Protein AF-A0A7C3X1L0-F1 (afdb_monomer)

Structure (mmCIF, N/CA/C/O backbone):
data_AF-A0A7C3X1L0-F1
#
_entry.id   AF-A0A7C3X1L0-F1
#
loop_
_atom_site.group_PDB
_atom_site.id
_atom_site.type_symbol
_atom_site.label_atom_id
_atom_site.label_alt_id
_atom_site.label_comp_id
_atom_site.label_asym_id
_atom_site.label_entity_id
_atom_site.label_seq_id
_atom_site.pdbx_PDB_ins_code
_atom_site.Cartn_x
_atom_site.Cartn_y
_atom_site.Cartn_z
_atom_site.occupancy
_atom_site.B_iso_or_equiv
_atom_site.auth_seq_id
_atom_site.auth_comp_id
_atom_site.auth_asym_id
_atom_site.auth_atom_id
_atom_site.pdbx_PDB_model_num
ATOM 1 N N . MET A 1 1 ? 20.604 -18.792 2.029 1.00 35.69 1 MET A N 1
ATOM 2 C CA . MET A 1 1 ? 20.372 -19.127 0.599 1.00 35.69 1 MET A CA 1
ATOM 3 C C . MET A 1 1 ? 20.981 -18.042 -0.282 1.00 35.69 1 MET A C 1
ATOM 5 O O . MET A 1 1 ? 21.086 -16.917 0.184 1.00 35.69 1 MET A O 1
ATOM 9 N N . SER A 1 2 ? 21.395 -18.353 -1.517 1.00 30.17 2 SER A N 1
ATOM 10 C CA . SER A 1 2 ? 22.039 -17.388 -2.428 1.00 30.17 2 SER A CA 1
ATOM 11 C C . SER A 1 2 ? 21.284 -17.286 -3.753 1.00 30.17 2 SER A C 1
ATOM 13 O O . SER A 1 2 ? 21.243 -18.251 -4.510 1.00 30.17 2 SER A O 1
ATOM 15 N N . TYR A 1 3 ? 20.714 -16.113 -4.043 1.00 38.00 3 TYR A N 1
ATOM 16 C CA . TYR A 1 3 ? 20.007 -15.820 -5.295 1.00 38.00 3 TYR A CA 1
ATOM 17 C C . TYR A 1 3 ? 20.655 -14.645 -6.048 1.00 38.00 3 TYR A C 1
ATOM 19 O O . TYR A 1 3 ? 20.105 -13.552 -6.158 1.00 38.00 3 TYR A O 1
ATOM 27 N N . ARG A 1 4 ? 21.832 -14.881 -6.643 1.00 36.31 4 ARG A N 1
ATOM 28 C CA . ARG A 1 4 ? 22.349 -14.032 -7.733 1.00 36.31 4 ARG A CA 1
ATOM 29 C C . ARG A 1 4 ? 21.828 -14.548 -9.074 1.00 36.31 4 ARG A C 1
ATOM 31 O O . ARG A 1 4 ? 22.488 -15.350 -9.722 1.00 36.31 4 ARG A O 1
ATOM 38 N N . ASN A 1 5 ? 20.667 -14.061 -9.511 1.00 32.72 5 ASN A N 1
ATOM 39 C CA . ASN A 1 5 ? 20.097 -14.409 -10.817 1.00 32.72 5 ASN A CA 1
ATOM 40 C C . ASN A 1 5 ? 20.018 -13.186 -11.753 1.00 32.72 5 ASN A C 1
ATOM 42 O O . ASN A 1 5 ? 18.940 -12.748 -12.154 1.00 32.72 5 ASN A O 1
ATOM 46 N N . LYS A 1 6 ? 21.184 -12.615 -12.104 1.00 34.88 6 LYS A N 1
ATOM 47 C CA . LYS A 1 6 ? 21.286 -11.670 -13.229 1.00 34.88 6 LYS A CA 1
ATOM 48 C C . LYS A 1 6 ? 21.049 -12.447 -14.529 1.00 34.88 6 LYS A C 1
ATOM 50 O O . LYS A 1 6 ? 21.978 -13.038 -15.073 1.00 34.88 6 LYS A O 1
ATOM 55 N N . ARG A 1 7 ? 19.807 -12.456 -15.019 1.00 33.88 7 ARG A N 1
ATOM 56 C CA . ARG A 1 7 ? 19.446 -13.076 -16.303 1.00 33.88 7 ARG A CA 1
ATOM 57 C C . ARG A 1 7 ? 19.973 -12.230 -17.466 1.00 33.88 7 ARG A C 1
ATOM 59 O O . ARG A 1 7 ? 19.318 -11.289 -17.903 1.00 33.88 7 ARG A O 1
ATOM 66 N N . TYR A 1 8 ? 21.157 -12.570 -17.966 1.00 35.31 8 TYR A N 1
ATOM 67 C CA . TYR A 1 8 ? 21.688 -12.008 -19.209 1.00 35.31 8 TYR A CA 1
ATOM 68 C C . TYR A 1 8 ? 20.905 -12.556 -20.411 1.00 35.31 8 TYR A C 1
ATOM 70 O O . TYR A 1 8 ? 20.703 -13.765 -20.525 1.00 35.31 8 TYR A O 1
ATOM 78 N N . VAL A 1 9 ? 20.483 -11.682 -21.330 1.00 36.66 9 VAL A N 1
ATOM 79 C CA . VAL A 1 9 ? 19.865 -12.102 -22.598 1.00 36.66 9 VAL A CA 1
ATOM 80 C C . VAL A 1 9 ? 20.970 -12.582 -23.541 1.00 36.66 9 VAL A C 1
ATOM 82 O O . VAL A 1 9 ? 21.703 -11.786 -24.120 1.00 36.66 9 VAL A O 1
ATOM 85 N N . LYS A 1 10 ? 21.105 -13.903 -23.673 1.00 37.47 10 LYS A N 1
ATOM 86 C CA . LYS A 1 10 ? 22.106 -14.562 -24.521 1.00 37.47 10 LYS A CA 1
ATOM 87 C C . LYS A 1 10 ? 21.630 -14.590 -25.978 1.00 37.47 10 LYS A C 1
ATOM 89 O O . LYS A 1 10 ? 20.915 -15.503 -26.380 1.00 37.47 10 LYS A O 1
ATOM 94 N N . ILE A 1 11 ? 22.013 -13.580 -26.760 1.00 39.94 11 ILE A N 1
ATOM 95 C CA . ILE A 1 11 ? 21.805 -13.568 -28.215 1.00 39.94 11 ILE A CA 1
ATOM 96 C C . ILE A 1 11 ? 22.912 -14.407 -28.865 1.00 39.94 11 ILE A C 1
ATOM 98 O O . ILE A 1 11 ? 24.072 -14.004 -28.889 1.00 39.94 11 ILE A O 1
ATOM 102 N N . SER A 1 12 ? 22.552 -15.581 -29.381 1.00 37.75 12 SER A N 1
ATOM 103 C CA . SER A 1 12 ? 23.477 -16.485 -30.073 1.00 37.75 12 SER A CA 1
ATOM 104 C C . SER A 1 12 ? 23.490 -16.196 -31.576 1.00 37.75 12 SER A C 1
ATOM 106 O O . SER A 1 12 ? 22.570 -16.598 -32.284 1.00 37.75 12 SER A O 1
ATOM 108 N N . ILE A 1 13 ? 24.536 -15.533 -32.075 1.00 41.38 13 ILE A N 1
ATOM 109 C CA . ILE A 1 13 ? 24.762 -15.363 -33.519 1.00 41.38 13 ILE A CA 1
ATOM 110 C C . ILE A 1 13 ? 25.618 -16.536 -34.014 1.00 41.38 13 ILE A C 1
ATOM 112 O O . ILE A 1 13 ? 26.805 -16.615 -33.700 1.00 41.38 13 ILE A O 1
ATOM 116 N N . ILE A 1 14 ? 25.025 -17.456 -34.780 1.00 43.91 14 ILE A N 1
ATOM 117 C CA . ILE A 1 14 ? 25.739 -18.603 -35.362 1.00 43.91 14 ILE A CA 1
ATOM 118 C C . ILE A 1 14 ? 26.295 -18.198 -36.733 1.00 43.91 14 ILE A C 1
ATOM 120 O O . ILE A 1 14 ? 25.561 -18.130 -37.716 1.00 43.91 14 ILE A O 1
ATOM 124 N N . ILE A 1 15 ? 27.601 -17.927 -36.805 1.00 41.62 15 ILE A N 1
ATOM 125 C CA . ILE A 1 15 ? 28.283 -17.550 -38.053 1.00 41.62 15 ILE A CA 1
ATOM 126 C C . ILE A 1 15 ? 28.935 -18.790 -38.681 1.00 41.62 15 ILE A C 1
ATOM 128 O O . ILE A 1 15 ? 30.020 -19.207 -38.277 1.00 41.62 15 ILE A O 1
ATOM 132 N N . TYR A 1 16 ? 28.300 -19.365 -39.703 1.00 42.44 16 TYR A N 1
ATOM 133 C CA . TYR A 1 16 ? 28.881 -20.456 -40.493 1.00 42.44 16 TYR A CA 1
ATOM 134 C C . TYR A 1 16 ? 29.932 -19.932 -41.486 1.00 42.44 16 TYR A C 1
ATOM 136 O O . TYR A 1 16 ? 29.601 -19.492 -42.586 1.00 42.44 16 TYR A O 1
ATOM 144 N N . ILE A 1 17 ? 31.218 -20.019 -41.135 1.00 40.12 17 ILE A N 1
ATOM 145 C CA . ILE A 1 17 ? 32.318 -19.685 -42.055 1.00 40.12 17 ILE A CA 1
ATOM 146 C C . ILE A 1 17 ? 32.768 -20.947 -42.806 1.00 40.12 17 ILE A C 1
ATOM 148 O O . ILE A 1 17 ? 33.629 -21.694 -42.344 1.00 40.12 17 ILE A O 1
ATOM 152 N N . SER A 1 18 ? 32.193 -21.178 -43.989 1.00 40.03 18 SER A N 1
ATOM 153 C CA . SER A 1 18 ? 32.657 -22.224 -44.910 1.00 40.03 18 SER A CA 1
ATOM 154 C C . SER A 1 18 ? 33.891 -21.753 -45.684 1.00 40.03 18 SER A C 1
ATOM 156 O O . SER A 1 18 ? 33.792 -20.914 -46.580 1.00 40.03 18 SER A O 1
ATOM 158 N N . VAL A 1 19 ? 35.065 -22.300 -45.354 1.00 38.75 19 VAL A N 1
ATOM 159 C CA . VAL A 1 19 ? 36.300 -22.094 -46.125 1.00 38.75 19 VAL A CA 1
ATOM 160 C C . VAL A 1 19 ? 36.523 -23.298 -47.034 1.00 38.75 19 VAL A C 1
ATOM 162 O O . VAL A 1 19 ? 37.158 -24.277 -46.646 1.00 38.75 19 VAL A O 1
ATOM 165 N N . ILE A 1 20 ? 36.013 -23.220 -48.266 1.00 41.50 20 ILE A N 1
ATOM 166 C CA . ILE A 1 20 ? 36.277 -24.229 -49.300 1.00 41.50 20 ILE A CA 1
ATOM 167 C C . ILE A 1 20 ? 37.731 -24.081 -49.768 1.00 41.50 20 ILE A C 1
ATOM 169 O O . ILE A 1 20 ? 38.031 -23.369 -50.729 1.00 41.50 20 ILE A O 1
ATOM 173 N N . LYS A 1 21 ? 38.654 -24.761 -49.083 1.00 36.03 21 LYS A N 1
ATOM 174 C CA . LYS A 1 21 ? 39.973 -25.058 -49.646 1.00 36.03 21 LYS A CA 1
ATOM 175 C C . LYS A 1 21 ? 39.778 -26.135 -50.716 1.00 36.03 21 LYS A C 1
ATOM 177 O O . LYS A 1 21 ? 39.040 -27.090 -50.495 1.00 36.03 21 LYS A O 1
ATOM 182 N N . LYS A 1 22 ? 40.402 -25.970 -51.885 1.00 41.66 22 LYS A N 1
ATOM 183 C CA . LYS A 1 22 ? 40.151 -26.804 -53.075 1.00 41.66 22 LYS A CA 1
ATOM 184 C C . LYS A 1 22 ? 40.841 -28.183 -53.032 1.00 41.66 22 LYS A C 1
ATOM 186 O O . LYS A 1 22 ? 41.269 -28.656 -54.071 1.00 41.66 22 LYS A O 1
ATOM 191 N N . ASP A 1 23 ? 40.951 -28.776 -51.843 1.00 44.81 23 ASP A N 1
ATOM 192 C CA . ASP A 1 23 ? 41.229 -30.196 -51.606 1.00 44.81 23 ASP A CA 1
ATOM 193 C C . ASP A 1 23 ? 40.800 -30.585 -50.178 1.00 44.81 23 ASP A C 1
ATOM 195 O O . ASP A 1 23 ? 40.713 -29.747 -49.276 1.00 44.81 23 ASP A O 1
ATOM 199 N N . THR A 1 24 ? 40.486 -31.866 -49.998 1.00 46.72 24 THR A N 1
ATOM 200 C CA . THR A 1 24 ? 39.741 -32.474 -48.880 1.00 46.72 24 THR A CA 1
ATOM 201 C C . THR A 1 24 ? 40.139 -32.053 -47.453 1.00 46.72 24 THR A C 1
ATOM 203 O O . THR A 1 24 ? 41.183 -32.465 -46.947 1.00 46.72 24 THR A O 1
ATOM 206 N N . THR A 1 25 ? 39.243 -31.360 -46.734 1.00 39.84 25 THR A N 1
ATOM 207 C CA . THR A 1 25 ? 38.649 -31.792 -45.435 1.00 39.84 25 THR A CA 1
ATOM 208 C C . THR A 1 25 ? 37.726 -30.712 -44.850 1.00 39.84 25 THR A C 1
ATOM 210 O O . THR A 1 25 ? 38.090 -29.541 -44.775 1.00 39.84 25 THR A O 1
ATOM 213 N N . PHE A 1 26 ? 36.538 -31.096 -44.367 1.00 39.56 26 PHE A N 1
ATOM 214 C CA . PHE A 1 26 ? 35.666 -30.193 -43.604 1.00 39.56 26 PHE A CA 1
ATOM 215 C C . PHE A 1 26 ? 36.131 -30.098 -42.141 1.00 39.56 26 PHE A C 1
ATOM 217 O O . PHE A 1 26 ? 36.144 -31.100 -41.429 1.00 39.56 26 PHE A O 1
ATOM 224 N N . LYS A 1 27 ? 36.452 -28.886 -41.666 1.00 38.22 27 LYS A N 1
ATOM 225 C CA . LYS A 1 27 ? 36.610 -28.581 -40.232 1.00 38.22 27 LYS A CA 1
ATOM 226 C C . LYS A 1 27 ? 35.516 -27.625 -39.765 1.00 38.22 27 LYS A C 1
ATOM 228 O O . LYS A 1 27 ? 35.615 -26.414 -39.943 1.00 38.22 27 LYS A O 1
ATOM 233 N N . THR A 1 28 ? 34.484 -28.179 -39.140 1.00 38.16 28 THR A N 1
ATOM 234 C CA . THR A 1 28 ? 33.385 -27.415 -38.542 1.00 38.16 28 THR A CA 1
ATOM 235 C C . THR A 1 28 ? 33.828 -26.809 -37.208 1.00 38.16 28 THR A C 1
ATOM 237 O O . THR A 1 28 ? 34.025 -27.534 -36.234 1.00 38.16 28 THR A O 1
ATOM 240 N N . ILE A 1 29 ? 33.982 -25.484 -37.140 1.00 35.38 29 ILE A N 1
ATOM 241 C CA . ILE A 1 29 ? 34.293 -24.775 -35.888 1.00 35.38 29 ILE A CA 1
ATOM 242 C C . ILE A 1 29 ? 32.978 -24.405 -35.191 1.00 35.38 29 ILE A C 1
ATOM 244 O O . ILE A 1 29 ? 32.418 -23.334 -35.413 1.00 35.38 29 ILE A O 1
ATOM 248 N N . ASN A 1 30 ? 32.478 -25.308 -34.346 1.00 35.09 30 ASN A N 1
ATOM 249 C CA . ASN A 1 30 ? 31.285 -25.071 -33.534 1.00 35.09 30 ASN A CA 1
ATOM 250 C C . ASN A 1 30 ? 31.658 -24.424 -32.190 1.00 35.09 30 ASN A C 1
ATOM 252 O O . ASN A 1 30 ? 32.138 -25.107 -31.286 1.00 35.09 30 ASN A O 1
ATOM 256 N N . PHE A 1 31 ? 31.376 -23.130 -32.019 1.00 33.91 31 PHE A N 1
ATOM 257 C CA . PHE A 1 31 ? 31.429 -22.478 -30.704 1.00 33.91 31 PHE A CA 1
ATOM 258 C C . PHE A 1 31 ? 30.179 -22.821 -29.878 1.00 33.91 31 PHE A C 1
ATOM 260 O O . PHE A 1 31 ? 29.202 -22.075 -29.852 1.00 33.91 31 PHE A O 1
ATOM 267 N N . PHE A 1 32 ? 30.211 -23.962 -29.186 1.00 32.28 32 PHE A N 1
ATOM 268 C CA . PHE A 1 32 ? 29.197 -24.308 -28.189 1.00 32.28 32 PHE A CA 1
ATOM 269 C C . PHE A 1 32 ? 29.480 -23.638 -26.838 1.00 32.28 32 PHE A C 1
ATOM 271 O O . PHE A 1 32 ? 30.566 -23.757 -26.281 1.00 32.28 32 PHE A O 1
ATOM 278 N N . TYR A 1 33 ? 28.450 -23.003 -26.278 1.00 33.38 33 TYR A N 1
ATOM 279 C CA . TYR A 1 33 ? 28.352 -22.642 -24.863 1.00 33.38 33 TYR A CA 1
ATOM 280 C C . TYR A 1 33 ? 26.934 -22.996 -24.414 1.00 33.38 33 TYR A C 1
ATOM 282 O O . TYR A 1 33 ? 25.964 -22.422 -24.912 1.00 33.38 33 TYR A O 1
ATOM 290 N N . ASP A 1 34 ? 26.798 -23.970 -23.523 1.00 29.25 34 ASP A N 1
ATOM 291 C CA . ASP A 1 34 ? 25.551 -24.722 -23.341 1.00 29.25 34 ASP A CA 1
ATOM 292 C C . ASP A 1 34 ? 24.519 -24.020 -22.423 1.00 29.25 34 ASP A C 1
ATOM 294 O O . ASP A 1 34 ? 24.887 -23.192 -21.586 1.00 29.25 34 ASP A O 1
ATOM 298 N N . LYS A 1 35 ? 23.231 -24.370 -22.588 1.00 35.28 35 LYS A N 1
ATOM 299 C CA . LYS A 1 35 ? 22.085 -24.067 -21.694 1.00 35.28 35 LYS A CA 1
ATOM 300 C C . LYS A 1 35 ? 21.835 -22.567 -21.376 1.00 35.28 35 LYS A C 1
ATOM 302 O O . LYS A 1 35 ? 22.454 -21.679 -21.974 1.00 35.28 35 LYS A O 1
ATOM 307 N N . ILE A 1 36 ? 20.916 -22.213 -20.460 1.00 40.25 36 ILE A N 1
ATOM 308 C CA . ILE A 1 36 ? 19.419 -22.295 -20.495 1.00 40.25 36 ILE A CA 1
ATOM 309 C C . ILE A 1 36 ? 18.896 -21.134 -19.568 1.00 40.25 36 ILE A C 1
ATOM 311 O O . ILE A 1 36 ? 19.738 -20.368 -19.101 1.00 40.25 36 ILE A O 1
ATOM 315 N N . THR A 1 37 ? 17.631 -20.784 -19.276 1.00 33.47 37 THR A N 1
ATOM 316 C CA . THR A 1 37 ? 16.312 -21.465 -19.236 1.00 33.47 37 THR A CA 1
ATOM 317 C C . THR A 1 37 ? 15.232 -20.691 -20.042 1.00 33.47 37 THR A C 1
ATOM 319 O O . THR A 1 37 ? 15.533 -20.142 -21.097 1.00 33.47 37 THR A O 1
ATOM 322 N N . SER A 1 38 ? 13.968 -20.678 -19.590 1.00 48.12 38 SER A N 1
ATOM 323 C CA . SER A 1 38 ? 12.761 -20.259 -20.329 1.00 48.12 38 SER A CA 1
ATOM 324 C C . SER A 1 38 ? 12.362 -18.767 -20.224 1.00 48.12 38 SER A C 1
ATOM 326 O O . SER A 1 38 ? 12.810 -18.036 -19.340 1.00 48.12 38 SER A O 1
ATOM 328 N N . ASN A 1 39 ? 11.404 -18.395 -21.090 1.00 37.06 39 ASN A N 1
ATOM 329 C CA . ASN A 1 39 ? 10.558 -17.185 -21.140 1.00 37.06 39 ASN A CA 1
ATOM 330 C C . ASN A 1 39 ? 11.110 -15.937 -21.869 1.00 37.06 39 ASN A C 1
ATOM 332 O O . ASN A 1 39 ? 11.183 -14.851 -21.298 1.00 37.06 39 ASN A O 1
ATOM 336 N N . ARG A 1 40 ? 11.379 -16.070 -23.181 1.00 39.25 40 ARG A N 1
ATOM 337 C CA . ARG A 1 40 ? 11.237 -14.999 -24.206 1.00 39.25 40 ARG A CA 1
ATOM 338 C C . ARG A 1 40 ? 11.163 -15.624 -25.617 1.00 39.25 40 ARG A C 1
ATOM 340 O O . ARG A 1 40 ? 12.193 -15.905 -26.214 1.00 39.25 40 ARG A O 1
ATOM 347 N N . LEU A 1 41 ? 9.957 -15.852 -26.155 1.00 37.84 41 LEU A N 1
ATOM 348 C CA . LEU A 1 41 ? 9.757 -16.611 -27.413 1.00 37.84 41 LEU A CA 1
ATOM 349 C C . LEU A 1 41 ? 9.705 -15.753 -28.703 1.00 37.84 41 LEU A C 1
ATOM 351 O O . LEU A 1 41 ? 9.555 -16.292 -29.795 1.00 37.84 41 LEU A O 1
ATOM 355 N N . ILE A 1 42 ? 9.788 -14.422 -28.593 1.00 46.72 42 ILE A N 1
ATOM 356 C CA . ILE A 1 42 ? 9.483 -13.498 -29.707 1.00 46.72 42 ILE A CA 1
ATOM 357 C C . ILE A 1 42 ? 10.732 -13.082 -30.508 1.00 46.72 42 ILE A C 1
ATOM 359 O O . ILE A 1 42 ? 10.655 -12.913 -31.721 1.00 46.72 42 ILE A O 1
ATOM 363 N N . ILE A 1 43 ? 11.899 -12.950 -29.865 1.00 43.41 43 ILE A N 1
ATOM 364 C CA . ILE A 1 43 ? 13.106 -12.391 -30.512 1.00 43.41 43 ILE A CA 1
ATOM 365 C C . ILE A 1 43 ? 13.780 -13.408 -31.451 1.00 43.41 43 ILE A C 1
ATOM 367 O O . ILE A 1 43 ? 14.274 -13.038 -32.513 1.00 43.41 43 ILE A O 1
ATOM 371 N N . THR A 1 44 ? 13.756 -14.700 -31.115 1.00 41.00 44 THR A N 1
ATOM 372 C CA . THR A 1 44 ? 14.448 -15.756 -31.878 1.00 41.00 44 THR A CA 1
ATOM 373 C C . THR A 1 44 ? 13.870 -15.999 -33.275 1.00 41.00 44 THR A C 1
ATOM 375 O O . THR A 1 44 ? 14.541 -16.597 -34.108 1.00 41.00 44 THR A O 1
ATOM 378 N N . LYS A 1 45 ? 12.634 -15.557 -33.551 1.00 37.62 45 LYS A N 1
ATOM 379 C CA . LYS A 1 45 ? 11.914 -15.888 -34.793 1.00 37.62 45 LYS A CA 1
ATOM 380 C C . LYS A 1 45 ? 12.207 -14.948 -35.973 1.00 37.62 45 LYS A C 1
ATOM 382 O O . LYS A 1 45 ? 11.788 -15.248 -37.084 1.00 37.62 45 LYS A O 1
ATOM 387 N N . TYR A 1 46 ? 12.920 -13.841 -35.742 1.00 41.97 46 TYR A N 1
ATOM 388 C CA . TYR A 1 46 ? 13.166 -12.790 -36.746 1.00 41.97 46 TYR A CA 1
ATOM 389 C C . TYR A 1 46 ? 14.605 -12.708 -37.274 1.00 41.97 46 TYR A C 1
ATOM 391 O O . TYR A 1 46 ? 14.869 -11.920 -38.175 1.00 41.97 46 TYR A O 1
ATOM 399 N N . PHE A 1 47 ? 15.532 -13.516 -36.750 1.00 44.00 47 PHE A N 1
ATOM 400 C CA . PHE A 1 47 ? 16.938 -13.530 -37.178 1.00 44.00 47 PHE A CA 1
ATOM 401 C C . PHE A 1 47 ? 17.412 -14.917 -37.636 1.00 44.00 47 PHE A C 1
ATOM 403 O O . PHE A 1 47 ? 18.555 -15.310 -37.408 1.00 44.00 47 PHE A O 1
ATOM 410 N N . ASN A 1 48 ? 16.565 -15.608 -38.409 1.00 43.06 48 ASN A N 1
ATOM 411 C CA . ASN A 1 48 ? 17.086 -16.438 -39.495 1.00 43.06 48 ASN A CA 1
ATOM 412 C C . ASN A 1 48 ? 17.684 -15.501 -40.556 1.00 43.06 48 ASN A C 1
ATOM 414 O O . ASN A 1 48 ? 17.085 -15.231 -41.594 1.00 43.06 48 ASN A O 1
ATOM 418 N N . ILE A 1 49 ? 18.898 -15.016 -40.288 1.00 49.25 49 ILE A N 1
ATOM 419 C CA . ILE A 1 49 ? 19.833 -14.755 -41.374 1.00 49.25 49 ILE A CA 1
ATOM 420 C C . ILE A 1 49 ? 20.163 -16.142 -41.924 1.00 49.25 49 ILE A C 1
ATOM 422 O O . ILE A 1 49 ? 21.084 -16.810 -41.449 1.00 49.25 49 ILE A O 1
ATOM 426 N N . GLU A 1 50 ? 19.404 -16.583 -42.932 1.00 47.66 50 GLU A N 1
ATOM 427 C CA . GLU A 1 50 ? 20.020 -17.415 -43.961 1.00 47.66 50 GLU A CA 1
ATOM 428 C C . GLU A 1 50 ? 21.299 -16.686 -44.358 1.00 47.66 50 GLU A C 1
ATOM 430 O O . GLU A 1 50 ? 21.246 -15.495 -44.683 1.00 47.66 50 GLU A O 1
ATOM 435 N N . LEU A 1 51 ? 22.459 -17.342 -44.256 1.00 50.19 51 LEU A N 1
ATOM 436 C CA . LEU A 1 51 ? 23.693 -16.697 -44.678 1.00 50.19 51 LEU A CA 1
ATOM 437 C C . LEU A 1 51 ? 23.556 -16.411 -46.170 1.00 50.19 51 LEU A C 1
ATOM 439 O O . LEU A 1 51 ? 23.716 -17.327 -46.976 1.00 50.19 51 LEU A O 1
ATOM 443 N N . ILE A 1 52 ? 23.265 -15.146 -46.508 1.00 54.09 52 ILE A N 1
ATOM 444 C CA . ILE A 1 52 ? 23.263 -14.614 -47.872 1.00 54.09 52 ILE A CA 1
ATOM 445 C C . ILE A 1 52 ? 24.610 -15.009 -48.439 1.00 54.09 52 ILE A C 1
ATOM 447 O O . ILE A 1 52 ? 25.639 -14.493 -47.998 1.00 54.09 52 ILE A O 1
ATOM 451 N N . ASN A 1 53 ? 24.587 -16.033 -49.291 1.00 59.28 53 ASN A N 1
ATOM 452 C CA . ASN A 1 53 ? 25.682 -16.988 -49.322 1.00 59.28 53 ASN A CA 1
ATOM 453 C C . ASN A 1 53 ? 26.968 -16.240 -49.674 1.00 59.28 53 ASN A C 1
ATOM 455 O O . ASN A 1 53 ? 27.099 -15.718 -50.778 1.00 59.28 53 ASN A O 1
ATOM 459 N N . LEU A 1 54 ? 27.890 -16.103 -48.713 1.00 61.09 54 LEU A N 1
ATOM 460 C CA . LEU A 1 54 ? 29.017 -15.168 -48.850 1.00 61.09 54 LEU A CA 1
ATOM 461 C C . LEU A 1 54 ? 29.937 -15.585 -50.011 1.00 61.09 54 LEU A C 1
ATOM 463 O O . LEU A 1 54 ? 30.603 -14.755 -50.629 1.00 61.09 54 LEU A O 1
ATOM 467 N N . TYR A 1 55 ? 29.880 -16.869 -50.371 1.00 63.16 55 TYR A N 1
ATOM 468 C CA . TYR A 1 55 ? 30.430 -17.443 -51.591 1.00 63.16 55 TYR A CA 1
ATOM 469 C C . TYR A 1 55 ? 29.803 -16.871 -52.880 1.00 63.16 55 TYR A C 1
ATOM 471 O O . TYR A 1 55 ? 30.521 -16.586 -53.832 1.00 63.16 55 TYR A O 1
ATOM 479 N N . TYR A 1 56 ? 28.486 -16.655 -52.901 1.00 70.81 56 TYR A N 1
ATOM 480 C CA . TYR A 1 56 ? 27.718 -16.083 -54.014 1.00 70.81 56 TYR A CA 1
ATOM 481 C C . TYR A 1 56 ? 27.967 -14.575 -54.178 1.00 70.81 56 TYR A C 1
ATOM 483 O O . TYR A 1 56 ? 28.180 -14.099 -55.289 1.00 70.81 56 TYR A O 1
ATOM 491 N N . ILE A 1 57 ? 28.067 -13.819 -53.075 1.00 69.12 57 ILE A N 1
ATOM 492 C CA . ILE A 1 57 ? 28.558 -12.428 -53.133 1.00 69.12 57 ILE A CA 1
ATOM 493 C C . ILE A 1 57 ? 29.995 -12.416 -53.683 1.00 69.12 57 ILE A C 1
ATOM 495 O O . ILE A 1 57 ? 30.312 -11.666 -54.607 1.00 69.12 57 ILE A O 1
ATOM 499 N N . SER A 1 58 ? 30.860 -13.303 -53.179 1.00 66.31 58 SER A N 1
ATOM 500 C CA . SER A 1 58 ? 32.239 -13.434 -53.656 1.00 66.31 58 SER A CA 1
ATOM 501 C C . SER A 1 58 ? 32.332 -13.831 -55.138 1.00 66.31 58 SER A C 1
ATOM 503 O O . SER A 1 58 ? 33.247 -13.359 -55.813 1.00 66.31 58 SER A O 1
ATOM 505 N N . SER A 1 59 ? 31.414 -14.638 -55.683 1.00 72.19 59 SER A N 1
ATOM 506 C CA . SER A 1 59 ? 31.420 -15.014 -57.106 1.00 72.19 59 SER A CA 1
ATOM 507 C C . SER A 1 59 ? 30.911 -13.893 -58.021 1.00 72.19 59 SER A C 1
ATOM 509 O O . SER A 1 59 ? 31.489 -13.682 -59.086 1.00 72.19 59 SER A O 1
ATOM 511 N N . ILE A 1 60 ? 29.907 -13.121 -57.587 1.00 78.00 60 ILE A N 1
ATOM 512 C CA . ILE A 1 60 ? 29.393 -11.947 -58.315 1.00 78.00 60 ILE A CA 1
ATOM 513 C C . ILE A 1 60 ? 30.456 -10.839 -58.408 1.00 78.00 60 ILE A C 1
ATOM 515 O O . ILE A 1 60 ? 30.586 -10.174 -59.440 1.00 78.00 60 ILE A O 1
ATOM 519 N N . MET A 1 61 ? 31.259 -10.638 -57.358 1.00 78.12 61 MET A N 1
ATOM 520 C CA . MET A 1 61 ? 32.296 -9.603 -57.353 1.00 78.12 61 MET A CA 1
ATOM 521 C C . MET A 1 61 ? 33.510 -9.990 -58.219 1.00 78.12 61 MET A C 1
ATOM 523 O O . MET A 1 61 ? 34.426 -10.688 -57.769 1.00 78.12 61 MET A O 1
ATOM 527 N N . LYS A 1 62 ? 33.560 -9.443 -59.446 1.00 85.50 62 LYS A N 1
ATOM 528 C CA . LYS A 1 62 ? 34.663 -9.535 -60.437 1.00 85.50 62 LYS A CA 1
ATOM 529 C C . LYS A 1 62 ? 35.971 -8.819 -60.017 1.00 85.50 62 LYS A C 1
ATOM 531 O O . LYS A 1 62 ? 36.651 -8.206 -60.833 1.00 85.50 62 LYS A O 1
ATOM 536 N N . ILE A 1 63 ? 36.328 -8.864 -58.735 1.00 85.94 63 ILE A N 1
ATOM 537 C CA . ILE A 1 63 ? 37.543 -8.251 -58.179 1.00 85.94 63 ILE A CA 1
ATOM 538 C C . ILE A 1 63 ? 38.639 -9.314 -58.093 1.00 85.94 63 ILE A C 1
ATOM 540 O O . ILE A 1 63 ? 38.609 -10.168 -57.211 1.00 85.94 63 ILE A O 1
ATOM 544 N N . ASN A 1 64 ? 39.631 -9.258 -58.981 1.00 88.88 64 ASN A N 1
ATOM 545 C CA . ASN A 1 64 ? 40.661 -10.304 -59.079 1.00 88.88 64 ASN A CA 1
ATOM 546 C C . ASN A 1 64 ? 41.662 -10.323 -57.904 1.00 88.88 64 ASN A C 1
ATOM 548 O O . ASN A 1 64 ? 42.382 -11.303 -57.734 1.00 88.88 64 ASN A O 1
ATOM 552 N N . HIS A 1 65 ? 41.726 -9.269 -57.081 1.00 91.19 65 HIS A N 1
ATOM 553 C CA . HIS A 1 65 ? 42.707 -9.170 -55.998 1.00 91.19 65 HIS A CA 1
ATOM 554 C C . HIS A 1 65 ? 42.157 -9.718 -54.659 1.00 91.19 65 HIS A C 1
ATOM 556 O O . HIS A 1 65 ? 41.236 -9.124 -54.086 1.00 91.19 65 HIS A O 1
ATOM 562 N N . PRO A 1 66 ? 42.723 -10.808 -54.097 1.00 86.44 66 PRO A N 1
ATOM 563 C CA . PRO A 1 66 ? 42.119 -11.524 -52.969 1.00 86.44 66 PRO A CA 1
ATOM 564 C C . PRO A 1 66 ? 42.064 -10.695 -51.679 1.00 86.44 66 PRO A C 1
ATOM 566 O O . PRO A 1 66 ? 41.076 -10.770 -50.949 1.00 86.44 66 PRO A O 1
ATOM 569 N N . LYS A 1 67 ? 43.068 -9.839 -51.422 1.00 88.19 67 LYS A N 1
ATOM 570 C CA . LYS A 1 67 ? 43.063 -8.939 -50.254 1.00 88.19 67 LYS A CA 1
ATOM 571 C C . LYS A 1 67 ? 41.874 -7.966 -50.279 1.00 88.19 67 LYS A C 1
ATOM 573 O O . LYS A 1 67 ? 41.328 -7.663 -49.226 1.00 88.19 67 LYS A O 1
ATOM 578 N N . ILE A 1 68 ? 41.440 -7.519 -51.464 1.00 89.44 68 ILE A N 1
ATOM 579 C CA . ILE A 1 68 ? 40.301 -6.595 -51.597 1.00 89.44 68 ILE A CA 1
ATOM 580 C C . ILE A 1 68 ? 38.981 -7.328 -51.331 1.00 89.44 68 ILE A C 1
ATOM 582 O O . ILE A 1 68 ? 38.153 -6.801 -50.593 1.00 89.44 68 ILE A O 1
ATOM 586 N N . LYS A 1 69 ? 38.801 -8.565 -51.826 1.00 85.38 69 LYS A N 1
ATOM 587 C CA . LYS A 1 69 ? 37.615 -9.377 -51.477 1.00 85.38 69 LYS A CA 1
ATOM 588 C C . LYS A 1 69 ? 37.485 -9.579 -49.964 1.00 85.38 69 LYS A C 1
ATOM 590 O O . LYS A 1 69 ? 36.396 -9.422 -49.424 1.00 85.38 69 LYS A O 1
ATOM 595 N N . VAL A 1 70 ? 38.593 -9.877 -49.279 1.00 86.62 70 VAL A N 1
ATOM 596 C CA . VAL A 1 70 ? 38.617 -10.044 -47.815 1.00 86.62 70 VAL A CA 1
ATOM 597 C C . VAL A 1 70 ? 38.278 -8.736 -47.090 1.00 86.62 70 VAL A C 1
ATOM 599 O O . VAL A 1 70 ? 37.454 -8.757 -46.180 1.00 86.62 70 VAL A O 1
ATOM 602 N N . LEU A 1 71 ? 38.845 -7.597 -47.505 1.00 92.19 71 LEU A N 1
ATOM 603 C CA . LEU A 1 71 ? 38.532 -6.288 -46.913 1.00 92.19 71 LEU A CA 1
ATOM 604 C C . LEU A 1 71 ? 37.056 -5.898 -47.089 1.00 92.19 71 LEU A C 1
ATOM 606 O O . LEU A 1 71 ? 36.437 -5.433 -46.137 1.00 92.19 71 LEU A O 1
ATOM 610 N N . ILE A 1 72 ? 36.474 -6.131 -48.269 1.00 89.44 72 ILE A N 1
ATOM 611 C CA . ILE A 1 72 ? 35.051 -5.857 -48.528 1.00 89.44 72 ILE A CA 1
ATOM 612 C C . ILE A 1 72 ? 34.157 -6.763 -47.675 1.00 89.44 72 ILE A C 1
ATOM 614 O O . ILE A 1 72 ? 33.187 -6.285 -47.091 1.00 89.44 72 ILE A O 1
ATOM 618 N N . LEU A 1 73 ? 34.499 -8.050 -47.545 1.00 85.06 73 LEU A N 1
ATOM 619 C CA . LEU A 1 73 ? 33.759 -8.990 -46.702 1.00 85.06 73 LEU A CA 1
ATOM 620 C C . LEU A 1 73 ? 33.760 -8.551 -45.228 1.00 85.06 73 LEU A C 1
ATOM 622 O O . LEU A 1 73 ? 32.707 -8.535 -44.592 1.00 85.06 73 LEU A O 1
ATOM 626 N N . TRP A 1 74 ? 34.917 -8.131 -44.703 1.00 91.31 74 TRP A N 1
ATOM 627 C CA . TRP A 1 74 ? 35.019 -7.552 -43.360 1.00 91.31 74 TRP A CA 1
ATOM 628 C C . TRP A 1 74 ? 34.256 -6.233 -43.223 1.00 91.31 74 TRP A C 1
ATOM 630 O O . TRP A 1 74 ? 33.625 -6.019 -42.192 1.00 91.31 74 TRP A O 1
ATOM 640 N N . GLY A 1 75 ? 34.252 -5.384 -44.254 1.00 94.81 75 GLY A N 1
ATOM 641 C CA . GLY A 1 75 ? 33.444 -4.164 -44.296 1.00 94.81 75 GLY A CA 1
ATOM 642 C C . GLY A 1 75 ? 31.948 -4.454 -44.167 1.00 94.81 75 GLY A C 1
ATOM 643 O O . GLY A 1 75 ? 31.287 -3.867 -43.316 1.00 94.81 75 GLY A O 1
ATOM 644 N N . ILE A 1 76 ? 31.427 -5.421 -44.932 1.00 90.44 76 ILE A N 1
ATOM 645 C CA . ILE A 1 76 ? 30.026 -5.864 -44.840 1.00 90.44 76 ILE A CA 1
ATOM 646 C C . ILE A 1 76 ? 29.718 -6.371 -43.424 1.00 90.44 76 ILE A C 1
ATOM 648 O O . ILE A 1 76 ? 28.761 -5.905 -42.811 1.00 90.44 76 ILE A O 1
ATOM 652 N N . VAL A 1 77 ? 30.552 -7.259 -42.868 1.00 88.69 77 VAL A N 1
ATOM 653 C CA . VAL A 1 77 ? 30.372 -7.789 -41.502 1.00 88.69 77 VAL A CA 1
ATOM 654 C C . VAL A 1 77 ? 30.388 -6.673 -40.451 1.00 88.69 77 VAL A C 1
ATOM 656 O O . VAL A 1 77 ? 29.538 -6.666 -39.561 1.00 88.69 77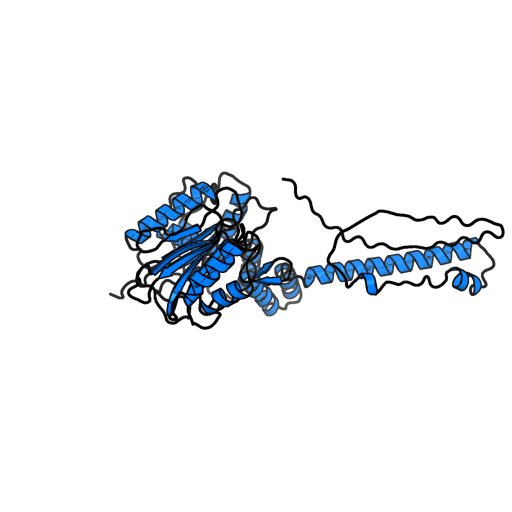 VAL A O 1
ATOM 659 N N . LEU A 1 78 ? 31.301 -5.704 -40.564 1.00 95.69 78 LEU A N 1
ATOM 660 C CA . LEU A 1 78 ? 31.406 -4.576 -39.637 1.00 95.69 78 LEU A CA 1
ATOM 661 C C . LEU A 1 78 ? 30.193 -3.638 -39.740 1.00 95.69 78 LEU A C 1
ATOM 663 O O . LEU A 1 78 ? 29.655 -3.227 -38.712 1.00 95.69 78 LEU A O 1
ATOM 667 N N . CYS A 1 79 ? 29.712 -3.347 -40.952 1.00 95.94 79 CYS A N 1
ATOM 668 C CA . CYS A 1 79 ? 28.495 -2.564 -41.174 1.00 95.94 79 CYS A CA 1
ATOM 669 C C . CYS A 1 79 ? 27.250 -3.281 -40.628 1.00 95.94 79 CYS A C 1
ATOM 671 O O . CYS A 1 79 ? 26.457 -2.660 -39.921 1.00 95.94 79 CYS A O 1
ATOM 673 N N . SER A 1 80 ? 27.098 -4.586 -40.878 1.00 92.44 80 SER A N 1
ATOM 674 C CA . SER A 1 80 ? 25.994 -5.389 -40.336 1.00 92.44 80 SER A CA 1
ATOM 675 C C . SER A 1 80 ? 26.025 -5.459 -38.808 1.00 92.44 80 SER A C 1
ATOM 677 O O . SER A 1 80 ? 24.987 -5.283 -38.172 1.00 92.44 80 SER A O 1
ATOM 679 N N . PHE A 1 81 ? 27.201 -5.654 -38.202 1.00 93.44 81 PHE A N 1
ATOM 680 C CA . PHE A 1 81 ? 27.355 -5.650 -36.745 1.00 93.44 81 PHE A CA 1
ATOM 681 C C . PHE A 1 81 ? 27.060 -4.272 -36.139 1.00 93.44 81 PHE A C 1
ATOM 683 O O . PHE A 1 81 ? 26.367 -4.185 -35.129 1.00 93.44 81 PHE A O 1
ATOM 690 N N . THR A 1 82 ? 27.513 -3.191 -36.783 1.00 94.56 82 THR A N 1
ATOM 691 C CA . THR A 1 82 ? 27.227 -1.811 -36.356 1.00 94.56 82 THR A CA 1
ATOM 692 C C . THR A 1 82 ? 25.729 -1.509 -36.427 1.00 94.56 82 THR A C 1
ATOM 694 O O . THR A 1 82 ? 25.164 -1.003 -35.460 1.00 94.56 82 THR A O 1
ATOM 697 N N . GLY A 1 83 ? 25.056 -1.881 -37.522 1.00 95.75 83 GLY A N 1
ATOM 698 C CA . GLY A 1 83 ? 23.605 -1.725 -37.667 1.00 95.75 83 GLY A CA 1
ATOM 699 C C . GLY A 1 83 ? 22.816 -2.540 -36.637 1.00 95.75 83 GLY A C 1
ATOM 700 O O . GLY A 1 83 ? 21.897 -2.013 -36.011 1.00 95.75 83 GLY A O 1
ATOM 701 N N . PHE A 1 84 ? 23.219 -3.793 -36.391 1.00 93.88 84 PHE A N 1
ATOM 702 C CA . PHE A 1 84 ? 22.651 -4.620 -35.323 1.00 93.88 84 PHE A CA 1
ATOM 703 C C . PHE A 1 84 ? 22.859 -3.992 -33.938 1.00 93.88 84 PHE A C 1
ATOM 705 O O . PHE A 1 84 ? 21.921 -3.947 -33.148 1.00 93.88 84 PHE A O 1
ATOM 712 N N . TRP A 1 85 ? 24.056 -3.479 -33.639 1.00 95.06 85 TRP A N 1
ATOM 713 C CA . TRP A 1 85 ? 24.365 -2.859 -32.350 1.00 95.06 85 TRP A CA 1
ATOM 714 C C . TRP A 1 85 ? 23.554 -1.579 -32.120 1.00 95.06 85 TRP A C 1
ATOM 716 O O . TRP A 1 85 ? 22.937 -1.442 -31.066 1.00 95.06 85 TRP A O 1
ATOM 726 N N . ILE A 1 86 ? 23.463 -0.693 -33.120 1.00 95.44 86 ILE A N 1
ATOM 727 C CA . ILE A 1 86 ? 22.621 0.514 -33.067 1.00 95.44 86 ILE A CA 1
ATOM 728 C C . ILE A 1 86 ? 21.148 0.132 -32.870 1.00 95.44 86 ILE A C 1
ATOM 730 O O . ILE A 1 86 ? 20.495 0.659 -31.969 1.00 95.44 86 ILE A O 1
ATOM 734 N N . GLY A 1 87 ? 20.633 -0.824 -33.651 1.00 94.75 87 GLY A N 1
ATOM 735 C CA . GLY A 1 87 ? 19.259 -1.315 -33.520 1.00 94.75 87 GLY A CA 1
ATOM 736 C C . GLY A 1 87 ? 18.981 -1.940 -32.150 1.00 94.75 87 GLY A C 1
ATOM 737 O O . GLY A 1 87 ? 17.961 -1.646 -31.533 1.00 94.75 87 GLY A O 1
ATOM 738 N N . HIS A 1 88 ? 19.908 -2.743 -31.624 1.00 91.50 88 HIS A N 1
ATOM 739 C CA . HIS A 1 88 ? 19.806 -3.346 -30.297 1.00 91.50 88 HIS A CA 1
ATOM 740 C C . HIS A 1 88 ? 19.837 -2.293 -29.181 1.00 91.50 88 HIS A C 1
ATOM 742 O O . HIS A 1 88 ? 19.029 -2.366 -28.258 1.00 91.50 88 HIS A O 1
ATOM 748 N N . VAL A 1 89 ? 20.732 -1.300 -29.253 1.00 92.25 89 VAL A N 1
ATOM 749 C CA . VAL A 1 89 ? 20.789 -0.188 -28.289 1.00 92.25 89 VAL A CA 1
ATOM 750 C C . VAL A 1 89 ? 19.500 0.633 -28.341 1.00 92.25 89 VAL A C 1
ATOM 752 O O . VAL A 1 89 ? 18.908 0.885 -27.295 1.00 92.25 89 VAL A O 1
ATOM 755 N N . TYR A 1 90 ? 19.003 0.972 -29.534 1.00 94.94 90 TYR A N 1
ATOM 756 C CA . TYR A 1 90 ? 17.733 1.682 -29.703 1.00 94.94 90 TYR A CA 1
ATOM 757 C C . TYR A 1 90 ? 16.551 0.895 -29.118 1.00 94.94 90 TYR A C 1
ATOM 759 O O . TYR A 1 90 ? 15.814 1.422 -28.287 1.00 94.94 90 TYR A O 1
ATOM 767 N N . ILE A 1 91 ? 16.407 -0.389 -29.468 1.00 92.12 91 ILE A N 1
ATOM 768 C CA . ILE A 1 91 ? 15.336 -1.258 -28.958 1.00 92.12 91 ILE A CA 1
ATOM 769 C C . ILE A 1 91 ? 15.456 -1.457 -27.441 1.00 92.12 91 ILE A C 1
ATOM 771 O O . ILE A 1 91 ? 14.442 -1.446 -26.750 1.00 92.12 91 ILE A O 1
ATOM 775 N N . SER A 1 92 ? 16.668 -1.607 -26.898 1.00 88.12 92 SER A N 1
ATOM 776 C CA . SER A 1 92 ? 16.896 -1.742 -25.454 1.00 88.12 92 SER A CA 1
ATOM 777 C C . SER A 1 92 ? 16.539 -0.459 -24.700 1.00 88.12 92 SER A C 1
ATOM 779 O O . SER A 1 92 ? 15.888 -0.518 -23.655 1.00 88.12 92 SER A O 1
ATOM 781 N N . ASN A 1 93 ? 16.912 0.705 -25.236 1.00 91.06 93 ASN A N 1
ATOM 782 C CA . ASN A 1 93 ? 16.572 2.004 -24.658 1.00 91.06 93 ASN A CA 1
ATOM 783 C C . ASN A 1 93 ? 15.060 2.257 -24.731 1.00 91.06 93 ASN A C 1
ATOM 785 O O . ASN A 1 93 ? 14.466 2.658 -23.734 1.00 91.06 93 ASN A O 1
ATOM 789 N N . TYR A 1 94 ? 14.417 1.935 -25.858 1.00 93.06 94 TYR A N 1
ATOM 790 C CA . TYR A 1 94 ? 12.967 2.033 -26.021 1.00 93.06 94 TYR A CA 1
ATOM 791 C C . TYR A 1 94 ? 12.213 1.084 -25.075 1.00 93.06 94 TYR A C 1
ATOM 793 O O . TYR A 1 94 ? 11.333 1.533 -24.346 1.00 93.06 94 TYR A O 1
ATOM 801 N N . GLN A 1 95 ? 12.603 -0.199 -24.997 1.00 90.88 95 GLN A N 1
ATOM 802 C CA . GLN A 1 95 ? 12.040 -1.161 -24.033 1.00 90.88 95 GLN A CA 1
ATOM 803 C C . GLN A 1 95 ? 12.213 -0.691 -22.584 1.00 90.88 95 GLN A C 1
ATOM 805 O O . GLN A 1 95 ? 11.331 -0.916 -21.762 1.00 90.88 95 GLN A O 1
ATOM 810 N N . THR A 1 96 ? 13.326 -0.022 -22.269 1.00 89.50 96 THR A N 1
ATOM 811 C CA . THR A 1 96 ? 13.551 0.576 -20.947 1.00 89.50 96 THR A CA 1
ATOM 812 C C . THR A 1 96 ? 12.620 1.769 -20.722 1.00 89.50 96 THR A C 1
ATOM 814 O O . THR A 1 96 ? 11.991 1.852 -19.673 1.00 89.50 96 THR A O 1
ATOM 817 N N . PHE A 1 97 ? 12.472 2.663 -21.699 1.00 93.94 97 PHE A N 1
ATOM 818 C CA . PHE A 1 97 ? 11.615 3.848 -21.615 1.00 93.94 97 PHE A CA 1
ATOM 819 C C . PHE A 1 97 ? 10.124 3.501 -21.433 1.00 93.94 97 PHE A C 1
ATOM 821 O O . PHE A 1 97 ? 9.468 4.042 -20.540 1.00 93.94 97 PHE A O 1
ATOM 828 N N . VAL A 1 98 ? 9.590 2.558 -22.219 1.00 93.50 98 VAL A N 1
ATOM 829 C CA . VAL A 1 98 ? 8.170 2.152 -22.132 1.00 93.50 98 VAL A CA 1
ATOM 830 C C . VAL A 1 98 ? 7.857 1.243 -20.939 1.00 93.50 98 VAL A C 1
ATOM 832 O O . VAL A 1 98 ? 6.689 0.990 -20.661 1.00 93.50 98 VAL A O 1
ATOM 835 N N . ALA A 1 99 ? 8.866 0.738 -20.220 1.00 93.31 99 ALA A N 1
ATOM 836 C CA . ALA A 1 99 ? 8.635 -0.154 -19.088 1.00 93.31 99 ALA A CA 1
ATOM 837 C C . ALA A 1 99 ? 7.858 0.567 -17.961 1.00 93.31 99 ALA A C 1
ATOM 839 O O . ALA A 1 99 ? 8.275 1.657 -17.551 1.00 93.31 99 ALA A O 1
ATOM 840 N N . PRO A 1 100 ? 6.774 -0.019 -17.412 1.00 93.69 100 PRO A N 1
ATOM 841 C CA . PRO A 1 100 ? 5.928 0.603 -16.390 1.00 93.69 100 PRO A CA 1
ATOM 842 C C . PRO A 1 100 ? 6.690 1.306 -15.257 1.00 93.69 100 PRO A C 1
ATOM 844 O O . PRO A 1 100 ? 6.463 2.485 -14.993 1.00 93.69 100 PRO A O 1
ATOM 847 N N . GLN A 1 101 ? 7.668 0.619 -14.663 1.00 92.81 101 GLN A N 1
ATOM 848 C CA . GLN A 1 101 ? 8.483 1.097 -13.543 1.00 92.81 101 GLN A CA 1
ATOM 849 C C . GLN A 1 101 ? 9.333 2.346 -13.840 1.00 92.81 101 GLN A C 1
ATOM 851 O O . GLN A 1 101 ? 9.779 3.007 -12.909 1.00 92.81 101 GLN A O 1
ATOM 856 N N . ASN A 1 102 ? 9.542 2.694 -15.113 1.00 95.50 102 ASN A N 1
ATOM 857 C CA . ASN A 1 102 ? 10.356 3.837 -15.535 1.00 95.50 102 ASN A CA 1
ATOM 858 C C . ASN A 1 102 ? 9.517 5.098 -15.832 1.00 95.50 102 ASN A C 1
ATOM 860 O O . ASN A 1 102 ? 9.965 5.986 -16.557 1.00 95.50 102 ASN A O 1
ATOM 864 N N . TYR A 1 103 ? 8.324 5.209 -15.234 1.00 97.19 103 TYR A N 1
ATOM 865 C CA . TYR A 1 103 ? 7.448 6.388 -15.312 1.00 97.19 103 TYR A CA 1
ATOM 866 C C . TYR A 1 103 ? 8.180 7.707 -15.009 1.00 97.19 103 TYR A C 1
ATOM 868 O O . TYR A 1 103 ? 8.017 8.683 -15.734 1.00 97.19 103 TYR A O 1
ATOM 876 N N . LEU A 1 104 ? 9.078 7.728 -14.014 1.00 97.56 104 LEU A N 1
ATOM 877 C CA . LEU A 1 104 ? 9.874 8.912 -13.671 1.00 97.56 104 LEU A CA 1
ATOM 878 C C . LEU A 1 104 ? 10.843 9.319 -14.800 1.00 97.56 104 LEU A C 1
ATOM 880 O O . LEU A 1 104 ? 11.140 10.501 -14.959 1.00 97.56 104 LEU A O 1
ATOM 884 N N . VAL A 1 105 ? 11.313 8.369 -15.617 1.00 96.81 105 VAL A N 1
ATOM 885 C CA . VAL A 1 105 ? 12.139 8.655 -16.804 1.00 96.81 105 VAL A CA 1
ATOM 886 C C . VAL A 1 105 ? 11.279 9.260 -17.915 1.00 96.81 105 VAL A C 1
ATOM 888 O O . VAL A 1 105 ? 11.667 10.280 -18.486 1.00 96.81 105 VAL A O 1
ATOM 891 N N . ARG A 1 106 ? 10.087 8.699 -18.174 1.00 97.56 106 ARG A N 1
ATOM 892 C CA . ARG A 1 106 ? 9.126 9.263 -19.141 1.00 97.56 106 ARG A CA 1
ATOM 893 C C . ARG A 1 106 ? 8.681 10.667 -18.745 1.00 97.56 106 ARG A C 1
ATOM 895 O O . ARG A 1 106 ? 8.714 11.570 -19.570 1.00 97.56 106 ARG A O 1
ATOM 902 N N . ALA A 1 107 ? 8.369 10.883 -17.472 1.00 98.00 107 ALA A N 1
ATOM 903 C CA . ALA A 1 107 ? 7.962 12.181 -16.955 1.00 98.00 107 ALA A CA 1
ATOM 904 C C . ALA A 1 107 ? 9.073 13.243 -17.042 1.00 98.00 107 ALA A C 1
ATOM 906 O O . ALA A 1 107 ? 8.812 14.379 -17.436 1.00 98.00 107 ALA A O 1
ATOM 907 N N . LYS A 1 108 ? 10.330 12.878 -16.739 1.00 97.75 108 LYS A N 1
ATOM 908 C CA . LYS A 1 108 ? 11.497 13.754 -16.956 1.00 97.75 108 LYS A CA 1
ATOM 909 C C . LYS A 1 108 ? 11.659 14.134 -18.427 1.00 97.75 108 LYS A C 1
ATOM 911 O O . LYS A 1 108 ? 11.886 15.305 -18.714 1.00 97.75 108 LYS A O 1
ATOM 916 N N . HIS A 1 109 ? 11.497 13.174 -19.335 1.00 97.06 109 HIS A N 1
ATOM 917 C CA . HIS A 1 109 ? 11.554 13.404 -20.777 1.00 97.06 109 HIS A CA 1
ATOM 918 C C . HIS A 1 109 ? 10.409 14.308 -21.267 1.00 97.06 109 HIS A C 1
ATOM 920 O O . HIS A 1 109 ? 10.684 15.334 -21.880 1.00 97.06 109 HIS A O 1
ATOM 926 N N . TYR A 1 110 ? 9.149 14.036 -20.908 1.00 97.88 110 TYR A N 1
ATOM 927 C CA . TYR A 1 110 ? 8.027 14.911 -21.271 1.00 97.88 110 TYR A CA 1
ATOM 928 C C . TYR A 1 110 ? 8.185 16.334 -20.718 1.00 97.88 110 TYR A C 1
ATOM 930 O O . TYR A 1 110 ? 7.853 17.290 -21.414 1.00 97.88 110 TYR A O 1
ATOM 938 N N . LEU A 1 111 ? 8.753 16.511 -19.519 1.00 97.50 111 LEU A N 1
ATOM 939 C CA . LEU A 1 111 ? 9.053 17.845 -18.990 1.00 97.50 111 LEU A CA 1
ATOM 940 C C . LEU A 1 111 ? 10.163 18.557 -19.789 1.00 97.50 111 LEU A C 1
ATOM 942 O O . LEU A 1 111 ? 10.089 19.770 -19.969 1.00 97.50 111 LEU A O 1
ATOM 946 N N . GLN A 1 112 ? 11.164 17.825 -20.290 1.00 97.31 112 GLN A N 1
ATOM 947 C CA . GLN A 1 112 ? 12.197 18.362 -21.191 1.00 97.31 112 GLN A CA 1
ATOM 948 C C . GLN A 1 112 ? 11.628 18.750 -22.565 1.00 97.31 112 GLN A C 1
ATOM 950 O O . GLN A 1 112 ? 12.069 19.739 -23.141 1.00 97.31 112 GLN A O 1
ATOM 955 N N . GLU A 1 113 ? 10.613 18.035 -23.057 1.00 97.81 113 GLU A N 1
ATOM 956 C CA . GLU A 1 113 ? 9.852 18.390 -24.265 1.00 97.81 113 GLU A CA 1
ATOM 957 C C . GLU A 1 113 ? 8.781 19.482 -24.025 1.00 97.81 113 GLU A C 1
ATOM 959 O O . GLU A 1 113 ? 7.950 19.734 -24.896 1.00 97.81 113 GLU A O 1
ATOM 964 N N . GLY A 1 114 ? 8.741 20.106 -22.839 1.00 97.25 114 GLY A N 1
ATOM 965 C CA . GLY A 1 114 ? 7.759 21.138 -22.472 1.00 97.25 114 GLY A CA 1
ATOM 966 C C . GLY A 1 114 ? 6.342 20.623 -22.171 1.00 97.25 114 GLY A C 1
ATOM 967 O O . GLY A 1 114 ? 5.462 21.401 -21.808 1.00 97.25 114 GLY A O 1
ATOM 968 N N . GLN A 1 115 ? 6.102 19.314 -22.256 1.00 97.75 115 GLN A N 1
ATOM 969 C CA . GLN A 1 115 ? 4.800 18.661 -22.081 1.00 97.75 115 GLN A CA 1
ATOM 970 C C . GLN A 1 115 ? 4.473 18.449 -20.586 1.00 97.75 115 GLN A C 1
ATOM 972 O O . GLN A 1 115 ? 4.308 17.320 -20.114 1.00 97.75 115 GLN A O 1
ATOM 977 N N . LYS A 1 116 ? 4.377 19.560 -19.833 1.00 97.06 116 LYS A N 1
ATOM 978 C CA . LYS A 1 116 ? 4.187 19.605 -18.365 1.00 97.06 116 LYS A CA 1
ATOM 979 C C . LYS A 1 116 ? 3.021 18.733 -17.872 1.00 97.06 116 LYS A C 1
ATOM 981 O O . LYS A 1 116 ? 3.158 18.059 -16.855 1.00 97.06 116 LYS A O 1
ATOM 986 N N . GLU A 1 117 ? 1.907 18.698 -18.602 1.00 96.69 117 GLU A N 1
ATOM 987 C CA . GLU A 1 117 ? 0.720 17.910 -18.235 1.00 96.69 117 GLU A CA 1
ATOM 988 C C . GLU A 1 117 ? 0.947 16.397 -18.349 1.00 96.69 117 GLU A C 1
ATOM 990 O O . GLU A 1 117 ? 0.621 15.663 -17.419 1.00 96.69 117 GLU A O 1
ATOM 995 N N . LYS A 1 118 ? 1.576 15.914 -19.431 1.00 97.38 118 LYS A N 1
ATOM 996 C CA . LYS A 1 118 ? 1.915 14.484 -19.573 1.00 97.38 118 LYS A CA 1
ATOM 997 C C . LYS A 1 118 ? 2.957 14.051 -18.547 1.00 97.38 118 LYS A C 1
ATOM 999 O O . LYS A 1 118 ? 2.864 12.961 -17.990 1.00 97.38 118 LYS A O 1
ATOM 1004 N N . ALA A 1 119 ? 3.929 14.923 -18.265 1.00 97.81 119 ALA A N 1
ATOM 1005 C CA . ALA A 1 119 ? 4.898 14.701 -17.199 1.00 97.81 119 ALA A CA 1
ATOM 1006 C C . ALA A 1 119 ? 4.214 14.553 -15.831 1.00 97.81 119 ALA A C 1
ATOM 1008 O O . ALA A 1 119 ? 4.617 13.708 -15.036 1.00 97.81 119 ALA A O 1
ATOM 1009 N N . LEU A 1 120 ? 3.156 15.326 -15.571 1.00 97.06 120 LEU A N 1
ATOM 1010 C CA . LEU A 1 120 ? 2.357 15.180 -14.360 1.00 97.06 120 LEU A CA 1
ATOM 1011 C C . LEU A 1 120 ? 1.542 13.874 -14.351 1.00 97.06 120 LEU A C 1
ATOM 1013 O O . LEU A 1 120 ? 1.593 13.144 -13.364 1.00 97.06 120 LEU A O 1
ATOM 1017 N N . GLN A 1 121 ? 0.851 13.548 -15.447 1.00 97.19 121 GLN A N 1
ATOM 1018 C CA . GLN A 1 121 ? 0.040 12.329 -15.572 1.00 97.19 121 GLN A CA 1
ATOM 1019 C C . GLN A 1 121 ? 0.864 11.049 -15.348 1.00 97.19 121 GLN A C 1
ATOM 1021 O O . GLN A 1 121 ? 0.434 10.171 -14.605 1.00 97.19 121 GLN A O 1
ATOM 1026 N N . GLU A 1 122 ? 2.072 10.958 -15.916 1.00 97.69 122 GLU A N 1
ATOM 1027 C CA . GLU A 1 122 ? 3.000 9.834 -15.690 1.00 97.69 122 GLU A CA 1
ATOM 1028 C C . GLU A 1 122 ? 3.436 9.702 -14.221 1.00 97.69 122 GLU A C 1
ATOM 1030 O O . GLU A 1 122 ? 3.576 8.590 -13.711 1.00 97.69 122 GLU A O 1
ATOM 1035 N N . ILE A 1 123 ? 3.631 10.822 -13.517 1.00 97.69 123 ILE A N 1
ATOM 1036 C CA . ILE A 1 123 ? 3.989 10.817 -12.092 1.00 97.69 123 ILE A CA 1
ATOM 1037 C C . ILE A 1 123 ? 2.795 10.416 -11.229 1.00 97.69 123 ILE A C 1
ATOM 1039 O O . ILE A 1 123 ? 2.946 9.567 -10.357 1.00 97.69 123 ILE A O 1
ATOM 1043 N N . GLU A 1 124 ? 1.608 10.966 -11.473 1.00 96.06 124 GLU A N 1
ATOM 1044 C CA . GLU A 1 124 ? 0.411 10.636 -10.692 1.00 96.06 124 GLU A CA 1
ATOM 1045 C C . GLU A 1 124 ? -0.056 9.195 -10.942 1.00 96.06 124 GLU A C 1
ATOM 1047 O O . GLU A 1 124 ? -0.453 8.509 -9.999 1.00 96.06 124 GLU A O 1
ATOM 1052 N N . TRP A 1 125 ? 0.081 8.682 -12.167 1.00 96.25 125 TRP A N 1
ATOM 1053 C CA . TRP A 1 125 ? -0.074 7.257 -12.465 1.00 96.25 125 TRP A CA 1
ATOM 1054 C C . TRP A 1 125 ? 0.979 6.419 -11.728 1.00 96.25 125 TRP A C 1
ATOM 1056 O O . TRP A 1 125 ? 0.635 5.516 -10.964 1.00 96.25 125 TRP A O 1
ATOM 1066 N N . GLY A 1 126 ? 2.261 6.771 -11.866 1.00 96.06 126 GLY A N 1
ATOM 1067 C CA . GLY A 1 126 ? 3.368 6.050 -11.241 1.00 96.06 126 GLY A CA 1
ATOM 1068 C C . GLY A 1 126 ? 3.282 5.988 -9.715 1.00 96.06 126 GLY A C 1
ATOM 1069 O O . GLY A 1 126 ? 3.508 4.930 -9.138 1.00 96.06 126 GLY A O 1
ATOM 1070 N N . MET A 1 127 ? 2.877 7.076 -9.057 1.00 95.12 127 MET A N 1
ATOM 1071 C CA . MET A 1 127 ? 2.640 7.140 -7.607 1.00 95.12 127 MET A CA 1
ATOM 1072 C C . MET A 1 127 ? 1.429 6.319 -7.150 1.00 95.12 127 MET A C 1
ATOM 1074 O O . MET A 1 127 ? 1.379 5.865 -6.005 1.00 95.12 127 MET A O 1
ATOM 1078 N N . ASN A 1 128 ? 0.435 6.136 -8.021 1.00 93.44 128 ASN A N 1
ATOM 1079 C CA . ASN A 1 128 ? -0.709 5.284 -7.727 1.00 93.44 128 ASN A CA 1
ATOM 1080 C C . ASN A 1 128 ? -0.386 3.798 -7.915 1.00 93.44 128 ASN A C 1
ATOM 1082 O O . ASN A 1 128 ? -0.864 3.004 -7.113 1.00 93.44 128 ASN A O 1
ATOM 1086 N N . THR A 1 129 ? 0.438 3.432 -8.902 1.00 94.12 129 THR A N 1
ATOM 1087 C CA . THR A 1 129 ? 0.809 2.040 -9.217 1.00 94.12 129 THR A CA 1
ATOM 1088 C C . THR A 1 129 ? 2.001 1.519 -8.401 1.00 94.12 129 THR A C 1
ATOM 1090 O O . THR A 1 129 ? 2.006 0.360 -7.987 1.00 94.12 129 THR A O 1
ATOM 1093 N N . PHE A 1 130 ? 3.018 2.347 -8.147 1.00 93.94 130 PHE A N 1
ATOM 1094 C CA . PHE A 1 130 ? 4.269 1.954 -7.490 1.00 93.94 130 PHE A CA 1
ATOM 1095 C C . PHE A 1 130 ? 4.389 2.602 -6.109 1.00 93.94 130 PHE A C 1
ATOM 1097 O O . PHE A 1 130 ? 4.650 3.797 -5.980 1.00 93.94 130 PHE A O 1
ATOM 1104 N N . ARG A 1 131 ? 4.213 1.780 -5.071 1.00 93.62 131 ARG A N 1
ATOM 1105 C CA . ARG A 1 131 ? 4.224 2.186 -3.661 1.00 93.62 131 ARG A CA 1
ATOM 1106 C C . ARG A 1 131 ? 5.289 1.414 -2.862 1.00 93.62 131 ARG A C 1
ATOM 1108 O O . ARG A 1 131 ? 5.524 0.251 -3.194 1.00 93.62 131 ARG A O 1
ATOM 1115 N N . PRO A 1 132 ? 5.901 1.993 -1.811 1.00 93.19 132 PRO A N 1
ATOM 1116 C CA . PRO A 1 132 ? 5.831 3.409 -1.450 1.00 93.19 132 PRO A CA 1
ATOM 1117 C C . PRO A 1 132 ? 6.454 4.281 -2.549 1.00 93.19 132 PRO A C 1
ATOM 1119 O O . PRO A 1 132 ? 7.263 3.809 -3.351 1.00 93.19 132 PRO A O 1
ATOM 1122 N N . VAL A 1 133 ? 6.044 5.545 -2.607 1.00 94.81 133 VAL A N 1
ATOM 1123 C CA . VAL A 1 133 ? 6.622 6.517 -3.545 1.00 94.81 133 VAL A CA 1
ATOM 1124 C C . VAL A 1 133 ? 8.054 6.833 -3.102 1.00 94.81 133 VAL A C 1
ATOM 1126 O O . VAL A 1 133 ? 8.303 6.931 -1.905 1.00 94.81 133 VAL A O 1
ATOM 1129 N N . SER A 1 134 ? 8.996 6.984 -4.037 1.00 95.44 134 SER A N 1
ATOM 1130 C CA . SER A 1 134 ? 10.376 7.371 -3.711 1.00 95.44 134 SER A CA 1
ATOM 1131 C C . SER A 1 134 ? 10.517 8.873 -3.468 1.00 95.44 134 SER A C 1
ATOM 1133 O O . SER A 1 134 ? 9.762 9.683 -4.020 1.00 95.44 134 SER A O 1
ATOM 1135 N N . SER A 1 135 ? 11.536 9.267 -2.700 1.00 96.69 135 SER A N 1
ATOM 1136 C CA . SER A 1 135 ? 11.823 10.688 -2.455 1.00 96.69 135 SER A CA 1
ATOM 1137 C C . SER A 1 135 ? 12.119 11.435 -3.761 1.00 96.69 135 SER A C 1
ATOM 1139 O O . SER A 1 135 ? 11.669 12.563 -3.946 1.00 96.69 135 SER A O 1
ATOM 1141 N N . GLU A 1 136 ? 12.778 10.773 -4.718 1.00 97.50 136 GLU A N 1
ATOM 1142 C CA . GLU A 1 136 ? 13.069 11.313 -6.049 1.00 97.50 136 GLU A CA 1
ATOM 1143 C C . GLU A 1 136 ? 11.795 11.652 -6.846 1.00 97.50 136 GLU A C 1
ATOM 1145 O O . GLU A 1 136 ? 11.720 12.709 -7.477 1.00 97.50 136 GLU A O 1
ATOM 1150 N N . THR A 1 137 ? 10.770 10.791 -6.788 1.00 97.81 137 THR A N 1
ATOM 1151 C CA . THR A 1 137 ? 9.475 11.039 -7.439 1.00 97.81 137 THR A CA 1
ATOM 1152 C C . THR A 1 137 ? 8.749 12.219 -6.789 1.00 97.81 137 THR A C 1
ATOM 1154 O O . THR A 1 137 ? 8.205 13.063 -7.502 1.00 97.81 137 THR A O 1
ATOM 1157 N N . LEU A 1 138 ? 8.783 12.332 -5.456 1.00 97.88 138 LEU A N 1
ATOM 1158 C CA . LEU A 1 138 ? 8.156 13.447 -4.736 1.00 97.88 138 LEU A CA 1
ATOM 1159 C C . LEU A 1 138 ? 8.875 14.779 -5.000 1.00 97.88 138 LEU A C 1
ATOM 1161 O O . LEU A 1 138 ? 8.215 15.760 -5.333 1.00 97.88 138 LEU A O 1
ATOM 1165 N N . ALA A 1 139 ? 10.211 14.809 -4.970 1.00 98.12 139 ALA A N 1
ATOM 1166 C CA . ALA A 1 139 ? 11.002 15.992 -5.323 1.00 98.12 139 ALA A CA 1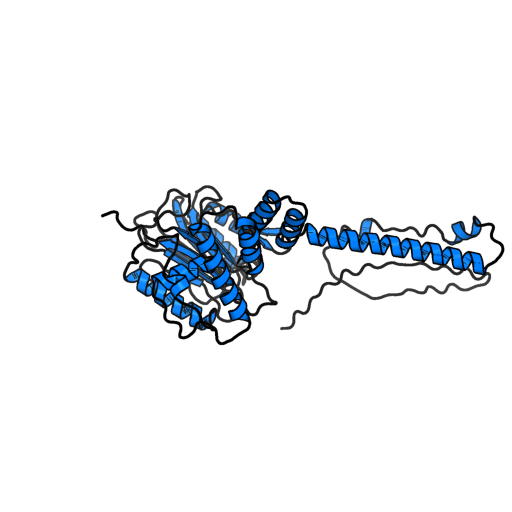
ATOM 1167 C C . ALA A 1 139 ? 10.749 16.453 -6.769 1.00 98.12 139 ALA A C 1
ATOM 1169 O O . ALA A 1 139 ? 10.659 17.650 -7.051 1.00 98.12 139 ALA A O 1
ATOM 1170 N N . PHE A 1 140 ? 10.601 15.507 -7.702 1.00 98.06 140 PHE A N 1
ATOM 1171 C CA . PHE A 1 140 ? 10.267 15.824 -9.087 1.00 98.06 140 PHE A CA 1
ATOM 1172 C C . PHE A 1 140 ? 8.825 16.341 -9.237 1.00 98.06 140 PHE A C 1
ATOM 1174 O O . PHE A 1 140 ? 8.599 17.296 -9.983 1.00 98.06 140 PHE A O 1
ATOM 1181 N N . LEU A 1 141 ? 7.866 15.801 -8.473 1.00 97.69 141 LEU A N 1
ATOM 1182 C CA . LEU A 1 141 ? 6.502 16.333 -8.409 1.00 97.69 141 LEU A CA 1
ATOM 1183 C C . LEU A 1 141 ? 6.471 17.760 -7.838 1.00 97.69 141 LEU A C 1
ATOM 1185 O O . LEU A 1 141 ? 5.823 18.623 -8.428 1.00 97.69 141 LEU A O 1
ATOM 1189 N N . MET A 1 142 ? 7.208 18.033 -6.754 1.00 97.19 142 MET A N 1
ATOM 1190 C CA . MET A 1 142 ? 7.371 19.383 -6.190 1.00 97.19 142 MET A CA 1
ATOM 1191 C C . MET A 1 142 ? 7.926 20.347 -7.243 1.00 97.19 142 MET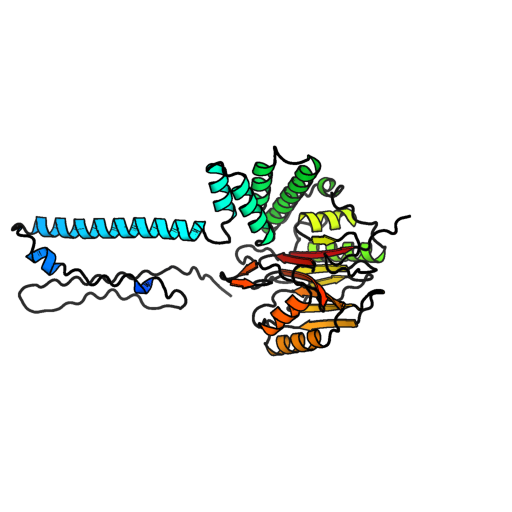 A C 1
ATOM 1193 O O . MET A 1 142 ? 7.372 21.426 -7.438 1.00 97.19 142 MET A O 1
ATOM 1197 N N . LYS A 1 143 ? 8.957 19.934 -7.998 1.00 96.94 143 LYS A N 1
ATOM 1198 C CA . LYS A 1 143 ? 9.524 20.736 -9.094 1.00 96.94 143 LYS A CA 1
ATOM 1199 C C . LYS A 1 143 ? 8.510 21.041 -10.204 1.00 96.94 143 LYS A C 1
ATOM 1201 O O . LYS A 1 143 ? 8.525 22.150 -10.726 1.00 96.94 143 LYS A O 1
ATOM 1206 N N . ILE A 1 144 ? 7.644 20.095 -10.577 1.00 96.12 144 ILE A N 1
ATOM 1207 C CA . ILE A 1 144 ? 6.576 20.340 -11.565 1.00 96.12 144 ILE A CA 1
ATOM 1208 C C . ILE A 1 144 ? 5.512 21.291 -11.000 1.00 96.12 144 ILE A C 1
ATOM 1210 O O . ILE A 1 144 ? 5.034 22.176 -11.711 1.00 96.12 144 ILE A O 1
ATOM 1214 N N . LYS A 1 145 ? 5.114 21.096 -9.741 1.00 95.75 145 LYS A N 1
ATOM 1215 C CA . LYS A 1 145 ? 3.942 21.750 -9.148 1.00 95.75 145 LYS A CA 1
ATOM 1216 C C . LYS A 1 145 ? 4.213 23.080 -8.438 1.00 95.75 145 LYS A C 1
ATOM 1218 O O . LYS A 1 145 ? 3.243 23.759 -8.115 1.00 95.75 145 LYS A O 1
ATOM 1223 N N . LYS A 1 146 ? 5.479 23.469 -8.242 1.00 93.88 146 LYS A N 1
ATOM 1224 C CA . LYS A 1 146 ? 5.899 24.672 -7.496 1.00 93.88 146 LYS A CA 1
ATOM 1225 C C . LYS A 1 146 ? 5.092 25.935 -7.824 1.00 93.88 146 LYS A C 1
ATOM 1227 O O . LYS A 1 146 ? 4.655 26.619 -6.911 1.00 93.88 146 LYS A O 1
ATOM 1232 N N . ASP A 1 147 ? 4.875 26.215 -9.106 1.00 91.38 147 ASP A N 1
ATOM 1233 C CA . ASP A 1 147 ? 4.247 27.463 -9.571 1.00 91.38 147 ASP A CA 1
ATOM 1234 C C . ASP A 1 147 ? 2.712 27.353 -9.726 1.00 91.38 147 ASP A C 1
ATOM 1236 O O . ASP A 1 147 ? 2.062 28.278 -10.206 1.00 91.38 147 ASP A O 1
ATOM 1240 N N . ASN A 1 148 ? 2.128 26.198 -9.379 1.00 90.62 148 ASN A N 1
ATOM 1241 C CA . ASN A 1 148 ? 0.746 25.817 -9.698 1.00 90.62 148 ASN A CA 1
ATOM 1242 C C . ASN A 1 148 ? -0.059 25.283 -8.494 1.00 90.62 148 ASN A C 1
ATOM 1244 O O . ASN A 1 148 ? -1.220 24.914 -8.676 1.00 90.62 148 ASN A O 1
ATOM 1248 N N . LEU A 1 149 ? 0.528 25.183 -7.297 1.00 88.75 149 LEU A N 1
ATOM 1249 C CA . LEU A 1 149 ? -0.161 24.711 -6.091 1.00 88.75 149 LEU A CA 1
ATOM 1250 C C . LEU A 1 149 ? -0.486 25.844 -5.122 1.00 88.75 149 LEU A C 1
ATOM 1252 O O . LEU A 1 149 ? 0.298 26.765 -4.923 1.00 88.75 149 LEU A O 1
ATOM 1256 N N . GLU A 1 150 ? -1.617 25.685 -4.439 1.00 92.38 150 GLU A N 1
ATOM 1257 C CA . GLU A 1 150 ? -1.874 26.342 -3.159 1.00 92.38 150 GLU A CA 1
ATOM 1258 C C . GLU A 1 150 ? -0.791 25.948 -2.142 1.00 92.38 150 GLU A C 1
ATOM 1260 O O . GLU A 1 150 ? -0.425 24.773 -2.041 1.00 92.38 150 GLU A O 1
ATOM 1265 N N . GLU A 1 151 ? -0.334 26.913 -1.346 1.00 92.31 151 GLU A N 1
ATOM 1266 C CA . GLU A 1 151 ? 0.753 26.759 -0.369 1.00 92.31 151 GLU A CA 1
ATOM 1267 C C . GLU A 1 151 ? 0.560 25.545 0.558 1.00 92.31 151 GLU A C 1
ATOM 1269 O O . GLU A 1 151 ? 1.456 24.714 0.689 1.00 92.31 151 GLU A O 1
ATOM 1274 N N . ASN A 1 152 ? -0.651 25.352 1.093 1.00 91.44 152 ASN A N 1
ATOM 1275 C CA . ASN A 1 152 ? -0.997 24.198 1.932 1.00 91.44 152 ASN A CA 1
ATOM 1276 C C . ASN A 1 152 ? -0.702 22.850 1.244 1.00 91.44 152 ASN A C 1
ATOM 1278 O O . ASN A 1 152 ? -0.094 21.963 1.840 1.00 91.44 152 ASN A O 1
ATOM 1282 N N . LYS A 1 153 ? -1.081 22.703 -0.032 1.00 94.00 153 LYS A N 1
ATOM 1283 C CA . LYS A 1 153 ? -0.880 21.469 -0.810 1.00 94.00 153 LYS A CA 1
ATOM 1284 C C . LYS A 1 153 ? 0.590 21.251 -1.175 1.00 94.00 153 LYS A C 1
ATOM 1286 O O . LYS A 1 153 ? 1.017 20.104 -1.311 1.00 94.00 153 LYS A O 1
ATOM 1291 N N . TYR A 1 154 ? 1.366 22.326 -1.328 1.00 94.38 154 TYR A N 1
ATOM 1292 C CA . TYR A 1 154 ? 2.818 22.238 -1.485 1.00 94.38 154 TYR A CA 1
ATOM 1293 C C . TYR A 1 154 ? 3.482 21.780 -0.175 1.00 94.38 154 TYR A C 1
ATOM 1295 O O . TYR A 1 154 ? 4.267 20.833 -0.191 1.00 94.38 154 TYR A O 1
ATOM 1303 N N . ASN A 1 155 ? 3.092 22.362 0.962 1.00 94.75 155 ASN A N 1
ATOM 1304 C CA . ASN A 1 155 ? 3.625 22.024 2.284 1.00 94.75 155 ASN A CA 1
ATOM 1305 C C . ASN A 1 155 ? 3.348 20.555 2.663 1.00 94.75 155 ASN A C 1
ATOM 1307 O O . ASN A 1 155 ? 4.246 19.856 3.128 1.00 94.75 155 ASN A O 1
ATOM 1311 N N . GLU A 1 156 ? 2.148 20.027 2.395 1.00 94.62 156 GLU A N 1
ATOM 1312 C CA . GLU A 1 156 ? 1.850 18.600 2.615 1.00 94.62 156 GLU A CA 1
ATOM 1313 C C . GLU A 1 156 ? 2.656 17.661 1.700 1.00 94.62 156 GLU A C 1
ATOM 1315 O O . GLU A 1 156 ? 2.978 16.534 2.090 1.00 94.62 156 GLU A O 1
ATOM 1320 N N . LEU A 1 157 ? 2.988 18.098 0.480 1.00 95.94 157 LEU A N 1
ATOM 1321 C CA . LEU A 1 157 ? 3.855 17.344 -0.425 1.00 95.94 157 LEU A CA 1
ATOM 1322 C C . LEU A 1 157 ? 5.318 17.372 0.049 1.00 95.94 157 LEU A C 1
ATOM 1324 O O . LEU A 1 157 ? 6.000 16.348 -0.025 1.00 95.94 157 LEU A O 1
ATOM 1328 N N . GLU A 1 158 ? 5.776 18.499 0.595 1.00 96.81 158 GLU A N 1
ATOM 1329 C CA . GLU A 1 158 ? 7.097 18.623 1.207 1.00 96.81 158 GLU A CA 1
ATOM 1330 C C . GLU A 1 158 ? 7.245 17.723 2.443 1.00 96.81 158 GLU A C 1
ATOM 1332 O O . GLU A 1 158 ? 8.216 16.972 2.529 1.00 96.81 158 GLU A O 1
ATOM 1337 N N . LYS A 1 159 ? 6.257 17.683 3.347 1.00 97.00 159 LYS A N 1
ATOM 1338 C CA . LYS A 1 159 ? 6.264 16.747 4.490 1.00 97.00 159 LYS A CA 1
ATOM 1339 C C . LYS A 1 159 ? 6.353 15.286 4.037 1.00 97.00 159 LYS A C 1
ATOM 1341 O O . LYS A 1 159 ? 7.151 14.518 4.573 1.00 97.00 159 LYS A O 1
ATOM 1346 N N . LYS A 1 160 ? 5.590 14.900 3.004 1.00 97.00 160 LYS A N 1
ATOM 1347 C CA . LYS A 1 160 ? 5.669 13.558 2.388 1.00 97.00 160 LYS A CA 1
ATOM 1348 C C . LYS A 1 160 ? 7.070 13.273 1.845 1.00 97.00 160 LYS A C 1
ATOM 1350 O O . LYS A 1 160 ? 7.605 12.193 2.093 1.00 97.00 160 LYS A O 1
ATOM 1355 N N . TYR A 1 161 ? 7.691 14.231 1.156 1.00 97.38 161 TYR A N 1
ATOM 1356 C CA . TYR A 1 161 ? 9.075 14.127 0.684 1.00 97.38 161 TYR A CA 1
ATOM 1357 C C . TYR A 1 161 ? 10.075 13.954 1.840 1.00 97.38 161 TYR A C 1
ATOM 1359 O O . TYR A 1 161 ? 10.868 13.011 1.815 1.00 97.38 161 TYR A O 1
ATOM 1367 N N . GLN A 1 162 ? 9.994 14.784 2.882 1.00 96.69 162 GLN A N 1
ATOM 1368 C CA . GLN A 1 162 ? 10.877 14.733 4.052 1.00 96.69 162 GLN A CA 1
ATOM 1369 C C . GLN A 1 162 ? 10.760 13.390 4.803 1.00 96.69 162 GLN A C 1
ATOM 1371 O O . GLN A 1 162 ? 11.777 12.740 5.058 1.00 96.69 162 GLN A O 1
ATOM 1376 N N . ILE A 1 163 ? 9.539 12.910 5.080 1.00 96.88 163 ILE A N 1
ATOM 1377 C CA . ILE A 1 163 ? 9.304 11.604 5.726 1.00 96.88 163 ILE A CA 1
ATOM 1378 C C . ILE A 1 163 ? 9.727 10.431 4.822 1.00 96.88 163 ILE A C 1
ATOM 1380 O O . ILE A 1 163 ? 10.261 9.434 5.310 1.00 96.88 163 ILE A O 1
ATOM 1384 N N . THR A 1 164 ? 9.592 10.555 3.500 1.00 95.81 164 THR A N 1
ATOM 1385 C CA . THR A 1 164 ? 10.082 9.537 2.555 1.00 95.81 164 THR A CA 1
ATOM 1386 C C . THR A 1 164 ? 11.613 9.480 2.524 1.00 95.81 164 THR A C 1
ATOM 1388 O O . THR A 1 164 ? 12.176 8.391 2.612 1.00 95.81 164 THR A O 1
ATOM 1391 N N . MET A 1 165 ? 12.313 10.623 2.487 1.00 95.50 165 MET A N 1
ATOM 1392 C CA . MET A 1 165 ? 13.781 10.664 2.613 1.00 95.50 165 MET A CA 1
ATOM 1393 C C . MET A 1 165 ? 14.265 10.036 3.925 1.00 95.50 165 MET A C 1
ATOM 1395 O O . MET A 1 165 ? 15.278 9.338 3.951 1.00 95.50 165 MET A O 1
ATOM 1399 N N . LEU A 1 166 ? 13.564 10.315 5.024 1.00 94.94 166 LEU A N 1
ATOM 1400 C CA . LEU A 1 166 ? 13.848 9.793 6.360 1.00 94.94 166 LEU A CA 1
ATOM 1401 C C . LEU A 1 166 ? 13.738 8.255 6.386 1.00 94.94 166 LEU A C 1
ATOM 1403 O O . LEU A 1 166 ? 14.639 7.578 6.881 1.00 94.94 166 LEU A O 1
ATOM 1407 N N . LEU A 1 167 ? 12.689 7.700 5.771 1.00 93.69 167 LEU A N 1
ATOM 1408 C CA . LEU A 1 167 ? 12.490 6.255 5.617 1.00 93.69 167 LEU A CA 1
ATOM 1409 C C . LEU A 1 167 ? 13.474 5.603 4.638 1.00 93.69 167 LEU A C 1
ATOM 1411 O O . LEU A 1 167 ? 13.935 4.492 4.887 1.00 93.69 167 LEU A O 1
ATOM 1415 N N . GLU A 1 168 ? 13.850 6.274 3.550 1.00 92.44 168 GLU A N 1
ATOM 1416 C CA . GLU A 1 168 ? 14.897 5.782 2.648 1.00 92.44 168 GLU A CA 1
ATOM 1417 C C . GLU A 1 168 ? 16.254 5.717 3.367 1.00 92.44 168 GLU A C 1
ATOM 1419 O O . GLU A 1 168 ? 16.944 4.698 3.274 1.00 92.44 168 GLU A O 1
ATOM 1424 N N . LYS A 1 169 ? 16.589 6.736 4.175 1.00 92.44 169 LYS A N 1
ATOM 1425 C CA . LYS A 1 169 ? 17.775 6.745 5.046 1.00 92.44 169 LYS A CA 1
ATOM 1426 C C . LYS A 1 169 ? 17.735 5.638 6.107 1.00 92.44 169 LYS A C 1
ATOM 1428 O O . LYS A 1 169 ? 18.772 5.011 6.321 1.00 92.44 169 LYS A O 1
ATOM 1433 N N . CYS A 1 170 ? 16.584 5.337 6.720 1.00 89.62 170 CYS A N 1
ATOM 1434 C CA . CYS A 1 170 ? 16.442 4.252 7.712 1.00 89.62 170 CYS A CA 1
ATOM 1435 C C . CYS A 1 170 ? 16.951 2.889 7.224 1.00 89.62 170 CYS A C 1
ATOM 1437 O O . CYS A 1 170 ? 17.420 2.081 8.018 1.00 89.62 170 CYS A O 1
ATOM 1439 N N . ASN A 1 171 ? 16.904 2.636 5.915 1.00 83.56 171 ASN A N 1
ATOM 1440 C CA . ASN A 1 171 ? 17.376 1.385 5.317 1.00 83.56 171 ASN A CA 1
ATOM 1441 C C . ASN A 1 171 ? 18.913 1.313 5.179 1.00 83.56 171 ASN A C 1
ATOM 1443 O O . ASN A 1 171 ? 19.435 0.342 4.629 1.00 83.56 171 ASN A O 1
ATOM 1447 N N . SER A 1 172 ? 19.627 2.355 5.626 1.00 85.25 172 SER A N 1
ATOM 1448 C CA . SER A 1 172 ? 21.069 2.571 5.426 1.00 85.25 172 SER A CA 1
ATOM 1449 C C . SER A 1 172 ? 21.826 3.084 6.662 1.00 85.25 172 SER A C 1
ATOM 1451 O O . SER A 1 172 ? 23.046 2.947 6.703 1.00 85.25 172 SER A O 1
ATOM 1453 N N . SER A 1 173 ? 21.132 3.638 7.665 1.00 80.69 173 SER A N 1
ATOM 1454 C CA . SER A 1 173 ? 21.709 4.195 8.898 1.00 80.69 173 SER A CA 1
ATOM 1455 C C . SER A 1 173 ? 20.916 3.754 10.127 1.00 80.69 173 SER A C 1
ATOM 1457 O O . SER A 1 173 ? 19.686 3.736 10.102 1.00 80.69 173 SER A O 1
ATOM 1459 N N . GLU A 1 174 ? 21.623 3.447 11.215 1.00 75.25 174 GLU A N 1
ATOM 1460 C CA . GLU A 1 174 ? 21.029 3.007 12.484 1.00 75.25 174 GLU A CA 1
ATOM 1461 C C . GLU A 1 174 ? 20.505 4.172 13.337 1.00 75.25 174 GLU A C 1
ATOM 1463 O O . GLU A 1 174 ? 19.545 3.994 14.079 1.00 75.25 174 GLU A O 1
ATOM 1468 N N . ASN A 1 175 ? 21.084 5.370 13.193 1.00 82.62 175 ASN A N 1
ATOM 1469 C CA . ASN A 1 175 ? 20.682 6.577 13.920 1.00 82.62 175 ASN A CA 1
ATOM 1470 C C . ASN A 1 175 ? 20.149 7.638 12.953 1.00 82.62 175 ASN A C 1
ATOM 1472 O O . ASN A 1 175 ? 20.828 7.989 11.981 1.00 82.62 175 ASN A O 1
ATOM 1476 N N . ILE A 1 176 ? 18.952 8.166 13.231 1.00 89.81 176 ILE A N 1
ATOM 1477 C CA . ILE A 1 176 ? 18.314 9.239 12.461 1.00 89.81 176 ILE A CA 1
ATOM 1478 C C . ILE A 1 176 ? 17.626 10.220 13.412 1.00 89.81 176 ILE A C 1
ATOM 1480 O O . ILE A 1 176 ? 16.914 9.824 14.329 1.00 89.81 176 ILE A O 1
ATOM 1484 N N . GLN A 1 177 ? 17.825 11.513 13.162 1.00 92.56 177 GLN A N 1
ATOM 1485 C CA . GLN A 1 177 ? 17.060 12.580 13.797 1.00 92.56 177 GLN A CA 1
ATOM 1486 C C . GLN A 1 177 ? 15.809 12.864 12.959 1.00 92.56 177 GLN A C 1
ATOM 1488 O O . GLN A 1 177 ? 15.910 13.172 11.770 1.00 92.56 177 GLN A O 1
ATOM 1493 N N . LEU A 1 178 ? 14.643 12.751 13.591 1.00 94.62 178 LEU A N 1
ATOM 1494 C CA . LEU A 1 178 ? 13.361 13.219 13.074 1.00 94.62 178 LEU A CA 1
ATOM 1495 C C . LEU A 1 178 ? 13.030 14.535 13.776 1.00 94.62 178 LEU A C 1
ATOM 1497 O O . LEU A 1 178 ? 12.903 14.555 14.999 1.00 94.62 178 LEU A O 1
ATOM 1501 N N . ASP A 1 179 ? 12.864 15.608 13.009 1.00 95.69 179 ASP A N 1
ATOM 1502 C CA . ASP A 1 179 ? 12.178 16.794 13.513 1.00 95.69 179 ASP A CA 1
ATOM 1503 C C . ASP A 1 179 ? 10.684 16.468 13.657 1.00 95.69 179 ASP A C 1
ATOM 1505 O O . ASP A 1 179 ? 9.999 16.139 12.686 1.00 95.69 179 ASP A O 1
ATOM 1509 N N . THR A 1 180 ? 10.185 16.512 14.890 1.00 95.88 180 THR A N 1
ATOM 1510 C CA . THR A 1 180 ? 8.792 16.186 15.195 1.00 95.88 180 THR A CA 1
ATOM 1511 C C . THR A 1 180 ? 7.824 17.300 14.802 1.00 95.88 180 THR A C 1
ATOM 1513 O O . THR A 1 180 ? 6.642 17.010 14.648 1.00 95.88 180 THR A O 1
ATOM 1516 N N . GLN A 1 181 ? 8.292 18.536 14.579 1.00 95.94 181 GLN A N 1
ATOM 1517 C CA . GLN A 1 181 ? 7.432 19.676 14.219 1.00 95.94 181 GLN A CA 1
ATOM 1518 C C . GLN A 1 181 ? 6.777 19.489 12.841 1.00 95.94 181 GLN A C 1
ATOM 1520 O O . GLN A 1 181 ? 5.625 19.874 12.628 1.00 95.94 181 GLN A O 1
ATOM 1525 N N . ILE A 1 182 ? 7.459 18.773 11.938 1.00 95.56 182 ILE A N 1
ATOM 1526 C CA . ILE A 1 182 ? 6.940 18.283 10.646 1.00 95.56 182 ILE A CA 1
ATOM 1527 C C . ILE A 1 182 ? 5.615 17.508 10.829 1.00 95.56 182 ILE A C 1
ATOM 1529 O O . ILE A 1 182 ? 4.757 17.516 9.945 1.00 95.56 182 ILE A O 1
ATOM 1533 N N . LEU A 1 183 ? 5.436 16.852 11.982 1.00 96.31 183 LEU A N 1
ATOM 1534 C CA . LEU A 1 183 ? 4.296 15.997 12.315 1.00 96.31 183 LEU A CA 1
ATOM 1535 C C . LEU A 1 183 ? 3.225 16.683 13.180 1.00 96.31 183 LEU A C 1
ATOM 1537 O O . LEU A 1 183 ? 2.238 16.027 13.514 1.00 96.31 183 LEU A O 1
ATOM 1541 N N . ASP A 1 184 ? 3.373 17.960 13.539 1.00 94.25 184 ASP A N 1
ATOM 1542 C CA . ASP A 1 184 ? 2.409 18.662 14.407 1.00 94.25 184 ASP A CA 1
ATOM 1543 C C . ASP A 1 184 ? 1.179 19.191 13.649 1.00 94.25 184 ASP A C 1
ATOM 1545 O O . ASP A 1 184 ? 0.138 19.458 14.250 1.00 94.25 184 ASP A O 1
ATOM 1549 N N . THR A 1 185 ? 1.259 19.301 12.320 1.00 89.31 185 THR A N 1
ATOM 1550 C CA . THR A 1 185 ? 0.162 19.762 11.452 1.00 89.31 185 THR A CA 1
ATOM 1551 C C . THR A 1 185 ? -0.079 18.787 10.303 1.00 89.31 185 THR A C 1
ATOM 1553 O O . THR A 1 185 ? 0.868 18.180 9.807 1.00 89.31 185 THR A O 1
ATOM 1556 N N . CYS A 1 186 ? -1.330 18.664 9.847 1.00 83.00 186 CYS A N 1
ATOM 1557 C CA . CYS A 1 186 ? -1.722 17.838 8.702 1.00 83.00 186 CYS A CA 1
ATOM 1558 C C . CYS A 1 186 ? -2.994 18.383 8.038 1.00 83.00 186 CYS A C 1
ATOM 1560 O O . CYS A 1 186 ? -3.874 18.894 8.727 1.00 83.00 186 CYS A O 1
ATOM 1562 N N . GLU A 1 187 ? -3.101 18.258 6.711 1.00 81.44 187 GLU A N 1
ATOM 1563 C CA . GLU A 1 187 ? -4.318 18.591 5.945 1.00 81.44 187 GLU A CA 1
ATOM 1564 C C . GLU A 1 187 ? -5.487 17.663 6.313 1.00 81.44 187 GLU A C 1
ATOM 1566 O O . GLU A 1 187 ? -6.639 18.096 6.381 1.00 81.44 187 GLU A O 1
ATOM 1571 N N . ILE A 1 188 ? -5.194 16.396 6.629 1.00 79.81 188 ILE A N 1
ATOM 1572 C CA . ILE A 1 188 ? -6.173 15.502 7.246 1.00 79.81 188 ILE A CA 1
ATOM 1573 C C . ILE A 1 188 ? -6.248 15.845 8.734 1.00 79.81 188 ILE A C 1
ATOM 1575 O O . ILE A 1 188 ? -5.446 15.376 9.542 1.00 79.81 188 ILE A O 1
ATOM 1579 N N . SER A 1 189 ? -7.254 16.640 9.099 1.00 80.44 189 SER A N 1
ATOM 1580 C CA . SER A 1 189 ? -7.646 16.830 10.496 1.00 80.44 189 SER A CA 1
ATOM 1581 C C . SER A 1 189 ? -8.152 15.501 11.062 1.00 80.44 189 SER A C 1
ATOM 1583 O O . SER A 1 189 ? -9.297 15.101 10.837 1.00 80.44 189 SER A O 1
ATOM 1585 N N . PHE A 1 190 ? -7.271 14.773 11.749 1.00 86.06 190 PHE A N 1
ATOM 1586 C CA . PHE A 1 190 ? -7.638 13.530 12.414 1.00 86.06 190 PHE A CA 1
ATOM 1587 C C . PHE A 1 190 ? -8.579 13.816 13.597 1.00 86.06 190 PHE A C 1
ATOM 1589 O O . PHE A 1 190 ? -8.298 14.714 14.397 1.00 86.06 190 PHE A O 1
ATOM 1596 N N . PRO A 1 191 ? -9.689 13.065 13.739 1.00 87.31 191 PRO A N 1
ATOM 1597 C CA . PRO A 1 191 ? -10.603 13.233 14.861 1.00 87.31 191 PRO A CA 1
ATOM 1598 C C . PRO A 1 191 ? -9.897 12.921 16.187 1.00 87.31 191 PRO A C 1
ATOM 1600 O O . PRO A 1 191 ? -8.918 12.175 16.236 1.00 87.31 191 PRO A O 1
ATOM 1603 N N . SER A 1 192 ? -10.402 13.485 17.287 1.00 86.56 192 SER A N 1
ATOM 1604 C CA . SER A 1 192 ? -9.840 13.264 18.622 1.00 86.56 192 SER A CA 1
ATOM 1605 C C . SER A 1 192 ? -9.944 11.786 19.016 1.00 86.56 192 SER A C 1
ATOM 1607 O O . SER A 1 192 ? -11.018 11.319 19.398 1.00 86.56 192 SER A O 1
ATOM 1609 N N . LEU A 1 193 ? -8.823 11.067 18.918 1.00 86.19 193 LEU A N 1
ATOM 1610 C CA . LEU A 1 193 ? -8.753 9.616 19.090 1.00 86.19 193 LEU A CA 1
ATOM 1611 C C . LEU A 1 193 ? -9.350 9.157 20.424 1.00 86.19 193 LEU A C 1
ATOM 1613 O O . LEU A 1 193 ? -9.035 9.717 21.479 1.00 86.19 193 LEU A O 1
ATOM 1617 N N . SER A 1 194 ? -10.144 8.085 20.388 1.00 85.94 194 SER A N 1
ATOM 1618 C CA . SER A 1 194 ? -10.672 7.448 21.599 1.00 85.94 194 SER A CA 1
ATOM 1619 C C . SER A 1 194 ? -9.540 6.900 22.489 1.00 85.94 194 SER A C 1
ATOM 1621 O O . SER A 1 194 ? -8.427 6.651 22.021 1.00 85.94 194 SER A O 1
ATOM 1623 N N . LYS A 1 195 ? -9.797 6.659 23.784 1.00 89.81 195 LYS A N 1
ATOM 1624 C CA . LYS A 1 195 ? -8.773 6.116 24.707 1.00 89.81 195 LYS A CA 1
ATOM 1625 C C . LYS A 1 195 ? -8.243 4.741 24.260 1.00 89.81 195 LYS A C 1
ATOM 1627 O O . LYS A 1 195 ? -7.043 4.483 24.360 1.00 89.81 195 LYS A O 1
ATOM 1632 N N . SER A 1 196 ? -9.117 3.881 23.737 1.00 88.31 196 SER A N 1
ATOM 1633 C CA . SER A 1 196 ? -8.773 2.585 23.133 1.00 88.31 196 SER A CA 1
ATOM 1634 C C . SER A 1 196 ? -7.899 2.755 21.888 1.00 88.31 196 SER A C 1
ATOM 1636 O O . SER A 1 196 ? -6.911 2.036 21.719 1.00 88.31 196 SER A O 1
ATOM 1638 N N . THR A 1 197 ? -8.206 3.742 21.049 1.00 88.94 197 THR A N 1
ATOM 1639 C CA . THR A 1 197 ? -7.465 4.027 19.813 1.00 88.94 197 THR A CA 1
ATOM 1640 C C . THR A 1 197 ? -6.101 4.635 20.092 1.00 88.94 197 THR A C 1
ATOM 1642 O O . THR A 1 197 ? -5.121 4.181 19.513 1.00 88.94 197 THR A O 1
ATOM 1645 N N . GLN A 1 198 ? -5.988 5.571 21.039 1.00 93.56 198 GLN A N 1
ATOM 1646 C CA . GLN A 1 198 ? -4.694 6.090 21.499 1.00 93.56 198 GLN A CA 1
ATOM 1647 C C . GLN A 1 198 ? -3.786 4.940 21.962 1.00 93.56 198 GLN A C 1
ATOM 1649 O O . GLN A 1 198 ? -2.662 4.808 21.480 1.00 93.56 198 GLN A O 1
ATOM 1654 N N . SER A 1 199 ? -4.299 4.048 22.820 1.00 93.88 199 SER A N 1
ATOM 1655 C CA . SER A 1 199 ? -3.568 2.857 23.279 1.00 93.88 199 SER A CA 1
ATOM 1656 C C . SER A 1 199 ? -3.150 1.932 22.122 1.00 93.88 199 SER A C 1
ATOM 1658 O O . SER A 1 199 ? -2.018 1.441 22.090 1.00 93.88 199 SER A O 1
ATOM 1660 N N . SER A 1 200 ? -4.025 1.753 21.125 1.00 93.25 200 SER A N 1
ATOM 1661 C CA . SER A 1 200 ? -3.746 0.967 19.913 1.00 93.25 200 SER A CA 1
ATOM 1662 C C . SER A 1 200 ? -2.646 1.600 19.054 1.00 93.25 200 SER A C 1
ATOM 1664 O O . SER A 1 200 ? -1.717 0.910 18.646 1.00 93.25 200 SER A O 1
ATOM 1666 N N . VAL A 1 201 ? -2.697 2.918 18.835 1.00 95.81 201 VAL A N 1
ATOM 1667 C CA . VAL A 1 201 ? -1.714 3.690 18.054 1.00 95.81 201 VAL A CA 1
ATOM 1668 C C . VAL A 1 201 ? -0.334 3.669 18.721 1.00 95.81 201 VAL A C 1
ATOM 1670 O O . VAL A 1 201 ? 0.662 3.395 18.050 1.00 95.81 201 VAL A O 1
ATOM 1673 N N . PHE A 1 202 ? -0.253 3.857 20.044 1.00 96.56 202 PHE A N 1
ATOM 1674 C CA . PHE A 1 202 ? 1.009 3.716 20.784 1.00 96.56 202 PHE A CA 1
ATOM 1675 C C . PHE A 1 202 ? 1.551 2.277 20.751 1.00 96.56 202 PHE A C 1
ATOM 1677 O O . PHE A 1 202 ? 2.756 2.069 20.588 1.00 96.56 202 PHE A O 1
ATOM 1684 N N . SER A 1 203 ? 0.676 1.272 20.867 1.00 95.50 203 SER A N 1
ATOM 1685 C CA . SER A 1 203 ? 1.061 -0.145 20.786 1.00 95.50 203 SER A CA 1
ATOM 1686 C C . SER A 1 203 ? 1.582 -0.515 19.395 1.00 95.50 203 SER A C 1
ATOM 1688 O O . SER A 1 203 ? 2.603 -1.194 19.277 1.00 95.50 203 SER A O 1
ATOM 1690 N N . LEU A 1 204 ? 0.932 -0.011 18.344 1.00 95.31 204 LEU A N 1
ATOM 1691 C CA . LEU A 1 204 ? 1.351 -0.146 16.953 1.00 95.31 204 LEU A CA 1
ATOM 1692 C C . LEU A 1 204 ? 2.713 0.520 16.707 1.00 95.31 204 LEU A C 1
ATOM 1694 O O . LEU A 1 204 ? 3.614 -0.132 16.183 1.00 95.31 204 LEU A O 1
ATOM 1698 N N . TRP A 1 205 ? 2.911 1.767 17.151 1.00 96.38 205 TRP A N 1
ATOM 1699 C CA . TRP A 1 205 ? 4.202 2.463 17.045 1.00 96.38 205 TRP A CA 1
ATOM 1700 C C . TRP A 1 205 ? 5.328 1.680 17.730 1.00 96.38 205 TRP A C 1
ATOM 1702 O O . TRP A 1 205 ? 6.391 1.465 17.145 1.00 96.38 205 TRP A O 1
ATOM 1712 N N . LYS A 1 206 ? 5.079 1.158 18.936 1.00 95.88 206 LYS A N 1
ATOM 1713 C CA . LYS A 1 206 ? 6.038 0.333 19.687 1.00 95.88 206 LYS A CA 1
ATOM 1714 C C . LYS A 1 206 ? 6.378 -0.993 18.991 1.00 95.88 206 LYS A C 1
ATOM 1716 O O . LYS A 1 206 ? 7.492 -1.489 19.151 1.00 95.88 206 LYS A O 1
ATOM 1721 N N . LEU A 1 207 ? 5.454 -1.574 18.224 1.00 93.88 207 LEU A N 1
ATOM 1722 C CA . LEU A 1 207 ? 5.714 -2.769 17.412 1.00 93.88 207 LEU A CA 1
ATOM 1723 C C . LEU A 1 207 ? 6.533 -2.435 16.157 1.00 93.88 207 LEU A C 1
ATOM 1725 O O . LEU A 1 207 ? 7.554 -3.082 15.918 1.00 93.88 207 LEU A O 1
ATOM 1729 N N . LEU A 1 208 ? 6.132 -1.400 15.411 1.00 93.81 208 LEU A N 1
ATOM 1730 C CA . LEU A 1 208 ? 6.799 -0.972 14.177 1.00 93.81 208 LEU A CA 1
ATOM 1731 C C . LEU A 1 208 ? 8.240 -0.526 14.439 1.00 93.81 208 LEU A C 1
ATOM 1733 O O . LEU A 1 208 ? 9.160 -1.022 13.792 1.00 93.81 208 LEU A O 1
ATOM 1737 N N . THR A 1 209 ? 8.462 0.345 15.427 1.00 94.25 209 THR A N 1
ATOM 1738 C CA . THR A 1 209 ? 9.809 0.808 15.811 1.00 94.25 209 THR A CA 1
ATOM 1739 C C . THR A 1 209 ? 10.700 -0.330 16.304 1.00 94.25 209 THR A C 1
ATOM 1741 O O . THR A 1 209 ? 11.875 -0.394 15.949 1.00 94.25 209 THR A O 1
ATOM 1744 N N . ARG A 1 210 ? 10.161 -1.311 17.042 1.00 92.75 210 ARG A N 1
ATOM 1745 C CA . ARG A 1 210 ? 10.935 -2.478 17.499 1.00 92.75 210 ARG A CA 1
ATOM 1746 C C . ARG A 1 210 ? 11.445 -3.369 16.351 1.00 92.75 210 ARG A C 1
ATOM 1748 O O . ARG A 1 210 ? 12.421 -4.094 16.551 1.00 92.75 210 ARG A O 1
ATOM 1755 N N . ARG A 1 211 ? 10.804 -3.351 15.176 1.00 89.19 211 ARG A N 1
ATOM 1756 C CA . ARG A 1 211 ? 11.020 -4.345 14.106 1.00 89.19 211 ARG A CA 1
ATOM 1757 C C . ARG A 1 211 ? 11.424 -3.759 12.765 1.00 89.19 211 ARG A C 1
ATOM 1759 O O . ARG A 1 211 ? 12.517 -4.047 12.294 1.00 89.19 211 ARG A O 1
ATOM 1766 N N . THR A 1 212 ? 10.546 -2.967 12.168 1.00 90.62 212 THR A N 1
ATOM 1767 C CA . THR A 1 212 ? 10.712 -2.441 10.813 1.00 90.62 212 THR A CA 1
ATOM 1768 C C . THR A 1 212 ? 11.418 -1.091 10.847 1.00 90.62 212 THR A C 1
ATOM 1770 O O . THR A 1 212 ? 12.395 -0.870 10.140 1.00 90.62 212 THR A O 1
ATOM 1773 N N . LEU A 1 213 ? 10.985 -0.205 11.742 1.00 92.31 213 LEU A N 1
ATOM 1774 C CA . LEU A 1 213 ? 11.487 1.160 11.879 1.00 92.31 213 LEU A CA 1
ATOM 1775 C C . LEU A 1 213 ? 12.526 1.255 13.008 1.00 92.31 213 LEU A C 1
ATOM 1777 O O . LEU A 1 213 ? 12.410 2.100 13.894 1.00 92.31 213 LEU A O 1
ATOM 1781 N N . LYS A 1 214 ? 13.539 0.372 12.997 1.00 92.19 214 LYS A N 1
ATOM 1782 C CA . LYS A 1 214 ? 14.560 0.284 14.069 1.00 92.19 214 LYS A CA 1
ATOM 1783 C C . LYS A 1 214 ? 15.318 1.597 14.291 1.00 92.19 214 LYS A C 1
ATOM 1785 O O . LYS A 1 214 ? 15.569 1.962 15.433 1.00 92.19 214 LYS A O 1
ATOM 1790 N N . CYS A 1 215 ? 15.567 2.335 13.211 1.00 91.69 215 CYS A N 1
ATOM 1791 C CA . CYS A 1 215 ? 16.095 3.705 13.193 1.00 91.69 215 CYS A CA 1
ATOM 1792 C C . CYS A 1 215 ? 15.303 4.727 14.040 1.00 91.69 215 CYS A C 1
ATOM 1794 O O . CYS A 1 215 ? 15.836 5.787 14.352 1.00 91.69 215 CYS A O 1
ATOM 1796 N N . MET A 1 216 ? 14.039 4.437 14.386 1.00 94.12 216 MET A N 1
ATOM 1797 C CA . MET A 1 216 ? 13.151 5.315 15.161 1.00 94.12 216 MET A CA 1
ATOM 1798 C C . MET A 1 216 ? 13.008 4.883 16.631 1.00 94.12 216 MET A C 1
ATOM 1800 O O . MET A 1 216 ? 12.152 5.402 17.352 1.00 94.12 216 MET A O 1
ATOM 1804 N N . GLN A 1 217 ? 13.780 3.896 17.099 1.00 94.06 217 GLN A N 1
ATOM 1805 C CA . GLN A 1 217 ? 13.710 3.459 18.495 1.00 94.06 217 GLN A CA 1
ATOM 1806 C C . GLN A 1 217 ? 14.148 4.588 19.436 1.00 94.06 217 GLN A C 1
ATOM 1808 O O . GLN A 1 217 ? 15.171 5.230 19.231 1.00 94.06 217 GLN A O 1
ATOM 1813 N N . GLY A 1 218 ? 13.341 4.839 20.470 1.00 93.25 218 GLY A N 1
ATOM 1814 C CA . GLY A 1 218 ? 13.521 5.970 21.385 1.00 93.25 218 GLY A CA 1
ATOM 1815 C C . GLY A 1 218 ? 12.829 7.268 20.950 1.00 93.25 218 GLY A C 1
ATOM 1816 O O . GLY A 1 218 ? 12.719 8.178 21.769 1.00 93.25 218 GLY A O 1
ATOM 1817 N N . ILE A 1 219 ? 12.300 7.359 19.722 1.00 95.12 219 ILE A N 1
ATOM 1818 C CA . ILE A 1 219 ? 11.534 8.534 19.287 1.00 95.12 219 ILE A CA 1
ATOM 1819 C C . ILE A 1 219 ? 10.115 8.475 19.870 1.00 95.12 219 ILE A C 1
ATOM 1821 O O . ILE A 1 219 ? 9.265 7.678 19.454 1.00 95.12 219 ILE A O 1
ATOM 1825 N N . ASN A 1 220 ? 9.869 9.347 20.847 1.00 95.88 220 ASN A N 1
ATOM 1826 C CA . ASN A 1 220 ? 8.569 9.532 21.480 1.00 95.88 220 ASN A CA 1
ATOM 1827 C C . ASN A 1 220 ? 7.717 10.499 20.648 1.00 95.88 220 ASN A C 1
ATOM 1829 O O . ASN A 1 220 ? 7.988 11.696 20.614 1.00 95.88 220 ASN A O 1
ATOM 1833 N N . LEU A 1 221 ? 6.677 9.971 20.005 1.00 96.81 221 LEU A N 1
ATOM 1834 C CA . LEU A 1 221 ? 5.659 10.734 19.281 1.00 96.81 221 LEU A CA 1
ATOM 1835 C C . LEU A 1 221 ? 4.321 10.641 20.023 1.00 96.81 221 LEU A C 1
ATOM 1837 O O . LEU A 1 221 ? 3.999 9.594 20.583 1.00 96.81 221 LEU A O 1
ATOM 1841 N N . SER A 1 222 ? 3.518 11.702 19.990 1.00 95.88 222 SER A N 1
ATOM 1842 C CA . SER A 1 222 ? 2.107 11.674 20.398 1.00 95.88 222 SER A CA 1
ATOM 1843 C C . SER A 1 222 ? 1.245 10.865 19.417 1.00 95.88 222 SER A C 1
ATOM 1845 O O . SER A 1 222 ? 1.628 10.652 18.267 1.00 95.88 222 SER A O 1
ATOM 1847 N N . GLY A 1 223 ? 0.041 10.452 19.834 1.00 94.62 223 GLY A N 1
ATOM 1848 C CA . GLY A 1 223 ? -0.880 9.688 18.977 1.00 94.62 223 GLY A CA 1
ATOM 1849 C C . GLY A 1 223 ? -1.178 10.362 17.628 1.00 94.62 223 GLY A C 1
ATOM 1850 O O . GLY A 1 223 ? -1.189 9.690 16.598 1.00 94.62 223 GLY A O 1
ATOM 1851 N N . ASN A 1 224 ? -1.327 11.690 17.614 1.00 93.94 224 ASN A N 1
ATOM 1852 C CA . ASN A 1 224 ? -1.561 12.452 16.385 1.00 93.94 224 ASN A CA 1
ATOM 1853 C C . ASN A 1 224 ? -0.307 12.499 15.498 1.00 93.94 224 ASN A C 1
ATOM 1855 O O . ASN A 1 224 ? -0.407 12.248 14.300 1.00 93.94 224 ASN A O 1
ATOM 1859 N N . GLN A 1 225 ? 0.879 12.734 16.075 1.00 96.12 225 GLN A N 1
ATOM 1860 C CA . GLN A 1 225 ? 2.145 12.697 15.329 1.00 96.12 225 GLN A CA 1
ATOM 1861 C C . GLN A 1 225 ? 2.417 11.301 14.736 1.00 96.12 225 GLN A C 1
ATOM 1863 O O . GLN A 1 225 ? 2.910 11.207 13.614 1.00 96.12 225 GLN A O 1
ATOM 1868 N N . ILE A 1 226 ? 2.048 10.214 15.431 1.00 97.12 226 ILE A N 1
ATOM 1869 C CA . ILE A 1 226 ? 2.139 8.842 14.898 1.00 97.12 226 ILE A CA 1
ATOM 1870 C C . ILE A 1 226 ? 1.223 8.676 13.677 1.00 97.12 226 ILE A C 1
ATOM 1872 O O . ILE A 1 226 ? 1.669 8.159 12.655 1.00 97.12 226 ILE A O 1
ATOM 1876 N N . LEU A 1 227 ? -0.035 9.128 13.735 1.00 96.19 227 LEU A N 1
ATOM 1877 C CA . LEU A 1 227 ? -0.937 9.055 12.577 1.00 96.19 227 LEU A CA 1
ATOM 1878 C C . LEU A 1 227 ? -0.466 9.937 11.412 1.00 96.19 227 LEU A C 1
ATOM 1880 O O . LEU A 1 227 ? -0.491 9.486 10.268 1.00 96.19 227 LEU A O 1
ATOM 1884 N N . ASN A 1 228 ? 0.041 11.140 11.690 1.00 96.44 228 ASN A N 1
ATOM 1885 C CA . ASN A 1 228 ? 0.636 12.021 10.683 1.00 96.44 228 ASN A CA 1
ATOM 1886 C C . ASN A 1 228 ? 1.858 11.361 10.021 1.00 96.44 228 ASN A C 1
ATOM 1888 O O . ASN A 1 228 ? 1.959 11.347 8.797 1.00 96.44 228 ASN A O 1
ATOM 1892 N N . PHE A 1 229 ? 2.733 10.706 10.793 1.00 97.31 229 PHE A N 1
ATOM 1893 C CA . PHE A 1 229 ? 3.850 9.922 10.258 1.00 97.31 229 PHE A CA 1
ATOM 1894 C C . PHE A 1 229 ? 3.364 8.765 9.369 1.00 97.31 229 PHE A C 1
ATOM 1896 O O . PHE A 1 229 ? 3.854 8.579 8.252 1.00 97.31 229 PHE A O 1
ATOM 1903 N N . LEU A 1 230 ? 2.365 8.002 9.825 1.00 96.88 230 LEU A N 1
ATOM 1904 C CA . LEU A 1 230 ? 1.796 6.889 9.062 1.00 96.88 230 LEU A CA 1
ATOM 1905 C C . LEU A 1 230 ? 1.114 7.366 7.767 1.00 96.88 230 LEU A C 1
ATOM 1907 O O . LEU A 1 230 ? 1.213 6.684 6.750 1.00 96.88 230 LEU A O 1
ATOM 1911 N N . TYR A 1 231 ? 0.498 8.549 7.752 1.00 96.81 231 TYR A N 1
ATOM 1912 C CA . TYR A 1 231 ? -0.029 9.179 6.536 1.00 96.81 231 TYR A CA 1
ATOM 1913 C C . TYR A 1 231 ? 1.091 9.647 5.594 1.00 96.81 231 TYR A C 1
ATOM 1915 O O . TYR A 1 231 ? 1.099 9.283 4.416 1.00 96.81 231 TYR A O 1
ATOM 1923 N N . TYR A 1 232 ? 2.080 10.393 6.095 1.00 97.00 232 TYR A N 1
ATOM 1924 C CA . TYR A 1 232 ? 3.170 10.930 5.272 1.00 97.00 232 TYR A CA 1
ATOM 1925 C C . TYR A 1 232 ? 4.124 9.865 4.726 1.00 97.00 232 TYR A C 1
ATOM 1927 O O . TYR A 1 232 ? 4.695 10.058 3.655 1.00 97.00 232 TYR A O 1
ATOM 1935 N N . SER A 1 233 ? 4.221 8.713 5.391 1.00 95.62 233 SER A N 1
ATOM 1936 C CA . SER A 1 233 ? 4.909 7.517 4.881 1.00 95.62 233 SER A CA 1
ATOM 1937 C C . SER A 1 233 ? 4.158 6.774 3.757 1.00 95.62 233 SER A C 1
ATOM 1939 O O . SER A 1 233 ? 4.667 5.788 3.225 1.00 95.62 233 SER A O 1
ATOM 1941 N N . GLY A 1 234 ? 2.968 7.245 3.360 1.00 95.88 234 GLY A N 1
ATOM 1942 C CA . GLY A 1 234 ? 2.168 6.689 2.261 1.00 95.88 234 GLY A CA 1
ATOM 1943 C C . GLY A 1 234 ? 0.934 5.890 2.695 1.00 95.88 234 GLY A C 1
ATOM 1944 O O . GLY A 1 234 ? 0.293 5.257 1.848 1.00 95.88 234 GLY A O 1
ATOM 1945 N N . GLY A 1 235 ? 0.586 5.906 3.985 1.00 97.19 235 GLY A N 1
ATOM 1946 C CA . GLY A 1 235 ? -0.663 5.357 4.513 1.00 97.19 235 GLY A CA 1
ATOM 1947 C C . GLY A 1 235 ? -1.910 6.047 3.955 1.00 97.19 235 GLY A C 1
ATOM 1948 O O . GLY A 1 235 ? -1.868 7.205 3.541 1.00 97.19 235 GLY A O 1
ATOM 1949 N N . ILE A 1 236 ? -3.038 5.334 3.942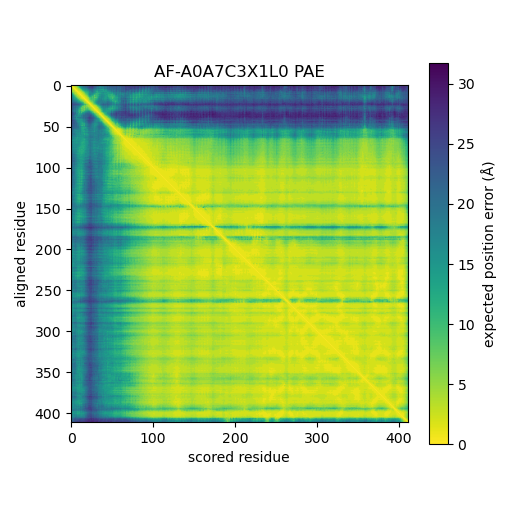 1.00 96.88 236 ILE A N 1
ATOM 1950 C CA . ILE A 1 236 ? -4.327 5.862 3.470 1.00 96.88 236 ILE A CA 1
ATOM 1951 C C . ILE A 1 236 ? -5.317 5.879 4.631 1.00 96.88 236 ILE A C 1
ATOM 1953 O O . ILE A 1 236 ? -5.539 4.849 5.261 1.00 96.88 236 ILE A O 1
ATOM 1957 N N . PHE A 1 237 ? -5.927 7.036 4.887 1.00 96.31 237 PHE A N 1
ATOM 1958 C CA . PHE A 1 237 ? -6.840 7.231 6.010 1.00 96.31 237 PHE A CA 1
ATOM 1959 C C . PHE A 1 237 ? -8.165 7.866 5.579 1.00 96.31 237 PHE A C 1
ATOM 1961 O O . PHE A 1 237 ? -8.179 8.785 4.761 1.00 96.31 237 PHE A O 1
ATOM 1968 N N . CYS A 1 238 ? -9.266 7.416 6.182 1.00 95.12 238 CYS A N 1
ATOM 1969 C CA . CYS A 1 238 ? -10.597 8.011 6.057 1.00 95.12 238 CYS A CA 1
ATOM 1970 C C . CYS A 1 238 ? -11.044 8.534 7.433 1.00 95.12 238 CYS A C 1
ATOM 1972 O O . CYS A 1 238 ? -11.412 7.752 8.306 1.00 95.12 238 CYS A O 1
ATOM 1974 N N . GLY A 1 239 ? -10.985 9.855 7.642 1.00 92.38 239 GLY A N 1
ATOM 1975 C CA . GLY A 1 239 ? -11.287 10.517 8.926 1.00 92.38 239 GLY A CA 1
ATOM 1976 C C . GLY A 1 239 ? -12.776 10.739 9.229 1.00 92.38 239 GLY A C 1
ATOM 1977 O O . GLY A 1 239 ? -13.116 11.578 10.058 1.00 92.38 239 GLY A O 1
ATOM 1978 N N . ASN A 1 240 ? -13.666 10.065 8.500 1.00 92.06 240 ASN A N 1
ATOM 1979 C CA . ASN A 1 240 ? -15.101 10.346 8.436 1.00 92.06 240 ASN A CA 1
ATOM 1980 C C . ASN A 1 240 ? -15.967 9.083 8.597 1.00 92.06 240 ASN A C 1
ATOM 1982 O O . ASN A 1 240 ? -17.080 9.055 8.080 1.00 92.06 240 ASN A O 1
ATOM 1986 N N . SER A 1 241 ? -15.456 8.032 9.250 1.00 95.06 241 SER A N 1
ATOM 1987 C CA . SER A 1 241 ? -16.074 6.697 9.366 1.00 95.06 241 SER A CA 1
ATOM 1988 C C . SER A 1 241 ? -16.361 5.935 8.060 1.00 95.06 241 SER A C 1
ATOM 1990 O O . SER A 1 241 ? -16.529 4.720 8.126 1.00 95.06 241 SER A O 1
ATOM 1992 N N . ASN A 1 242 ? -16.422 6.572 6.887 1.00 96.88 242 ASN A N 1
ATOM 1993 C CA . ASN A 1 242 ? -16.749 5.912 5.620 1.00 96.88 242 ASN A CA 1
ATOM 1994 C C . ASN A 1 242 ? -15.631 4.967 5.159 1.00 96.88 242 ASN A C 1
ATOM 1996 O O . ASN A 1 242 ? -14.469 5.366 5.062 1.00 96.88 242 ASN A O 1
ATOM 2000 N N . ILE A 1 243 ? -15.994 3.749 4.750 1.00 97.69 243 ILE A N 1
ATOM 2001 C CA . ILE A 1 243 ? -15.087 2.845 4.035 1.00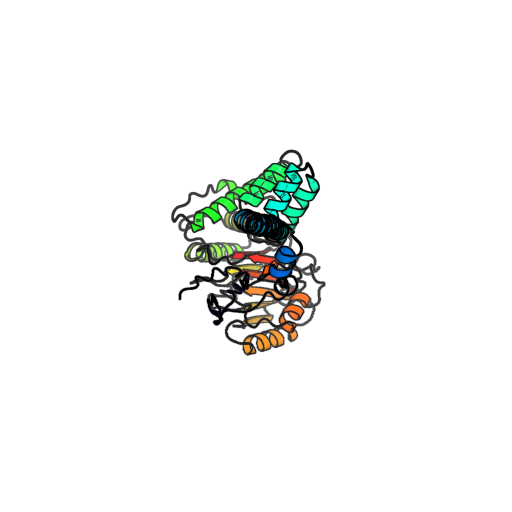 97.69 243 ILE A CA 1
ATOM 2002 C C . ILE A 1 243 ? -15.023 3.310 2.578 1.00 97.69 243 ILE A C 1
ATOM 2004 O O . ILE A 1 243 ? -15.805 2.872 1.732 1.00 97.69 243 ILE A O 1
ATOM 2008 N N . GLY A 1 244 ? -14.125 4.256 2.297 1.00 96.25 244 GLY A N 1
ATOM 2009 C CA . GLY A 1 244 ? -13.930 4.820 0.961 1.00 96.25 244 GLY A CA 1
ATOM 2010 C C . GLY A 1 244 ? -15.231 5.369 0.371 1.00 96.25 244 GLY A C 1
ATOM 2011 O O . GLY A 1 244 ? -15.867 6.243 0.957 1.00 96.25 244 GLY A O 1
ATOM 2012 N N . ASN A 1 245 ? -15.634 4.816 -0.775 1.00 97.25 245 ASN A N 1
ATOM 2013 C CA . ASN A 1 245 ? -16.848 5.187 -1.508 1.00 97.25 245 ASN A CA 1
ATOM 2014 C C . ASN A 1 245 ? -17.937 4.093 -1.461 1.00 97.25 245 ASN A C 1
ATOM 2016 O O . ASN A 1 245 ? -18.810 4.063 -2.323 1.00 97.25 245 ASN A O 1
ATOM 2020 N N . THR A 1 246 ? -17.884 3.167 -0.495 1.00 97.44 246 THR A N 1
ATOM 2021 C CA . THR A 1 246 ? -18.841 2.040 -0.390 1.00 97.44 246 THR A CA 1
ATOM 2022 C C . THR A 1 246 ? -20.242 2.446 0.074 1.00 97.44 246 THR A C 1
ATOM 2024 O O . THR A 1 246 ? -21.195 1.705 -0.144 1.00 97.44 246 THR A O 1
ATOM 2027 N N . GLY A 1 247 ? -20.372 3.597 0.744 1.00 96.81 247 GLY A N 1
ATOM 2028 C CA . GLY A 1 247 ? -21.601 4.014 1.429 1.00 96.81 247 GLY A CA 1
ATOM 2029 C C . GLY A 1 247 ? -21.800 3.397 2.822 1.00 96.81 247 GLY A C 1
ATOM 2030 O O . GLY A 1 247 ? -22.759 3.758 3.498 1.00 96.81 247 GLY A O 1
ATOM 2031 N N . ILE A 1 248 ? -20.899 2.515 3.273 1.00 97.62 248 ILE A N 1
ATOM 2032 C CA . ILE A 1 248 ? -20.919 1.913 4.614 1.00 97.62 248 ILE A CA 1
ATOM 2033 C C . ILE A 1 248 ? -19.883 2.590 5.520 1.00 97.62 248 ILE A C 1
ATOM 2035 O O . ILE A 1 248 ? -18.794 2.978 5.083 1.00 97.62 248 ILE A O 1
ATOM 2039 N N . THR A 1 249 ? -20.231 2.717 6.799 1.00 97.38 249 THR A N 1
ATOM 2040 C CA . THR A 1 249 ? -19.397 3.292 7.858 1.00 97.38 249 THR A CA 1
ATOM 2041 C C . THR A 1 249 ? -18.853 2.236 8.820 1.00 97.38 249 THR A C 1
ATOM 2043 O O . THR A 1 249 ? -19.405 1.145 8.942 1.00 97.38 249 THR A O 1
ATOM 2046 N N . VAL A 1 250 ? -17.791 2.592 9.547 1.00 95.94 250 VAL A N 1
ATOM 2047 C CA . VAL A 1 250 ? -17.365 1.933 10.792 1.00 95.94 250 VAL A CA 1
ATOM 2048 C C . VAL A 1 250 ? -17.688 2.857 11.972 1.00 95.94 250 VAL A C 1
ATOM 2050 O O . VAL A 1 250 ? -17.450 4.067 11.908 1.00 95.94 250 VAL A O 1
ATOM 2053 N N . ASP A 1 251 ? -18.247 2.306 13.049 1.00 94.38 251 ASP A N 1
ATOM 2054 C CA . ASP A 1 251 ? -18.680 3.033 14.252 1.00 94.38 251 ASP A CA 1
ATOM 2055 C C . ASP A 1 251 ? -17.616 3.111 15.368 1.00 94.38 251 ASP A C 1
ATOM 2057 O O . ASP A 1 251 ? -17.877 3.684 16.428 1.00 94.38 251 ASP A O 1
ATOM 2061 N N . ASP A 1 252 ? -16.408 2.608 15.111 1.00 94.62 252 ASP A N 1
ATOM 2062 C CA . ASP A 1 252 ? -15.195 2.734 15.931 1.00 94.62 252 ASP A CA 1
ATOM 2063 C C . ASP A 1 252 ? -13.960 2.884 15.014 1.00 94.62 252 ASP A C 1
ATOM 2065 O O . ASP A 1 252 ? -14.071 2.807 13.788 1.00 94.62 252 ASP A O 1
ATOM 2069 N N . ASP A 1 253 ? -12.782 3.112 15.590 1.00 95.06 253 ASP A N 1
ATOM 2070 C CA . ASP A 1 253 ? -11.534 3.223 14.834 1.00 95.06 253 ASP A CA 1
ATOM 2071 C C . ASP A 1 253 ? -11.025 1.833 14.397 1.00 95.06 253 ASP A C 1
ATOM 2073 O O . ASP A 1 253 ? -10.950 0.893 15.196 1.00 95.06 253 ASP A O 1
ATOM 2077 N N . LEU A 1 254 ? -10.629 1.710 13.126 1.00 97.31 254 LEU A N 1
ATOM 2078 C CA . LEU A 1 254 ? -10.121 0.482 12.509 1.00 97.31 254 LEU A CA 1
ATOM 2079 C C . LEU A 1 254 ? -8.782 0.765 11.817 1.00 97.31 254 LEU A C 1
ATOM 2081 O O . LEU A 1 254 ? -8.741 1.411 10.769 1.00 97.31 254 LEU A O 1
ATOM 2085 N N . LEU A 1 255 ? -7.682 0.272 12.392 1.00 97.88 255 LEU A N 1
ATOM 2086 C CA . LEU A 1 255 ? -6.315 0.519 11.916 1.00 97.88 255 LEU A CA 1
ATOM 2087 C C . LEU A 1 255 ? -5.636 -0.776 11.466 1.00 97.88 255 LEU A C 1
ATOM 2089 O O . LEU A 1 255 ? -5.466 -1.705 12.257 1.00 97.88 255 LEU A O 1
ATOM 2093 N N . ILE A 1 256 ? -5.191 -0.808 10.212 1.00 98.50 256 ILE A N 1
ATOM 2094 C CA . ILE A 1 256 ? -4.517 -1.949 9.596 1.00 98.50 256 ILE A CA 1
ATOM 2095 C C . ILE A 1 256 ? -3.095 -1.579 9.197 1.00 98.50 256 ILE A C 1
ATOM 2097 O O . ILE A 1 256 ? -2.867 -0.592 8.493 1.00 98.50 256 ILE A O 1
ATOM 2101 N N . VAL A 1 257 ? -2.145 -2.431 9.581 1.00 98.19 257 VAL A N 1
ATOM 2102 C CA . VAL A 1 257 ? -0.787 -2.424 9.037 1.00 98.19 257 VAL A CA 1
ATOM 2103 C C . VAL A 1 257 ? -0.389 -3.824 8.594 1.00 98.19 257 VAL A C 1
ATOM 2105 O O . VAL A 1 257 ? -0.528 -4.786 9.344 1.00 98.19 257 VAL A O 1
ATOM 2108 N N . SER A 1 258 ? 0.133 -3.921 7.377 1.00 98.19 258 SER A N 1
ATOM 2109 C CA . SER A 1 258 ? 0.764 -5.112 6.816 1.00 98.19 258 SER A CA 1
ATOM 2110 C C . SER A 1 258 ? 2.263 -4.861 6.676 1.00 98.19 258 SER A C 1
ATOM 2112 O O . SER A 1 258 ? 2.664 -3.814 6.164 1.00 98.19 258 SER A O 1
ATOM 2114 N N . GLU A 1 259 ? 3.078 -5.812 7.129 1.00 96.00 259 GLU A N 1
ATOM 2115 C CA . GLU A 1 259 ? 4.522 -5.862 6.905 1.00 96.00 259 GLU A CA 1
ATOM 2116 C C . GLU A 1 259 ? 4.812 -7.062 5.981 1.00 96.00 259 GLU A C 1
ATOM 2118 O O . GLU A 1 259 ? 4.523 -8.209 6.333 1.00 96.00 259 GLU A O 1
ATOM 2123 N N . GLY A 1 260 ? 5.340 -6.797 4.782 1.00 92.25 260 GLY A N 1
ATOM 2124 C CA . GLY A 1 260 ? 5.658 -7.833 3.788 1.00 92.25 260 GLY A CA 1
ATOM 2125 C C . GLY A 1 260 ? 7.009 -8.510 4.041 1.00 92.25 260 GLY A C 1
ATOM 2126 O O . GLY A 1 260 ? 7.516 -8.502 5.163 1.00 92.25 260 GLY A O 1
ATOM 2127 N N . SER A 1 261 ? 7.602 -9.110 3.006 1.00 90.88 261 SER A N 1
ATOM 2128 C CA . SER A 1 261 ? 8.567 -10.195 3.216 1.00 90.88 261 SER A CA 1
ATOM 2129 C C . SER A 1 261 ? 9.891 -9.748 3.826 1.00 90.88 261 SER A C 1
ATOM 2131 O O . SER A 1 261 ? 10.721 -9.091 3.192 1.00 90.88 261 SER A O 1
ATOM 2133 N N . ALA A 1 262 ? 10.082 -10.134 5.086 1.00 84.75 262 ALA A N 1
ATOM 2134 C CA . ALA A 1 262 ? 11.309 -9.984 5.853 1.00 84.75 262 ALA A CA 1
ATOM 2135 C C . ALA A 1 262 ? 11.233 -10.765 7.174 1.00 84.75 262 ALA A C 1
ATOM 2137 O O . ALA A 1 262 ? 10.155 -11.086 7.682 1.00 84.75 262 ALA A O 1
ATOM 2138 N N . GLU A 1 263 ? 12.395 -10.998 7.782 1.00 76.94 263 GLU A N 1
ATOM 2139 C CA . GLU A 1 263 ? 12.510 -11.607 9.106 1.00 76.94 263 GLU A CA 1
ATOM 2140 C C . GLU A 1 263 ? 11.819 -10.754 10.190 1.00 76.94 263 GLU A C 1
ATOM 2142 O O . GLU A 1 263 ? 12.150 -9.585 10.393 1.00 76.94 263 GLU A O 1
ATOM 2147 N N . GLY A 1 264 ? 10.869 -11.355 10.913 1.00 79.19 264 GLY A N 1
ATOM 2148 C CA . GLY A 1 264 ? 10.150 -10.710 12.019 1.00 79.19 264 GLY A CA 1
ATOM 2149 C C . GLY A 1 264 ? 8.962 -9.827 11.617 1.00 79.19 264 GLY A C 1
ATOM 2150 O O . GLY A 1 264 ? 8.381 -9.188 12.497 1.00 79.19 264 GLY A O 1
ATOM 2151 N N . SER A 1 265 ? 8.595 -9.809 10.333 1.00 86.75 265 SER A N 1
ATOM 2152 C CA . SER A 1 265 ? 7.375 -9.177 9.812 1.00 86.75 265 SER A CA 1
ATOM 2153 C C . SER A 1 265 ? 6.084 -9.739 10.440 1.00 86.75 265 SER A C 1
ATOM 2155 O O . SER A 1 265 ? 6.054 -10.812 11.055 1.00 86.75 265 SER A O 1
ATOM 2157 N N . GLY A 1 266 ? 4.991 -8.988 10.317 1.00 94.31 266 GLY A N 1
ATOM 2158 C CA . GLY A 1 266 ? 3.661 -9.387 10.754 1.00 94.31 266 GLY A CA 1
ATOM 2159 C C . GLY A 1 266 ? 2.553 -8.514 10.169 1.00 94.31 266 GLY A C 1
ATOM 2160 O O . GLY A 1 266 ? 2.786 -7.584 9.404 1.00 94.31 266 GLY A O 1
ATOM 2161 N N . ALA A 1 267 ? 1.327 -8.795 10.584 1.00 97.38 267 ALA A N 1
ATOM 2162 C CA . ALA A 1 267 ? 0.157 -7.977 10.318 1.00 97.38 267 ALA A CA 1
ATOM 2163 C C . ALA A 1 267 ? -0.454 -7.505 11.640 1.00 97.38 267 ALA A C 1
ATOM 2165 O O . ALA A 1 267 ? -0.385 -8.193 12.659 1.00 97.38 267 ALA A O 1
ATOM 2166 N N . GLN A 1 268 ? -1.066 -6.328 11.620 1.00 97.88 268 GLN A N 1
ATOM 2167 C CA . GLN A 1 268 ? -1.727 -5.701 12.758 1.00 97.88 268 GLN A CA 1
ATOM 2168 C C . GLN A 1 268 ? -3.109 -5.231 12.291 1.00 97.88 268 GLN A C 1
ATOM 2170 O O . GLN A 1 268 ? -3.193 -4.488 11.316 1.00 97.88 268 GLN A O 1
ATOM 2175 N N . ILE A 1 269 ? -4.181 -5.655 12.962 1.00 98.50 269 ILE A N 1
ATOM 2176 C CA . ILE A 1 269 ? -5.560 -5.230 12.672 1.00 98.50 269 ILE A CA 1
ATOM 2177 C C . ILE A 1 269 ? -6.180 -4.827 14.006 1.00 98.50 269 ILE A C 1
ATOM 2179 O O . ILE A 1 269 ? -6.599 -5.685 14.781 1.00 98.50 269 ILE A O 1
ATOM 2183 N N . TRP A 1 270 ? -6.180 -3.529 14.301 1.00 97.88 270 TRP A N 1
ATOM 2184 C CA . TRP A 1 270 ? -6.687 -2.970 15.552 1.00 97.88 270 TRP A CA 1
ATOM 2185 C C . TRP A 1 270 ? -8.119 -2.473 15.381 1.00 97.88 270 TRP A C 1
ATOM 2187 O O . TRP A 1 270 ? -8.380 -1.650 14.507 1.00 97.88 270 TRP A O 1
ATOM 2197 N N . PHE A 1 271 ? -9.017 -2.937 16.247 1.00 97.00 271 PHE A N 1
ATOM 2198 C CA . PHE A 1 271 ? -10.412 -2.502 16.330 1.00 97.00 271 PHE A CA 1
ATOM 2199 C C . PHE A 1 271 ? -10.869 -2.532 17.793 1.00 97.00 271 PHE A C 1
ATOM 2201 O O . PHE A 1 271 ? -10.566 -3.493 18.507 1.00 97.00 271 PHE A O 1
ATOM 2208 N N . GLN A 1 272 ? -11.564 -1.487 18.261 1.00 94.56 272 GLN A N 1
ATOM 2209 C CA . GLN A 1 272 ? -12.066 -1.380 19.647 1.00 94.56 272 GLN A CA 1
ATOM 2210 C C . GLN A 1 272 ? -10.985 -1.661 20.722 1.00 94.56 272 GLN A C 1
ATOM 2212 O O . GLN A 1 272 ? -11.233 -2.288 21.751 1.00 94.56 272 GLN A O 1
ATOM 2217 N N . GLY A 1 273 ? -9.741 -1.227 20.481 1.00 92.88 273 GLY A N 1
ATOM 2218 C CA . GLY A 1 273 ? -8.610 -1.425 21.402 1.00 92.88 273 GLY A CA 1
ATOM 2219 C C . GLY A 1 273 ? -7.928 -2.802 21.352 1.00 92.88 273 GLY A C 1
ATOM 2220 O O . GLY A 1 273 ? -6.933 -3.004 22.049 1.00 92.88 273 GLY A O 1
ATOM 2221 N N . LYS A 1 274 ? -8.422 -3.749 20.543 1.00 96.44 274 LYS A N 1
ATOM 2222 C CA . LYS A 1 274 ? -7.877 -5.110 20.416 1.00 96.44 274 LYS A CA 1
ATOM 2223 C C . LYS A 1 274 ? -7.257 -5.339 19.036 1.00 96.44 274 LYS A C 1
ATOM 2225 O O . LYS A 1 274 ? -7.822 -4.943 18.023 1.00 96.44 274 LYS A O 1
ATOM 2230 N N . ASN A 1 275 ? -6.117 -6.029 19.010 1.00 97.56 275 ASN A N 1
ATOM 2231 C CA . ASN A 1 275 ? -5.487 -6.523 17.786 1.00 97.56 275 ASN A CA 1
ATOM 2232 C C . ASN A 1 275 ? -6.023 -7.923 17.428 1.00 97.56 275 ASN A C 1
ATOM 2234 O O . ASN A 1 275 ? -6.135 -8.785 18.304 1.00 97.56 275 ASN A O 1
ATOM 2238 N N . TYR A 1 276 ? -6.329 -8.144 16.151 1.00 98.19 276 TYR A N 1
ATOM 2239 C CA . TYR A 1 276 ? -6.858 -9.394 15.594 1.00 98.19 276 TYR A CA 1
ATOM 2240 C C . TYR A 1 276 ? -5.884 -10.097 14.631 1.00 98.19 276 TYR A C 1
ATOM 2242 O O . TYR A 1 276 ? -6.205 -11.162 14.110 1.00 98.19 276 TYR A O 1
ATOM 2250 N N . ALA A 1 277 ? -4.689 -9.536 14.423 1.00 97.56 277 ALA A N 1
ATOM 2251 C CA . ALA A 1 277 ? -3.628 -10.125 13.608 1.00 97.56 277 ALA A CA 1
ATOM 2252 C C . ALA A 1 277 ? -2.350 -10.406 14.428 1.00 97.56 277 ALA A C 1
ATOM 2254 O O . ALA A 1 277 ? -2.348 -10.323 15.659 1.00 97.56 277 ALA A O 1
ATOM 2255 N N . GLY A 1 278 ? -1.262 -10.819 13.770 1.00 95.62 278 GLY A N 1
ATOM 2256 C CA . GLY A 1 278 ? -0.015 -11.162 14.448 1.00 95.62 278 GLY A CA 1
ATOM 2257 C C . GLY A 1 278 ? 1.168 -11.440 13.519 1.00 95.62 278 GLY A C 1
ATOM 2258 O O . GLY A 1 278 ? 1.236 -10.971 12.391 1.00 95.62 278 GLY A O 1
ATOM 2259 N N . ASN A 1 279 ? 2.139 -12.199 14.031 1.00 94.31 279 ASN A N 1
ATOM 2260 C CA . ASN A 1 279 ? 3.497 -12.298 13.472 1.00 94.31 279 ASN A CA 1
ATOM 2261 C C . ASN A 1 279 ? 3.784 -13.691 12.881 1.00 94.31 279 ASN A C 1
ATOM 2263 O O . ASN A 1 279 ? 4.844 -14.272 13.110 1.00 94.31 279 ASN A O 1
ATOM 2267 N N . ARG A 1 280 ? 2.790 -14.282 12.214 1.00 95.81 280 ARG A N 1
ATOM 2268 C CA . ARG A 1 280 ? 2.933 -15.522 11.439 1.00 95.81 280 ARG A CA 1
ATOM 2269 C C . ARG A 1 280 ? 2.645 -15.180 9.982 1.00 95.81 280 ARG A C 1
ATOM 2271 O O . ARG A 1 280 ? 1.707 -14.428 9.744 1.00 95.81 280 ARG A O 1
ATOM 2278 N N . ARG A 1 281 ? 3.415 -15.736 9.042 1.00 96.44 281 ARG A N 1
ATOM 2279 C CA . ARG A 1 281 ? 3.212 -15.542 7.595 1.00 96.44 281 ARG A CA 1
ATOM 2280 C C . ARG A 1 281 ? 1.764 -15.824 7.186 1.00 96.44 281 ARG A C 1
ATOM 2282 O O . ARG A 1 281 ? 1.110 -16.678 7.786 1.00 96.44 281 ARG A O 1
ATOM 2289 N N . GLY A 1 282 ? 1.296 -15.143 6.149 1.00 96.94 282 GLY A N 1
ATOM 2290 C CA . GLY A 1 282 ? 0.066 -15.464 5.440 1.00 96.94 282 GLY A CA 1
ATOM 2291 C C . GLY A 1 282 ? -0.898 -14.290 5.373 1.00 96.94 282 GLY A C 1
ATOM 2292 O O . GLY A 1 282 ? -0.550 -13.140 5.651 1.00 96.94 282 GLY A O 1
ATOM 2293 N N . PHE A 1 283 ? -2.132 -14.600 4.996 1.00 98.44 283 PHE A N 1
ATOM 2294 C CA . PHE A 1 283 ? -3.197 -13.630 4.809 1.00 98.44 283 PHE A CA 1
ATOM 2295 C C . PHE A 1 283 ? -4.105 -13.613 6.047 1.00 98.44 283 PHE A C 1
ATOM 2297 O O . PHE A 1 283 ? -4.807 -14.585 6.330 1.00 98.44 283 PHE A O 1
ATOM 2304 N N . TYR A 1 284 ? -4.090 -12.506 6.791 1.00 98.69 284 TYR A N 1
ATOM 2305 C CA . TYR A 1 284 ? -5.016 -12.232 7.888 1.00 98.69 284 TYR A CA 1
ATOM 2306 C C . TYR A 1 284 ? -6.314 -11.615 7.364 1.00 98.69 284 TYR A C 1
ATOM 2308 O O . TYR A 1 284 ? -6.293 -10.647 6.598 1.00 98.69 284 TYR A O 1
ATOM 2316 N N . VAL A 1 285 ? -7.440 -12.154 7.832 1.00 98.75 285 VAL A N 1
ATOM 2317 C CA . VAL A 1 285 ? -8.791 -11.712 7.481 1.00 98.75 285 VAL A CA 1
ATOM 2318 C C . VAL A 1 285 ? -9.582 -11.444 8.758 1.00 98.75 285 VAL A C 1
ATOM 2320 O O . VAL A 1 285 ? -9.656 -12.291 9.646 1.00 98.75 285 VAL A O 1
ATOM 2323 N N . PHE A 1 286 ? -10.202 -10.272 8.841 1.00 98.75 286 PHE A N 1
ATOM 2324 C CA . PHE A 1 286 ? -11.043 -9.835 9.952 1.00 98.75 286 PHE A CA 1
ATOM 2325 C C . PHE A 1 286 ? -12.373 -9.323 9.396 1.00 98.75 286 PHE A C 1
ATOM 2327 O O . PHE A 1 286 ? -12.388 -8.397 8.591 1.00 98.75 286 PHE A O 1
ATOM 2334 N N . ILE A 1 287 ? -13.488 -9.939 9.788 1.00 98.81 287 ILE A N 1
ATOM 2335 C CA . ILE A 1 287 ? -14.822 -9.613 9.273 1.00 98.81 287 ILE A CA 1
ATOM 2336 C C . ILE A 1 287 ? -15.666 -8.991 10.385 1.00 98.81 287 ILE A C 1
ATOM 2338 O O . ILE A 1 287 ? -15.819 -9.575 11.464 1.00 98.81 287 ILE A O 1
ATOM 2342 N N . LEU A 1 288 ? -16.256 -7.833 10.096 1.00 98.81 288 LEU A N 1
ATOM 2343 C CA . LEU A 1 288 ? -17.216 -7.140 10.951 1.00 98.81 288 LEU A CA 1
ATOM 2344 C C . LEU A 1 288 ? -18.627 -7.211 10.349 1.00 98.81 288 LEU A C 1
ATOM 2346 O O . LEU A 1 288 ? -18.804 -7.211 9.128 1.00 98.81 288 LEU A O 1
ATOM 2350 N N . THR A 1 289 ? -19.640 -7.212 11.213 1.00 98.69 289 THR A N 1
ATOM 2351 C CA . THR A 1 289 ? -21.022 -6.920 10.809 1.00 98.69 289 THR A CA 1
ATOM 2352 C C . THR A 1 289 ? -21.148 -5.474 10.305 1.00 98.69 289 THR A C 1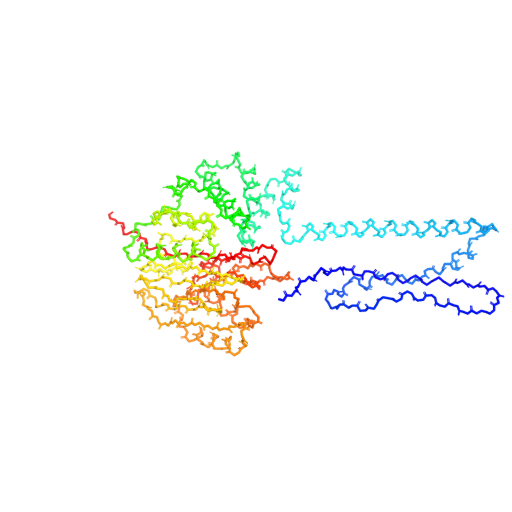
ATOM 2354 O O . THR A 1 289 ? -20.342 -4.619 10.693 1.00 98.69 289 THR A O 1
ATOM 2357 N N . PRO A 1 290 ? -22.202 -5.150 9.533 1.00 97.75 290 PRO A N 1
ATOM 2358 C CA . PRO A 1 290 ? -22.646 -3.768 9.364 1.00 97.75 290 PRO A CA 1
ATOM 2359 C C . PRO A 1 290 ? -22.874 -3.062 10.721 1.00 97.75 290 PRO A C 1
ATOM 2361 O O . PRO A 1 290 ? -23.052 -3.751 11.735 1.00 97.75 290 PRO A O 1
ATOM 2364 N N . PRO A 1 291 ? -22.902 -1.714 10.756 1.00 95.81 291 PRO A N 1
ATOM 2365 C CA . PRO A 1 291 ? -23.141 -0.942 11.975 1.00 95.81 291 PRO A CA 1
ATOM 2366 C C . PRO A 1 291 ? -24.415 -1.354 12.745 1.00 95.81 291 PRO A C 1
ATOM 2368 O O . PRO A 1 291 ? -25.467 -1.527 12.123 1.00 95.81 291 PRO A O 1
ATOM 2371 N N . PRO A 1 292 ? -24.371 -1.459 14.090 1.00 96.50 292 PRO A N 1
ATOM 2372 C CA . PRO A 1 292 ? -23.195 -1.280 14.946 1.00 96.50 292 PRO A CA 1
ATOM 2373 C C . PRO A 1 292 ? -22.198 -2.442 14.803 1.00 96.50 292 PRO A C 1
ATOM 2375 O O . PRO A 1 292 ? -22.585 -3.611 14.912 1.00 96.50 292 PRO A O 1
ATOM 2378 N N . CYS A 1 293 ? -20.922 -2.142 14.548 1.00 97.88 293 CYS A N 1
ATOM 2379 C CA . CYS A 1 293 ? -19.972 -3.139 14.063 1.00 97.88 293 CYS A CA 1
ATOM 2380 C C . CYS A 1 293 ? -19.516 -4.075 15.187 1.00 97.88 293 CYS A C 1
ATOM 2382 O O . CYS A 1 293 ? -18.927 -3.673 16.193 1.00 97.88 293 CYS A O 1
ATOM 2384 N N . LYS A 1 294 ? -19.752 -5.371 14.980 1.00 98.12 294 LYS A N 1
ATOM 2385 C CA . LYS A 1 294 ? -19.320 -6.459 15.860 1.00 98.12 294 LYS A CA 1
ATOM 2386 C C . LYS A 1 294 ? -18.425 -7.408 15.084 1.00 98.12 294 LYS A C 1
ATOM 2388 O O . LYS A 1 294 ? -18.610 -7.598 13.885 1.00 98.12 294 LYS A O 1
ATOM 2393 N N . VAL A 1 295 ? -17.486 -8.044 15.778 1.00 98.38 295 VAL A N 1
ATOM 2394 C CA . VAL A 1 295 ? -16.670 -9.114 15.191 1.00 98.38 295 VAL A CA 1
ATOM 2395 C C . VAL A 1 295 ? -17.578 -10.267 14.782 1.00 98.38 295 VAL A C 1
ATOM 2397 O O . VAL A 1 295 ? -18.229 -10.869 15.632 1.00 98.38 295 VAL A O 1
ATOM 2400 N N . PHE A 1 296 ? -17.599 -10.570 13.486 1.00 98.50 296 PHE A N 1
ATOM 2401 C CA . PHE A 1 296 ? -18.248 -11.759 12.953 1.00 98.50 296 PHE A CA 1
ATOM 2402 C C . PHE A 1 296 ? -17.277 -12.941 13.025 1.00 98.50 296 PHE A C 1
ATOM 2404 O O . PHE A 1 296 ? -17.533 -13.910 13.737 1.00 98.50 296 PHE A O 1
ATOM 2411 N N . ARG A 1 297 ? -16.132 -12.844 12.333 1.00 98.12 297 ARG A N 1
ATOM 2412 C CA . ARG A 1 297 ? -15.080 -13.879 12.276 1.00 98.12 297 ARG A CA 1
ATOM 2413 C C . ARG A 1 297 ? -13.699 -13.243 12.093 1.00 98.12 297 ARG A C 1
ATOM 2415 O O . ARG A 1 297 ? -13.592 -12.130 11.586 1.00 98.12 297 ARG A O 1
ATOM 2422 N N . ALA A 1 298 ? -12.646 -13.957 12.479 1.00 98.50 298 ALA A N 1
ATOM 2423 C CA . ALA A 1 298 ? -11.254 -13.564 12.257 1.00 98.50 298 ALA A CA 1
ATOM 2424 C C . ALA A 1 298 ? -10.390 -14.820 12.075 1.00 98.50 298 ALA A C 1
ATOM 2426 O O . ALA A 1 298 ? -10.559 -15.758 12.854 1.00 98.50 298 ALA A O 1
ATOM 2427 N N . ASP A 1 299 ? -9.490 -14.847 11.090 1.00 98.62 299 ASP A N 1
ATOM 2428 C CA . ASP A 1 299 ? -8.604 -15.996 10.837 1.00 98.62 299 ASP A CA 1
ATOM 2429 C C . ASP A 1 299 ? -7.319 -15.605 10.066 1.00 98.62 299 ASP A C 1
ATOM 2431 O O . ASP A 1 299 ? -7.162 -14.458 9.630 1.00 98.62 299 ASP A O 1
ATOM 2435 N N . ARG A 1 300 ? -6.382 -16.552 9.908 1.00 98.25 300 ARG A N 1
ATOM 2436 C CA . ARG A 1 300 ? -5.127 -16.399 9.152 1.00 98.25 300 ARG A CA 1
ATOM 2437 C C . ARG A 1 300 ? -4.806 -17.639 8.315 1.00 98.25 300 ARG A C 1
ATOM 2439 O O . ARG A 1 300 ? -4.392 -18.667 8.856 1.00 98.25 300 ARG A O 1
ATOM 2446 N N . PHE A 1 301 ? -4.836 -17.472 6.998 1.00 98.56 301 PHE A N 1
ATOM 2447 C CA . PHE A 1 301 ? -4.579 -18.517 6.006 1.00 98.56 301 PHE A CA 1
ATOM 2448 C C . PHE A 1 301 ? -3.139 -18.440 5.491 1.00 98.56 301 PHE A C 1
ATOM 2450 O O . PHE A 1 301 ? -2.705 -17.388 5.015 1.00 98.56 301 PHE A O 1
ATOM 2457 N N . ASP A 1 302 ? -2.375 -19.533 5.556 1.00 97.94 302 ASP A N 1
ATOM 2458 C CA . ASP A 1 302 ? -1.007 -19.560 5.011 1.00 97.94 302 ASP A CA 1
ATOM 2459 C C . ASP A 1 302 ? -1.010 -19.900 3.515 1.00 97.94 302 ASP A C 1
ATOM 2461 O O . ASP A 1 302 ? -0.565 -20.960 3.079 1.00 97.94 302 ASP A O 1
ATOM 2465 N N . ILE A 1 303 ? -1.547 -18.992 2.696 1.00 97.56 303 ILE A N 1
ATOM 2466 C CA . ILE A 1 303 ? -1.708 -19.226 1.250 1.00 97.56 303 ILE A CA 1
ATOM 2467 C C . ILE A 1 303 ? -0.377 -19.207 0.468 1.00 97.56 303 ILE A C 1
ATOM 2469 O O . ILE A 1 303 ? -0.363 -19.388 -0.748 1.00 97.56 303 ILE A O 1
ATOM 2473 N N . TRP A 1 304 ? 0.760 -19.042 1.152 1.00 96.06 304 TRP A N 1
ATOM 2474 C CA . TRP A 1 304 ? 2.077 -19.395 0.616 1.00 96.06 304 TRP A CA 1
ATOM 2475 C C . TRP A 1 304 ? 2.412 -20.877 0.848 1.00 96.06 304 TRP A C 1
ATOM 2477 O O . TRP A 1 304 ? 2.948 -21.528 -0.044 1.00 96.06 304 TRP A O 1
ATOM 2487 N N . GLU A 1 305 ? 2.067 -21.431 2.015 1.00 97.00 305 GLU A N 1
ATOM 2488 C CA . GLU A 1 305 ? 2.364 -22.821 2.383 1.00 97.00 305 GLU A CA 1
ATOM 2489 C C . GLU A 1 305 ? 1.622 -23.844 1.513 1.00 97.00 305 GLU A C 1
ATOM 2491 O O . GLU A 1 305 ? 2.215 -24.847 1.116 1.00 97.00 305 GLU A O 1
ATOM 2496 N N . SER A 1 306 ? 0.341 -23.618 1.191 1.00 97.12 306 SER A N 1
ATOM 2497 C CA . SER A 1 306 ? -0.380 -24.509 0.272 1.00 97.12 306 SER A CA 1
ATOM 2498 C C . SER A 1 306 ? -1.631 -23.908 -0.373 1.00 97.12 306 SER A C 1
ATOM 2500 O O . SER A 1 306 ? -2.336 -23.082 0.206 1.00 97.12 306 SER A O 1
ATOM 2502 N N . ARG A 1 307 ? -2.002 -24.452 -1.538 1.00 97.19 307 ARG A N 1
ATOM 2503 C CA . ARG A 1 307 ? -3.299 -24.211 -2.191 1.00 97.19 307 ARG A CA 1
ATOM 2504 C C . ARG A 1 307 ? -4.505 -24.631 -1.338 1.00 97.19 307 ARG A C 1
ATOM 2506 O O . ARG A 1 307 ? -5.586 -24.081 -1.512 1.00 97.19 307 ARG A O 1
ATOM 2513 N N . ASN A 1 308 ? -4.335 -25.553 -0.389 1.00 98.12 308 ASN A N 1
ATOM 2514 C CA . ASN A 1 308 ? -5.415 -25.930 0.528 1.00 98.12 308 ASN A CA 1
ATOM 2515 C C . ASN A 1 308 ? -5.753 -24.793 1.506 1.00 98.12 308 ASN A C 1
ATOM 2517 O O . ASN A 1 308 ? -6.914 -24.646 1.873 1.00 98.12 308 ASN A O 1
ATOM 2521 N N . GLU A 1 309 ? -4.780 -23.962 1.894 1.00 98.44 309 GLU A N 1
ATOM 2522 C CA . GLU A 1 309 ? -5.042 -22.747 2.679 1.00 98.44 309 GLU A CA 1
ATOM 2523 C C . GLU A 1 309 ? -5.794 -21.697 1.850 1.00 98.44 309 GLU A C 1
ATOM 2525 O O . GLU A 1 309 ? -6.696 -21.046 2.373 1.00 98.44 309 GLU A O 1
ATOM 2530 N N . ALA A 1 310 ? -5.491 -21.576 0.550 1.00 98.31 310 ALA A N 1
ATOM 2531 C CA . ALA A 1 310 ? -6.234 -20.694 -0.354 1.00 98.31 310 ALA A CA 1
ATOM 2532 C C . ALA A 1 310 ? -7.704 -21.127 -0.488 1.00 98.31 310 ALA A C 1
ATOM 2534 O O . ALA A 1 310 ? -8.595 -20.306 -0.305 1.00 98.31 310 ALA A O 1
ATOM 2535 N N . ILE A 1 311 ? -7.971 -22.425 -0.677 1.00 98.25 311 ILE A N 1
ATOM 2536 C CA . ILE A 1 311 ? -9.342 -22.966 -0.756 1.00 98.25 311 ILE A CA 1
ATOM 2537 C C . ILE A 1 311 ? -10.117 -22.755 0.560 1.00 98.25 311 ILE A C 1
ATOM 2539 O O . ILE A 1 311 ? -11.304 -22.433 0.529 1.00 98.25 311 ILE A O 1
ATOM 2543 N N . LYS A 1 312 ? -9.464 -22.864 1.728 1.00 98.56 312 LYS A N 1
ATOM 2544 C CA . LYS A 1 312 ? -10.088 -22.499 3.017 1.00 98.56 312 LYS A CA 1
ATOM 2545 C C . LYS A 1 312 ? -10.433 -21.009 3.088 1.00 98.56 312 LYS A C 1
ATOM 2547 O O . LYS A 1 312 ? -11.489 -20.663 3.610 1.00 98.56 312 LYS A O 1
ATOM 2552 N N . MET A 1 313 ? -9.564 -20.137 2.571 1.00 98.69 313 MET A N 1
ATOM 2553 C CA . MET A 1 313 ? -9.806 -18.692 2.521 1.00 98.69 313 MET A CA 1
ATOM 2554 C C . MET A 1 313 ? -10.954 -18.340 1.561 1.00 98.69 313 MET A C 1
ATOM 2556 O O . MET A 1 313 ? -11.796 -17.516 1.908 1.00 98.69 313 MET A O 1
ATOM 2560 N N . GLU A 1 314 ? -11.030 -18.996 0.398 1.00 98.69 314 GLU A N 1
ATOM 2561 C CA . GLU A 1 314 ? -12.153 -18.893 -0.548 1.00 98.69 314 GLU A CA 1
ATOM 2562 C C . GLU A 1 314 ? -13.480 -19.257 0.144 1.00 98.69 314 GLU A C 1
ATOM 2564 O O . GLU A 1 314 ? -14.417 -18.460 0.144 1.00 98.69 314 GLU A O 1
ATOM 2569 N N . GLN A 1 315 ? -13.536 -20.418 0.810 1.00 98.50 315 GLN A N 1
ATOM 2570 C CA . GLN A 1 315 ? -14.717 -20.883 1.551 1.00 98.50 315 GLN A CA 1
ATOM 2571 C C . GLN A 1 315 ? -15.111 -19.915 2.676 1.00 98.50 315 GLN A C 1
ATOM 2573 O O . GLN A 1 315 ? -16.259 -19.477 2.739 1.00 98.50 315 GLN A O 1
ATOM 2578 N N . PHE A 1 316 ? -14.154 -19.510 3.517 1.00 98.69 316 PHE A N 1
ATOM 2579 C CA . PHE A 1 316 ? -14.378 -18.548 4.599 1.00 98.69 316 PHE A CA 1
ATOM 2580 C C . PHE A 1 316 ? -14.947 -17.216 4.090 1.00 98.69 316 PHE A C 1
ATOM 2582 O O . PHE A 1 316 ? -15.776 -16.612 4.767 1.00 98.69 316 PHE A O 1
ATOM 2589 N N . LEU A 1 317 ? -14.508 -16.748 2.915 1.00 98.62 317 LEU A N 1
ATOM 2590 C CA . LEU A 1 317 ? -14.925 -15.470 2.335 1.00 98.62 317 LEU A CA 1
ATOM 2591 C C . LEU A 1 317 ? -16.222 -15.540 1.518 1.00 98.62 317 LEU A C 1
ATOM 2593 O O . LEU A 1 317 ? -16.859 -14.499 1.350 1.00 98.62 317 LEU A O 1
ATOM 2597 N N . GLU A 1 318 ? -16.648 -16.703 1.022 1.00 98.25 318 GLU A N 1
ATOM 2598 C CA . GLU A 1 318 ? -17.996 -16.885 0.449 1.00 98.25 318 GLU A CA 1
ATOM 2599 C C . GLU A 1 318 ? -19.063 -17.164 1.522 1.00 98.25 318 GLU A C 1
ATOM 2601 O O . GLU A 1 318 ? -20.231 -16.853 1.313 1.00 98.25 318 GLU A O 1
ATOM 2606 N N . GLU A 1 319 ? -18.668 -17.618 2.717 1.00 98.25 319 GLU A N 1
ATOM 2607 C CA . GLU A 1 319 ? -19.524 -17.637 3.918 1.00 98.25 319 GLU A CA 1
ATOM 2608 C C . GLU A 1 319 ? -19.771 -16.232 4.526 1.00 98.25 319 GLU A C 1
ATOM 2610 O O . GLU A 1 319 ? -20.532 -16.102 5.488 1.00 98.25 319 GLU A O 1
ATOM 2615 N N . VAL A 1 320 ? -19.146 -15.169 3.996 1.00 98.62 320 VAL A N 1
ATOM 2616 C CA . VAL A 1 320 ? -19.379 -13.772 4.416 1.00 98.62 320 VAL A CA 1
ATOM 2617 C C . VAL A 1 320 ? -20.587 -13.188 3.668 1.00 98.62 320 VAL A C 1
ATOM 2619 O O . VAL A 1 320 ? -20.520 -13.070 2.441 1.00 98.62 320 VAL A O 1
ATOM 2622 N N . PRO A 1 321 ? -21.664 -12.766 4.365 1.00 98.62 321 PRO A N 1
ATOM 2623 C CA . PRO A 1 321 ? -22.834 -12.187 3.709 1.00 98.62 321 PRO A CA 1
ATOM 2624 C C . PRO A 1 321 ? -22.539 -10.840 3.037 1.00 98.62 321 PRO A C 1
ATOM 2626 O O . PRO A 1 321 ? -21.680 -10.074 3.478 1.00 98.62 321 PRO A O 1
ATOM 2629 N N . GLU A 1 322 ? -23.311 -10.518 2.002 1.00 98.56 322 GLU A N 1
ATOM 2630 C CA . GLU A 1 322 ? -23.253 -9.213 1.336 1.00 98.56 322 GLU A CA 1
ATOM 2631 C C . GLU A 1 322 ? -23.523 -8.067 2.340 1.00 98.56 322 GLU A C 1
ATOM 2633 O O . GLU A 1 322 ? -24.326 -8.194 3.269 1.00 98.56 322 GLU A O 1
ATOM 2638 N N . GLY A 1 323 ? -22.816 -6.947 2.186 1.00 98.50 323 GLY A N 1
ATOM 2639 C CA . GLY A 1 323 ? -22.833 -5.798 3.098 1.00 98.50 323 GLY A CA 1
ATOM 2640 C C . GLY A 1 323 ? -21.903 -5.901 4.316 1.00 98.50 323 GLY A C 1
ATOM 2641 O O . GLY A 1 323 ? -21.697 -4.894 4.993 1.00 98.50 323 GLY A O 1
ATOM 2642 N N . TYR A 1 324 ? -21.310 -7.066 4.609 1.00 98.81 324 TYR A N 1
ATOM 2643 C CA . TYR A 1 324 ? -20.347 -7.207 5.711 1.00 98.81 324 TYR A CA 1
ATOM 2644 C C . TYR A 1 324 ? -18.996 -6.569 5.366 1.00 98.81 324 TYR A C 1
ATOM 2646 O O . TYR A 1 324 ? -18.549 -6.574 4.217 1.00 98.81 324 TYR A O 1
ATOM 2654 N N . ILE A 1 325 ? -18.324 -6.040 6.387 1.00 98.88 325 ILE A N 1
ATOM 2655 C CA . ILE A 1 325 ? -17.071 -5.294 6.255 1.00 98.88 325 ILE A CA 1
ATOM 2656 C C . ILE A 1 325 ? -15.898 -6.268 6.385 1.00 98.88 325 ILE A C 1
ATOM 2658 O O . ILE A 1 325 ? -15.802 -6.999 7.371 1.00 98.88 325 ILE A O 1
ATOM 2662 N N . GLY A 1 326 ? -14.991 -6.260 5.409 1.00 98.75 326 GLY A N 1
ATOM 2663 C CA . GLY A 1 326 ? -13.780 -7.075 5.404 1.00 98.75 326 GLY A CA 1
ATOM 2664 C C . GLY A 1 326 ? -12.519 -6.232 5.578 1.00 98.75 326 GLY A C 1
ATOM 2665 O O . GLY A 1 326 ? -12.280 -5.288 4.826 1.00 98.75 326 GLY A O 1
ATOM 2666 N N . ALA A 1 327 ? -11.700 -6.603 6.557 1.00 98.75 327 ALA A N 1
ATOM 2667 C CA . ALA A 1 327 ? -10.391 -6.045 6.859 1.00 98.75 327 ALA A CA 1
ATOM 2668 C C . ALA A 1 327 ? -9.304 -7.092 6.570 1.00 98.75 327 ALA A C 1
ATOM 2670 O O . ALA A 1 327 ? -9.394 -8.243 7.000 1.00 98.75 327 ALA A O 1
ATOM 2671 N N . PHE A 1 328 ? -8.280 -6.683 5.828 1.00 98.75 328 PHE A N 1
ATOM 2672 C CA . PHE A 1 328 ? -7.359 -7.569 5.121 1.00 98.75 328 PHE A CA 1
ATOM 2673 C C . PHE A 1 328 ? -5.915 -7.115 5.330 1.00 98.75 328 PHE A C 1
ATOM 2675 O O . PHE A 1 328 ? -5.609 -5.940 5.119 1.00 98.75 328 PHE A O 1
ATOM 2682 N N . ALA A 1 329 ? -5.023 -8.033 5.712 1.00 98.56 329 ALA A N 1
ATOM 2683 C CA . ALA A 1 329 ? -3.602 -7.735 5.891 1.00 98.56 329 ALA A CA 1
ATOM 2684 C C . ALA A 1 329 ? -2.698 -8.935 5.573 1.00 98.56 329 ALA A C 1
ATOM 2686 O O . ALA A 1 329 ? -2.946 -10.044 6.043 1.00 98.56 329 ALA A O 1
ATOM 2687 N N . VAL A 1 330 ? -1.610 -8.709 4.837 1.00 97.75 330 VAL A N 1
ATOM 2688 C CA . VAL A 1 330 ? -0.563 -9.721 4.604 1.00 97.75 330 VAL A CA 1
ATOM 2689 C C . VAL A 1 330 ? 0.535 -9.619 5.667 1.00 97.75 330 VAL A C 1
ATOM 2691 O O . VAL A 1 330 ? 0.901 -8.521 6.089 1.00 97.75 330 VAL A O 1
ATOM 2694 N N . ALA A 1 331 ? 1.072 -10.761 6.086 1.00 97.00 331 ALA A N 1
ATOM 2695 C CA . ALA A 1 331 ? 2.287 -10.876 6.885 1.00 97.00 331 ALA A CA 1
ATOM 2696 C C . ALA A 1 331 ? 3.312 -11.725 6.121 1.00 97.00 331 ALA A C 1
ATOM 2698 O O . ALA A 1 331 ? 2.982 -12.841 5.716 1.00 97.00 331 ALA A O 1
ATOM 2699 N N . ASP A 1 332 ? 4.541 -11.227 5.964 1.00 95.50 332 ASP A N 1
ATOM 2700 C CA . ASP A 1 332 ? 5.614 -11.831 5.155 1.00 95.50 332 ASP A CA 1
ATOM 2701 C C . ASP A 1 332 ? 5.230 -12.003 3.668 1.00 95.50 332 ASP A C 1
ATOM 2703 O O . ASP A 1 332 ? 5.610 -11.186 2.833 1.00 95.50 332 ASP A O 1
ATOM 2707 N N . GLU A 1 333 ? 4.450 -13.025 3.319 1.00 94.62 333 GLU A N 1
ATOM 2708 C CA . GLU A 1 333 ? 4.113 -13.365 1.935 1.00 94.62 333 GLU A CA 1
ATOM 2709 C C . GLU A 1 333 ? 2.778 -14.131 1.835 1.00 94.62 333 GLU A C 1
ATOM 2711 O O . GLU A 1 333 ? 2.427 -14.924 2.712 1.00 94.62 333 GLU A O 1
ATOM 2716 N N . ALA A 1 334 ? 2.029 -13.878 0.752 1.00 95.19 334 ALA A N 1
ATOM 2717 C CA . ALA A 1 334 ? 0.702 -14.446 0.495 1.00 95.19 334 ALA A CA 1
ATOM 2718 C C . ALA A 1 334 ? 0.297 -14.476 -1.004 1.00 95.19 334 ALA A C 1
ATOM 2720 O O . ALA A 1 334 ? -0.872 -14.272 -1.319 1.00 95.19 334 ALA A O 1
ATOM 2721 N N . THR A 1 335 ? 1.224 -14.699 -1.947 1.00 94.44 335 THR A N 1
ATOM 2722 C CA . THR A 1 335 ? 0.918 -14.747 -3.398 1.00 94.44 335 THR A CA 1
ATOM 2723 C C . THR A 1 335 ? 1.102 -16.111 -4.065 1.00 94.44 335 THR A C 1
ATOM 2725 O O . THR A 1 335 ? 0.406 -16.382 -5.038 1.00 94.44 335 THR A O 1
ATOM 2728 N N . GLU A 1 336 ? 1.983 -16.984 -3.562 1.00 94.44 336 GLU A N 1
ATOM 2729 C CA . GLU A 1 336 ? 2.392 -18.215 -4.277 1.00 94.44 336 GLU A CA 1
ATOM 2730 C C . GLU A 1 336 ? 1.231 -19.170 -4.643 1.00 94.44 336 GLU A C 1
ATOM 2732 O O . GLU A 1 336 ? 1.253 -19.745 -5.729 1.00 94.44 336 GLU A O 1
ATOM 2737 N N . ASN A 1 337 ? 0.192 -19.304 -3.801 1.00 96.62 337 ASN A N 1
ATOM 2738 C CA . ASN A 1 337 ? -1.036 -20.052 -4.136 1.00 96.62 337 ASN A CA 1
ATOM 2739 C C . ASN A 1 337 ? -2.286 -19.154 -4.238 1.00 96.62 337 ASN A C 1
ATOM 2741 O O . ASN A 1 337 ? -3.400 -19.645 -4.045 1.00 96.62 337 ASN A O 1
ATOM 2745 N N . MET A 1 338 ? -2.132 -17.856 -4.528 1.00 96.06 338 MET A N 1
ATOM 2746 C CA . MET A 1 338 ? -3.273 -16.992 -4.854 1.00 96.06 338 MET A CA 1
ATOM 2747 C C . MET A 1 338 ? -3.970 -17.535 -6.110 1.00 96.06 338 MET A C 1
ATOM 2749 O O . MET A 1 338 ? -3.323 -17.760 -7.133 1.00 96.06 338 MET A O 1
ATOM 2753 N N . THR A 1 339 ? -5.278 -17.772 -6.028 1.00 95.00 339 THR A N 1
ATOM 2754 C CA . THR A 1 339 ? -6.086 -18.287 -7.141 1.00 95.00 339 THR A CA 1
ATOM 2755 C C . THR A 1 339 ? -6.866 -17.157 -7.806 1.00 95.00 339 THR A C 1
ATOM 2757 O O . THR A 1 339 ? -7.220 -16.174 -7.153 1.00 95.00 339 THR A O 1
ATOM 2760 N N . ASP A 1 340 ? -7.208 -17.328 -9.085 1.00 94.50 340 ASP A N 1
ATOM 2761 C CA . ASP A 1 340 ? -8.101 -16.408 -9.799 1.00 94.50 340 ASP A CA 1
ATOM 2762 C C . ASP A 1 340 ? -9.430 -16.238 -9.034 1.00 94.50 340 ASP A C 1
ATOM 2764 O O . ASP A 1 340 ? -9.912 -15.123 -8.861 1.00 94.50 340 ASP A O 1
ATOM 2768 N N . THR A 1 341 ? -9.984 -17.334 -8.497 1.00 97.12 341 THR A N 1
ATOM 2769 C CA . THR A 1 341 ? -11.193 -17.340 -7.655 1.00 97.12 341 THR A CA 1
ATOM 2770 C C . THR A 1 341 ? -11.037 -16.458 -6.416 1.00 97.12 341 THR A C 1
ATOM 2772 O O . THR A 1 341 ? -11.923 -15.659 -6.118 1.00 97.12 341 THR A O 1
ATOM 2775 N N . LEU A 1 342 ? -9.912 -16.562 -5.705 1.00 97.50 342 LEU A N 1
ATOM 2776 C CA . LEU A 1 342 ? -9.647 -15.772 -4.506 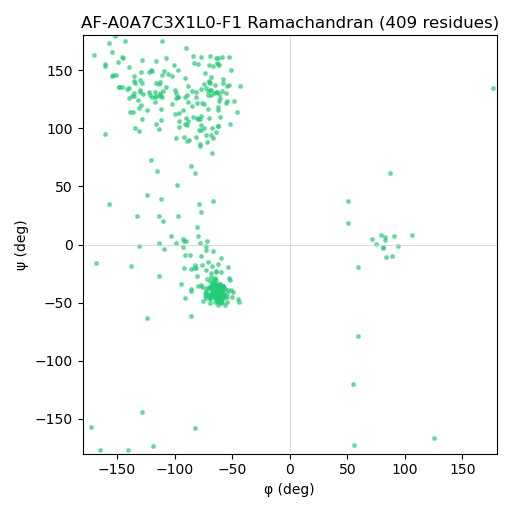1.00 97.50 342 LEU A CA 1
ATOM 2777 C C . LEU A 1 342 ? -9.427 -14.287 -4.839 1.00 97.50 342 LEU A C 1
ATOM 2779 O O . LEU A 1 342 ? -9.925 -13.427 -4.112 1.00 97.50 342 LEU A O 1
ATOM 2783 N N . GLU A 1 343 ? -8.773 -13.962 -5.961 1.00 96.25 343 GLU A N 1
ATOM 2784 C CA . GLU A 1 343 ? -8.663 -12.574 -6.433 1.00 96.25 343 GLU A CA 1
ATOM 2785 C C . GLU A 1 343 ? -10.043 -12.006 -6.827 1.00 96.25 343 GLU A C 1
ATOM 2787 O O . GLU A 1 343 ? -10.380 -10.903 -6.402 1.00 96.25 343 GLU A O 1
ATOM 2792 N N . GLN A 1 344 ? -10.908 -12.772 -7.510 1.00 97.12 344 GLN A N 1
ATOM 2793 C CA . GLN A 1 344 ? -12.298 -12.366 -7.794 1.00 97.12 344 GLN A CA 1
ATOM 2794 C C . GLN A 1 344 ? -13.135 -12.160 -6.517 1.00 97.12 344 GLN A C 1
ATOM 2796 O O . GLN A 1 344 ? -13.917 -11.210 -6.425 1.00 97.12 344 GLN A O 1
ATOM 2801 N N . ILE A 1 345 ? -12.954 -13.004 -5.496 1.00 98.12 345 ILE A N 1
ATOM 2802 C CA . ILE A 1 345 ? -13.593 -12.829 -4.184 1.00 98.12 345 ILE A CA 1
ATOM 2803 C C . ILE A 1 345 ? -13.126 -11.525 -3.517 1.00 98.12 345 ILE A C 1
ATOM 2805 O O . ILE A 1 345 ? -13.950 -10.821 -2.934 1.00 98.12 345 ILE A O 1
ATOM 2809 N N . LEU A 1 346 ? -11.843 -11.163 -3.632 1.00 98.19 346 LEU A N 1
ATOM 2810 C CA . LEU A 1 346 ? -11.313 -9.890 -3.128 1.00 98.19 346 LEU A CA 1
ATOM 2811 C C . LEU A 1 346 ? -11.843 -8.681 -3.926 1.00 98.19 346 LEU A C 1
ATOM 2813 O O . LEU A 1 346 ? -12.187 -7.666 -3.317 1.00 98.19 346 LEU A O 1
ATOM 2817 N N . LEU A 1 347 ? -12.004 -8.780 -5.251 1.00 97.69 347 LEU A N 1
ATOM 2818 C CA . LEU A 1 347 ? -12.671 -7.738 -6.051 1.00 97.69 347 LEU A CA 1
ATOM 2819 C C . LEU A 1 347 ? -14.124 -7.507 -5.592 1.00 97.69 347 LEU A C 1
ATOM 2821 O O . LEU A 1 347 ? -14.554 -6.359 -5.481 1.00 97.69 347 LEU A O 1
ATOM 2825 N N . ARG A 1 348 ? -14.846 -8.566 -5.188 1.00 98.31 348 ARG A N 1
ATOM 2826 C CA . ARG A 1 348 ? -16.189 -8.468 -4.569 1.00 98.31 348 ARG A CA 1
ATOM 2827 C C . ARG A 1 348 ? -16.217 -7.794 -3.187 1.00 98.31 348 ARG A C 1
ATOM 2829 O O . ARG A 1 348 ? -17.311 -7.545 -2.690 1.00 98.31 348 ARG A O 1
ATOM 2836 N N . PHE A 1 349 ? -15.077 -7.451 -2.576 1.00 98.69 349 PHE A N 1
ATOM 2837 C CA . PHE A 1 349 ? -15.015 -6.523 -1.430 1.00 98.69 349 PHE A CA 1
ATOM 2838 C C . PHE A 1 349 ? -14.843 -5.047 -1.845 1.00 98.69 349 PHE A C 1
ATOM 2840 O O . PHE A 1 349 ? -14.710 -4.172 -0.988 1.00 98.69 349 PHE A O 1
ATOM 2847 N N . GLY A 1 350 ? -14.838 -4.746 -3.147 1.00 98.44 350 GLY A N 1
ATOM 2848 C CA . GLY A 1 350 ? -14.669 -3.400 -3.695 1.00 98.44 350 GLY A CA 1
ATOM 2849 C C . GLY A 1 350 ? -13.223 -3.005 -3.995 1.00 98.44 350 GLY A C 1
ATOM 2850 O O . GLY A 1 350 ? -12.980 -1.840 -4.323 1.00 98.44 350 GLY A O 1
ATOM 2851 N N . PHE A 1 351 ? -12.258 -3.924 -3.881 1.00 98.12 351 PHE A N 1
ATOM 2852 C CA . PHE A 1 351 ? -10.879 -3.688 -4.320 1.00 98.12 351 PHE A CA 1
ATOM 2853 C C . PHE A 1 351 ? -10.797 -3.624 -5.853 1.00 98.12 351 PHE A C 1
ATOM 2855 O O . PHE A 1 351 ? -11.659 -4.153 -6.544 1.00 98.12 351 PHE A O 1
ATOM 2862 N N . SER A 1 352 ? -9.791 -2.927 -6.385 1.00 95.75 352 SER A N 1
ATOM 2863 C CA . SER A 1 352 ? -9.506 -2.864 -7.833 1.00 95.75 352 SER A CA 1
ATOM 2864 C C . SER A 1 352 ? -8.153 -2.249 -8.195 1.00 95.75 352 SER A C 1
ATOM 2866 O O . SER A 1 352 ? -7.694 -2.394 -9.327 1.00 95.75 352 SER A O 1
ATOM 2868 N N . LYS A 1 353 ? -7.491 -1.532 -7.275 1.00 94.00 353 LYS A N 1
ATOM 2869 C CA . LYS A 1 353 ? -6.180 -0.943 -7.565 1.00 94.00 353 LYS A CA 1
ATOM 2870 C C . LYS A 1 353 ? -5.160 -2.067 -7.706 1.00 94.00 353 LYS A C 1
ATOM 2872 O O . LYS A 1 353 ? -5.043 -2.913 -6.821 1.00 94.00 353 LYS A O 1
ATOM 2877 N N . GLN A 1 354 ? -4.422 -2.039 -8.806 1.00 93.62 354 GLN A N 1
ATOM 2878 C CA . GLN A 1 354 ? -3.424 -3.043 -9.150 1.00 93.62 354 GLN A CA 1
ATOM 2879 C C . GLN A 1 354 ? -2.021 -2.436 -9.201 1.00 93.62 354 GLN A C 1
ATOM 2881 O O . GLN A 1 354 ? -1.825 -1.236 -9.410 1.00 93.62 354 GLN A O 1
ATOM 2886 N N . THR A 1 355 ? -1.036 -3.311 -9.057 1.00 93.31 355 THR A N 1
ATOM 2887 C CA . THR A 1 355 ? 0.390 -3.024 -9.179 1.00 93.31 355 THR A CA 1
ATOM 2888 C C . THR A 1 355 ? 1.030 -4.005 -10.149 1.00 93.31 355 THR A C 1
ATOM 2890 O O . THR A 1 355 ? 0.520 -5.104 -10.361 1.00 93.31 355 THR A O 1
ATOM 2893 N N . TYR A 1 356 ? 2.187 -3.641 -10.705 1.00 91.56 356 TYR A N 1
ATOM 2894 C CA . TYR A 1 356 ? 2.978 -4.581 -11.493 1.00 91.56 356 TYR A CA 1
ATOM 2895 C C . TYR A 1 356 ? 3.833 -5.489 -10.602 1.00 91.56 356 TYR A C 1
ATOM 2897 O O . TYR A 1 356 ? 4.660 -5.003 -9.818 1.00 91.56 356 TYR A O 1
ATOM 2905 N N . ASP A 1 357 ? 3.708 -6.800 -10.805 1.00 89.44 357 ASP A N 1
ATOM 2906 C CA . ASP A 1 357 ? 4.738 -7.787 -10.471 1.00 89.44 357 ASP A CA 1
ATOM 2907 C C . ASP A 1 357 ? 5.021 -8.674 -11.689 1.00 89.44 357 ASP A C 1
ATOM 2909 O O . ASP A 1 357 ? 4.123 -9.024 -12.442 1.00 89.44 357 ASP A O 1
ATOM 2913 N N . ARG A 1 358 ? 6.297 -8.983 -11.942 1.00 87.50 358 ARG A N 1
ATOM 2914 C CA . ARG A 1 358 ? 6.773 -9.786 -13.095 1.00 87.50 358 ARG A CA 1
ATOM 2915 C C . ARG A 1 358 ? 6.262 -9.332 -14.490 1.00 87.50 358 ARG A C 1
ATOM 2917 O O . ARG A 1 358 ? 6.452 -10.057 -15.465 1.00 87.50 358 ARG A O 1
ATOM 2924 N N . ASN A 1 359 ? 5.782 -8.084 -14.602 1.00 85.88 359 ASN A N 1
ATOM 2925 C CA . ASN A 1 359 ? 5.092 -7.427 -15.738 1.00 85.88 359 ASN A CA 1
ATOM 2926 C C . ASN A 1 359 ? 3.590 -7.759 -15.908 1.00 85.88 359 ASN A C 1
ATOM 2928 O O . ASN A 1 359 ? 2.982 -7.317 -16.879 1.00 85.88 359 ASN A O 1
ATOM 2932 N N . GLU A 1 360 ? 2.983 -8.461 -14.956 1.00 90.31 360 GLU A N 1
ATOM 2933 C CA . GLU A 1 360 ? 1.537 -8.693 -14.844 1.00 90.31 360 GLU A CA 1
ATOM 2934 C C . GLU A 1 360 ? 0.919 -7.676 -13.867 1.00 90.31 360 GLU A C 1
ATOM 2936 O O . GLU A 1 360 ? 1.592 -7.232 -12.934 1.00 90.31 360 GLU A O 1
ATOM 2941 N N . LEU A 1 361 ? -0.349 -7.301 -14.071 1.00 91.56 361 LEU A N 1
ATOM 2942 C CA . LEU A 1 361 ? -1.129 -6.499 -13.117 1.00 91.56 361 LEU A CA 1
ATOM 2943 C C . LEU A 1 361 ? -1.844 -7.425 -12.128 1.00 91.56 361 LEU A C 1
ATOM 2945 O O . LEU A 1 361 ? -2.523 -8.350 -12.564 1.00 91.56 361 LEU A O 1
ATOM 2949 N N . LYS A 1 362 ? -1.691 -7.170 -10.822 1.00 93.44 362 LYS A N 1
ATOM 2950 C CA . LYS A 1 362 ? -2.298 -7.941 -9.712 1.00 93.44 362 LYS A CA 1
ATOM 2951 C C . LYS A 1 362 ? -2.661 -7.015 -8.554 1.00 93.44 362 LYS A C 1
ATOM 2953 O O . LYS A 1 362 ? -2.085 -5.926 -8.464 1.00 93.44 362 LYS A O 1
ATOM 2958 N N . LEU A 1 363 ? -3.551 -7.426 -7.646 1.00 93.12 363 LEU A N 1
ATOM 2959 C CA . LEU A 1 363 ? -3.840 -6.653 -6.422 1.00 93.12 363 LEU A CA 1
ATOM 2960 C C . LEU A 1 363 ? -2.574 -6.388 -5.578 1.00 93.12 363 LEU A C 1
ATOM 2962 O O . LEU A 1 363 ? -2.405 -5.289 -5.050 1.00 93.12 363 LEU A O 1
ATOM 2966 N N . PHE A 1 364 ? -1.664 -7.364 -5.486 1.00 91.75 364 PHE A N 1
ATOM 2967 C CA . PHE A 1 364 ? -0.314 -7.212 -4.928 1.00 91.75 364 PHE A CA 1
ATOM 2968 C C . PHE A 1 364 ? 0.658 -8.260 -5.509 1.00 91.75 364 PHE A C 1
ATOM 2970 O O . PHE A 1 364 ? 0.243 -9.196 -6.190 1.00 91.75 364 PHE A O 1
ATOM 2977 N N . GLY A 1 365 ? 1.965 -8.057 -5.309 1.00 92.88 365 GLY A N 1
ATOM 2978 C CA . GLY A 1 365 ? 3.043 -8.895 -5.854 1.00 92.88 365 GLY A CA 1
ATOM 2979 C C . GLY A 1 365 ? 3.795 -9.706 -4.799 1.00 92.88 365 GLY A C 1
ATOM 2980 O O . GLY A 1 365 ? 3.576 -9.528 -3.602 1.00 92.88 365 GLY A O 1
ATOM 2981 N N . TYR A 1 366 ? 4.721 -10.561 -5.241 1.00 94.12 366 TYR A N 1
ATOM 2982 C CA . TYR A 1 366 ? 5.483 -11.450 -4.355 1.00 94.12 366 TYR A CA 1
ATOM 2983 C C . TYR A 1 366 ? 6.214 -10.695 -3.230 1.00 94.12 366 TYR A C 1
ATOM 2985 O O . TYR A 1 366 ? 7.057 -9.827 -3.485 1.00 94.12 366 TYR A O 1
ATOM 2993 N N . GLY A 1 367 ? 5.903 -11.052 -1.983 1.00 93.94 367 GLY A N 1
ATOM 2994 C CA . GLY A 1 367 ? 6.436 -10.464 -0.754 1.00 93.94 367 GLY A CA 1
ATOM 2995 C C . GLY A 1 367 ? 5.934 -9.051 -0.443 1.00 93.94 367 GLY A C 1
ATOM 2996 O O . GLY A 1 367 ? 6.434 -8.428 0.493 1.00 93.94 367 GLY A O 1
ATOM 2997 N N . TYR A 1 368 ? 5.003 -8.496 -1.225 1.00 95.81 368 TYR A N 1
ATOM 2998 C CA . TYR A 1 368 ? 4.499 -7.140 -1.003 1.00 95.81 368 TYR A CA 1
ATOM 2999 C C . TYR A 1 368 ? 3.678 -7.096 0.291 1.00 95.81 368 TYR A C 1
ATOM 3001 O O . TYR A 1 368 ? 2.905 -8.006 0.585 1.00 95.81 368 TYR A O 1
ATOM 3009 N N . ALA A 1 369 ? 3.770 -5.986 1.021 1.00 97.44 369 ALA A N 1
ATOM 3010 C CA . ALA A 1 369 ? 2.751 -5.676 2.013 1.00 97.44 369 ALA A CA 1
ATOM 3011 C C . ALA A 1 369 ? 1.448 -5.305 1.296 1.00 97.44 369 ALA A C 1
ATOM 3013 O O . ALA A 1 369 ? 1.480 -4.556 0.317 1.00 97.44 369 ALA A O 1
ATOM 3014 N N . PHE A 1 370 ? 0.313 -5.765 1.813 1.00 98.19 370 PHE A N 1
ATOM 3015 C CA . PHE A 1 370 ? -1.026 -5.419 1.340 1.00 98.19 370 PHE A CA 1
ATOM 3016 C C . PHE A 1 370 ? -1.946 -5.222 2.543 1.00 98.19 370 PHE A C 1
ATOM 3018 O O . PHE A 1 370 ? -2.050 -6.099 3.400 1.00 98.19 370 PHE A O 1
ATOM 3025 N N . ALA A 1 371 ? -2.607 -4.068 2.597 1.00 98.50 371 ALA A N 1
ATOM 3026 C CA . ALA A 1 371 ? -3.581 -3.705 3.617 1.00 98.50 371 ALA A CA 1
ATOM 3027 C C . ALA A 1 371 ? -4.851 -3.179 2.936 1.00 98.50 371 ALA A C 1
ATOM 3029 O O . ALA A 1 371 ? -4.769 -2.330 2.044 1.00 98.50 371 ALA A O 1
ATOM 3030 N N . GLY A 1 372 ? -6.024 -3.652 3.356 1.00 98.44 372 GLY A N 1
ATOM 3031 C CA . GLY A 1 372 ? -7.291 -3.288 2.726 1.00 98.44 372 GLY A CA 1
ATOM 3032 C C . GLY A 1 372 ? -8.487 -3.322 3.671 1.00 98.44 372 GLY A C 1
ATOM 3033 O O . GLY A 1 372 ? -8.561 -4.161 4.565 1.00 98.44 372 GLY A O 1
ATOM 3034 N N . ILE A 1 373 ? -9.434 -2.412 3.449 1.00 98.81 373 ILE A N 1
ATOM 3035 C CA . ILE A 1 373 ? -10.743 -2.354 4.104 1.00 98.81 373 ILE A CA 1
ATOM 3036 C C . ILE A 1 373 ? -11.793 -2.183 3.009 1.00 98.81 373 ILE A C 1
ATOM 3038 O O . ILE A 1 373 ? -11.780 -1.192 2.275 1.00 98.81 373 ILE A O 1
ATOM 3042 N N . GLY A 1 374 ? -12.679 -3.165 2.895 1.00 98.62 374 GLY A N 1
ATOM 3043 C CA . GLY A 1 374 ? -13.720 -3.245 1.878 1.00 98.62 374 GLY A CA 1
ATOM 3044 C C . GLY A 1 374 ? -15.032 -3.773 2.448 1.00 98.62 374 GLY A C 1
ATOM 3045 O O . GLY A 1 374 ? -15.149 -4.023 3.647 1.00 98.62 374 GLY A O 1
ATOM 3046 N N . VAL A 1 375 ? -16.028 -3.944 1.587 1.00 98.75 375 VAL A N 1
ATOM 3047 C CA . VAL A 1 375 ? -17.381 -4.385 1.952 1.00 98.75 375 VAL A CA 1
ATOM 3048 C C . VAL A 1 375 ? -17.845 -5.407 0.925 1.00 98.75 375 VAL A C 1
ATOM 3050 O O . VAL A 1 375 ? -17.775 -5.134 -0.268 1.00 98.75 375 VAL A O 1
ATOM 3053 N N . LYS A 1 376 ? -18.309 -6.581 1.353 1.00 98.81 376 LYS A N 1
ATOM 3054 C CA . LYS A 1 376 ? -18.780 -7.621 0.429 1.00 98.81 376 LYS A CA 1
ATOM 3055 C C . LYS A 1 376 ? -19.978 -7.094 -0.389 1.00 98.81 376 LYS A C 1
ATOM 3057 O O . LYS A 1 376 ? -20.910 -6.532 0.185 1.00 98.81 376 LYS A O 1
ATOM 3062 N N . GLY A 1 377 ? -19.929 -7.228 -1.714 1.00 98.44 377 GLY A N 1
ATOM 3063 C CA . GLY A 1 377 ? -21.039 -6.926 -2.631 1.00 98.44 377 GLY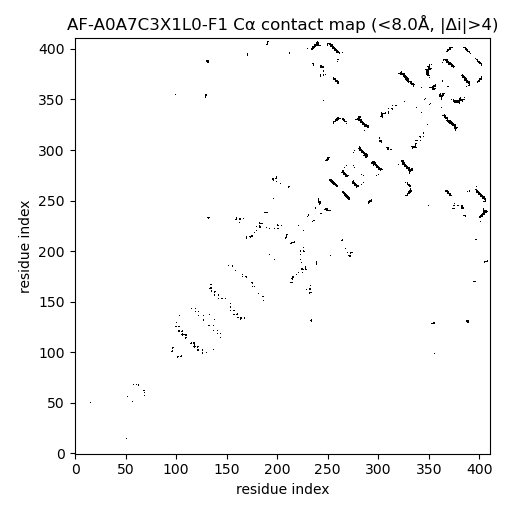 A CA 1
ATOM 3064 C C . GLY A 1 377 ? -21.036 -5.524 -3.235 1.00 98.44 377 GLY A C 1
ATOM 3065 O O . GLY A 1 377 ? -21.903 -5.196 -4.044 1.00 98.44 377 GLY A O 1
ATOM 3066 N N . VAL A 1 378 ? -20.067 -4.684 -2.871 1.00 98.38 378 VAL A N 1
ATOM 3067 C CA . VAL A 1 378 ? -19.924 -3.331 -3.429 1.00 98.38 378 VAL A CA 1
ATOM 3068 C C . VAL A 1 378 ? -19.155 -3.337 -4.748 1.00 98.38 378 VAL A C 1
ATOM 3070 O O . VAL A 1 378 ? -18.419 -4.268 -5.074 1.00 98.38 378 VAL A O 1
ATOM 3073 N N . LYS A 1 379 ? -19.286 -2.247 -5.508 1.00 98.06 379 LYS A N 1
ATOM 3074 C CA . LYS A 1 379 ? -18.561 -2.064 -6.767 1.00 98.06 379 LYS A CA 1
ATOM 3075 C C . LYS A 1 379 ? -17.045 -1.968 -6.539 1.00 98.06 379 LYS A C 1
ATOM 3077 O O . LYS A 1 379 ? -16.586 -1.228 -5.667 1.00 98.06 379 LYS A O 1
ATOM 3082 N N . GLU A 1 380 ? -16.280 -2.631 -7.399 1.00 97.88 380 GLU A N 1
ATOM 3083 C CA . GLU A 1 380 ? -14.836 -2.445 -7.571 1.00 97.88 380 GLU A CA 1
ATOM 3084 C C . GLU A 1 380 ? -14.410 -0.962 -7.578 1.00 97.88 380 GLU A C 1
ATOM 3086 O O . GLU A 1 380 ? -15.033 -0.106 -8.213 1.00 97.88 380 GLU A O 1
ATOM 3091 N N . GLY A 1 381 ? -13.319 -0.655 -6.874 1.00 97.19 381 GLY A N 1
ATOM 3092 C CA . GLY A 1 381 ? -12.764 0.694 -6.737 1.00 97.19 381 GLY A CA 1
ATOM 3093 C C . GLY A 1 381 ? -13.418 1.570 -5.669 1.00 97.19 381 GLY A C 1
ATOM 3094 O O . GLY A 1 381 ? -13.041 2.735 -5.542 1.00 97.19 381 GLY A O 1
ATOM 3095 N N . THR A 1 382 ? -14.366 1.042 -4.889 1.00 98.00 382 THR A N 1
ATOM 3096 C CA . THR A 1 382 ? -14.959 1.767 -3.751 1.00 98.00 382 THR A CA 1
ATOM 3097 C C . THR A 1 382 ? -14.248 1.512 -2.419 1.00 98.00 382 THR A C 1
ATOM 3099 O O . THR A 1 382 ? -14.358 2.344 -1.517 1.00 98.00 382 THR A O 1
ATOM 3102 N N . ALA A 1 383 ? -13.493 0.415 -2.293 1.00 98.12 383 ALA A N 1
ATOM 3103 C CA . ALA A 1 383 ? -12.776 0.047 -1.074 1.00 98.12 383 ALA A CA 1
ATOM 3104 C C . ALA A 1 383 ? -11.482 0.854 -0.851 1.00 98.12 383 ALA A C 1
ATOM 3106 O O . ALA A 1 383 ? -10.891 1.427 -1.773 1.00 98.12 383 ALA A O 1
ATOM 3107 N N . VAL A 1 384 ? -10.993 0.851 0.391 1.00 98.00 384 VAL A N 1
ATOM 3108 C CA . VAL A 1 384 ? -9.728 1.488 0.773 1.00 98.00 384 VAL A CA 1
ATOM 3109 C C . VAL A 1 384 ? -8.625 0.433 0.773 1.00 98.00 384 VAL A C 1
ATOM 3111 O O . VAL A 1 384 ? -8.639 -0.471 1.599 1.00 98.00 384 VAL A O 1
ATOM 3114 N N . GLN A 1 385 ? -7.651 0.535 -0.131 1.00 97.62 385 GLN A N 1
ATOM 3115 C CA . GLN A 1 385 ? -6.515 -0.395 -0.199 1.00 97.62 385 GLN A CA 1
ATOM 3116 C C . GLN A 1 385 ? -5.185 0.327 -0.399 1.00 97.62 385 GLN A C 1
ATOM 3118 O O . GLN A 1 385 ? -5.106 1.314 -1.139 1.00 97.62 385 GLN A O 1
ATOM 3123 N N . ASN A 1 386 ? -4.142 -0.220 0.218 1.00 97.69 386 ASN A N 1
ATOM 3124 C CA . ASN A 1 386 ? -2.763 0.227 0.125 1.00 97.69 386 ASN A CA 1
ATOM 3125 C C . ASN A 1 386 ? -1.827 -0.988 0.033 1.00 97.69 386 ASN A C 1
ATOM 3127 O O . ASN A 1 386 ? -2.134 -2.063 0.545 1.00 97.69 386 ASN A O 1
ATOM 3131 N N . TRP A 1 387 ? -0.671 -0.816 -0.594 1.00 97.06 387 TRP A N 1
ATOM 3132 C CA . TRP A 1 387 ? 0.358 -1.849 -0.695 1.00 97.06 387 TRP A CA 1
ATOM 3133 C C . TRP A 1 387 ? 1.741 -1.210 -0.657 1.00 97.06 387 TRP A C 1
ATOM 3135 O O . TRP A 1 387 ? 1.888 -0.017 -0.925 1.00 97.06 387 TRP A O 1
ATOM 3145 N N . ALA A 1 388 ? 2.760 -2.009 -0.363 1.00 95.94 388 ALA A N 1
ATOM 3146 C CA . ALA A 1 388 ? 4.151 -1.613 -0.514 1.00 95.94 388 ALA A CA 1
ATOM 3147 C C . ALA A 1 388 ? 4.949 -2.734 -1.174 1.00 95.94 388 ALA A C 1
ATOM 3149 O O . ALA A 1 388 ? 4.931 -3.886 -0.738 1.00 95.94 388 ALA A O 1
ATOM 3150 N N . LYS A 1 389 ? 5.656 -2.375 -2.245 1.00 94.50 389 LYS A N 1
ATOM 3151 C CA . LYS A 1 389 ? 6.491 -3.270 -3.029 1.00 94.50 389 LYS A CA 1
ATOM 3152 C C . LYS A 1 389 ? 7.674 -3.771 -2.208 1.00 94.50 389 LYS A C 1
ATOM 3154 O O . LYS A 1 389 ? 8.449 -2.978 -1.677 1.00 94.50 389 LYS A O 1
ATOM 3159 N N . TYR A 1 390 ? 7.868 -5.084 -2.225 1.00 92.88 390 TYR A N 1
ATOM 3160 C CA . TYR A 1 390 ? 9.118 -5.694 -1.799 1.00 92.88 390 TYR A CA 1
ATOM 3161 C C . TYR A 1 390 ? 10.223 -5.505 -2.846 1.00 92.88 390 TYR A C 1
ATOM 3163 O O . TYR A 1 390 ? 10.008 -5.642 -4.055 1.00 92.88 390 TYR A O 1
ATOM 3171 N N . ASP A 1 391 ? 11.425 -5.198 -2.368 1.00 89.75 391 ASP A N 1
ATOM 3172 C CA . ASP A 1 391 ? 12.639 -5.058 -3.166 1.00 89.75 391 ASP A CA 1
ATOM 3173 C C . ASP A 1 391 ? 13.777 -5.798 -2.445 1.00 89.75 391 ASP A C 1
ATOM 3175 O O . ASP A 1 391 ? 14.362 -5.238 -1.521 1.00 89.75 391 ASP A O 1
ATOM 3179 N N . PRO A 1 392 ? 14.128 -7.033 -2.857 1.00 86.12 392 PRO A N 1
ATOM 3180 C CA . PRO A 1 392 ? 15.181 -7.826 -2.216 1.00 86.12 392 PRO A CA 1
ATOM 3181 C C . PRO A 1 392 ? 16.578 -7.181 -2.210 1.00 86.12 392 PRO A C 1
ATOM 3183 O O . PRO A 1 392 ? 17.483 -7.698 -1.555 1.00 86.12 392 PRO A O 1
ATOM 3186 N N . SER A 1 393 ? 16.799 -6.095 -2.967 1.00 86.44 393 SER A N 1
ATOM 3187 C CA . SER A 1 393 ? 18.055 -5.335 -2.918 1.00 86.44 393 SER A CA 1
ATOM 3188 C C . SER A 1 393 ? 18.113 -4.350 -1.744 1.00 86.44 393 SER A C 1
ATOM 3190 O O . SER A 1 393 ? 19.204 -3.976 -1.310 1.00 86.44 393 SER A O 1
ATOM 3192 N N . LYS A 1 394 ? 16.954 -3.981 -1.188 1.00 81.94 394 LYS A N 1
ATOM 3193 C CA . LYS A 1 394 ? 16.805 -3.142 0.001 1.00 81.94 394 LYS A CA 1
ATOM 3194 C C . LYS A 1 394 ? 16.542 -4.042 1.207 1.00 81.94 394 LYS A C 1
ATOM 3196 O O . LYS A 1 394 ? 15.663 -4.894 1.180 1.00 81.94 394 LYS A O 1
ATOM 3201 N N . LYS A 1 395 ? 17.249 -3.822 2.318 1.00 78.56 395 LYS A N 1
ATOM 3202 C CA . LYS A 1 395 ? 17.001 -4.534 3.593 1.00 78.56 395 LYS A CA 1
ATOM 3203 C C . LYS A 1 395 ? 15.768 -3.993 4.348 1.00 78.56 395 LYS A C 1
ATOM 3205 O O . LYS A 1 395 ? 15.723 -4.030 5.572 1.00 78.56 395 LYS A O 1
ATOM 3210 N N . SER A 1 396 ? 14.807 -3.441 3.613 1.00 84.50 396 SER A N 1
ATOM 3211 C CA . SER A 1 396 ? 13.630 -2.735 4.112 1.00 84.50 396 SER A CA 1
ATOM 3212 C C . SER A 1 396 ? 12.428 -3.670 4.150 1.00 84.50 396 SER A C 1
ATOM 3214 O O . SER A 1 396 ? 12.074 -4.233 3.111 1.00 84.50 396 SER A O 1
ATOM 3216 N N . ILE A 1 397 ? 11.756 -3.781 5.295 1.00 85.81 397 ILE A N 1
ATOM 3217 C CA . ILE A 1 397 ? 10.451 -4.450 5.350 1.00 85.81 397 ILE A CA 1
ATOM 3218 C C . ILE A 1 397 ? 9.424 -3.495 4.716 1.00 85.81 397 ILE A C 1
ATOM 3220 O O . ILE A 1 397 ? 9.319 -2.353 5.171 1.00 85.81 397 ILE A O 1
ATOM 3224 N N . PRO A 1 398 ? 8.705 -3.885 3.647 1.00 93.06 398 PRO A N 1
ATOM 3225 C CA . PRO A 1 398 ? 7.685 -3.023 3.061 1.00 93.06 398 PRO A CA 1
ATOM 3226 C C . PRO A 1 398 ? 6.502 -2.904 4.030 1.00 93.06 398 PRO A C 1
ATOM 3228 O O . PRO A 1 398 ? 6.096 -3.904 4.620 1.00 93.06 398 PRO A O 1
ATOM 3231 N N . ILE A 1 399 ? 5.942 -1.699 4.179 1.00 96.19 399 ILE A N 1
ATOM 3232 C CA . ILE A 1 399 ? 4.796 -1.429 5.060 1.00 96.19 399 ILE A CA 1
ATOM 3233 C C . ILE A 1 399 ? 3.623 -0.894 4.240 1.00 96.19 399 ILE A C 1
ATOM 3235 O O . ILE A 1 399 ? 3.767 0.110 3.546 1.00 96.19 399 ILE A O 1
ATOM 3239 N N . ALA A 1 400 ? 2.451 -1.509 4.373 1.00 97.81 400 ALA A N 1
ATOM 3240 C CA . ALA A 1 400 ? 1.193 -0.965 3.871 1.00 97.81 400 ALA A CA 1
ATOM 3241 C C . ALA A 1 400 ? 0.285 -0.591 5.047 1.00 97.81 400 ALA A C 1
ATOM 3243 O O . ALA A 1 400 ? 0.045 -1.416 5.927 1.00 97.81 400 ALA A O 1
ATOM 3244 N N . VAL A 1 401 ? -0.226 0.644 5.058 1.00 98.19 401 VAL A N 1
ATOM 3245 C CA . VAL A 1 401 ? -1.077 1.174 6.139 1.00 98.19 401 VAL A CA 1
ATOM 3246 C C . VAL A 1 401 ? -2.420 1.635 5.583 1.00 98.19 401 VAL A C 1
ATOM 3248 O O . VAL A 1 401 ? -2.455 2.395 4.609 1.00 98.19 401 VAL A O 1
ATOM 3251 N N . VAL A 1 402 ? -3.510 1.211 6.222 1.00 98.38 402 VAL A N 1
ATOM 3252 C CA . VAL A 1 402 ? -4.876 1.692 5.970 1.00 98.38 402 VAL A CA 1
ATOM 3253 C C . VAL A 1 402 ? -5.574 1.964 7.303 1.00 98.38 402 VAL A C 1
ATOM 3255 O O . VAL A 1 402 ? -5.447 1.169 8.231 1.00 98.38 402 VAL A O 1
ATOM 3258 N N . GLY A 1 403 ? -6.335 3.054 7.406 1.00 97.31 403 GLY A N 1
ATOM 3259 C CA . GLY A 1 403 ? -7.150 3.342 8.586 1.00 97.31 403 GLY A CA 1
ATOM 3260 C C . GLY A 1 403 ? -8.511 3.952 8.259 1.00 97.31 403 GLY A C 1
ATOM 3261 O O . GLY A 1 403 ? -8.592 4.916 7.500 1.00 97.31 403 GLY A O 1
ATOM 3262 N N . ILE A 1 404 ? -9.573 3.441 8.880 1.00 96.81 404 ILE A N 1
ATOM 3263 C CA . ILE A 1 404 ? -10.815 4.201 9.067 1.00 96.81 404 ILE A CA 1
ATOM 3264 C C . ILE A 1 404 ? -10.774 4.761 10.484 1.00 96.81 404 ILE A C 1
ATOM 3266 O O . ILE A 1 404 ? -10.499 4.022 11.429 1.00 96.81 404 ILE A O 1
ATOM 3270 N N . LEU A 1 405 ? -11.028 6.056 10.631 1.00 94.81 405 LEU A N 1
ATOM 3271 C CA . LEU A 1 405 ? -11.124 6.702 11.933 1.00 94.81 405 LEU A CA 1
ATOM 3272 C C . LEU A 1 405 ? -12.555 7.180 12.153 1.00 94.81 405 LEU A C 1
ATOM 3274 O O . LEU A 1 405 ? -13.191 7.719 11.236 1.00 94.81 405 LEU A O 1
ATOM 3278 N N . LYS A 1 406 ? -13.051 6.975 13.372 1.00 91.56 406 LYS A N 1
ATOM 3279 C CA . LYS A 1 406 ? -14.392 7.365 13.783 1.00 91.56 406 LYS A CA 1
ATOM 3280 C C . LYS A 1 406 ? -14.506 8.878 13.680 1.00 91.56 406 LYS A C 1
ATOM 3282 O O . LYS A 1 406 ? -13.817 9.608 14.394 1.00 91.56 406 LYS A O 1
ATOM 3287 N N . GLY A 1 407 ? -15.383 9.347 12.795 1.00 81.56 407 GLY A N 1
ATOM 3288 C CA . GLY A 1 407 ? -15.654 10.775 12.673 1.00 81.56 407 GLY A CA 1
ATOM 3289 C C . GLY A 1 407 ? -16.073 11.339 14.032 1.00 81.56 407 GLY A C 1
ATOM 3290 O O . GLY A 1 407 ? -16.936 10.766 14.698 1.00 81.56 407 GLY A O 1
ATOM 3291 N N . GLY A 1 408 ? -15.455 12.443 14.455 1.00 74.00 408 GLY A N 1
ATOM 3292 C CA . GLY A 1 408 ? -15.852 13.111 15.691 1.00 74.00 408 GLY A CA 1
ATOM 3293 C C . GLY A 1 408 ? -17.323 13.518 15.613 1.00 74.00 408 GLY A C 1
ATOM 3294 O O . GLY A 1 408 ? -17.747 14.105 14.614 1.00 74.00 408 GLY A O 1
ATOM 3295 N N . GLU A 1 409 ? -18.096 13.209 16.654 1.00 67.44 409 GLU A N 1
ATOM 3296 C CA . GLU A 1 409 ? -19.474 13.687 16.773 1.00 67.44 409 GLU A CA 1
ATOM 3297 C C . GLU A 1 409 ? -19.476 15.216 16.647 1.00 67.44 409 GLU A C 1
ATOM 3299 O O . GLU A 1 409 ? -18.770 15.911 17.385 1.00 67.44 409 GLU A O 1
ATOM 3304 N N . LYS A 1 410 ? -20.243 15.741 15.682 1.00 57.25 410 LYS A N 1
ATOM 3305 C CA . LYS A 1 410 ? -20.446 17.184 15.538 1.00 57.25 410 LYS A CA 1
ATOM 3306 C C . LYS A 1 410 ? -21.248 17.671 16.744 1.00 57.25 410 LYS A C 1
ATOM 3308 O O . LYS A 1 410 ? -22.457 17.456 16.794 1.00 57.25 410 LYS A O 1
ATOM 3313 N N . LYS A 1 411 ? -20.535 18.260 17.702 1.00 45.00 411 LYS A N 1
ATOM 3314 C CA . LYS A 1 411 ? -21.092 18.982 18.850 1.00 45.00 411 LYS A CA 1
ATOM 3315 C C . LYS A 1 411 ? -21.805 20.260 18.418 1.00 45.00 411 LYS A C 1
ATOM 3317 O O . LYS A 1 411 ? -21.371 20.836 17.395 1.00 45.00 411 LYS A O 1
#

Sequence (411 aa):
MSYRNKRYVKISIIIYISVIKKDTTFKTINFFYDKITSNRLIITKYFNIELINLYYISSIMKINHPKIKVLILWGIVLCSFTGFWIGHVYISNYQTFVAPQNYLVRAKHYLQEGQKEKALQEIEWGMNTFRPVSSETLAFLMKIKKDNLEENKYNELEKKYQITMLLEKCNSSENIQLDTQILDTCEISFPSLSKSTQSSVFSLWKLLTRRTLKCMQGINLSGNQILNFLYYSGGIFCGNSNIGNTGITVDDDLLIVSEGSAEGSGAQIWFQGKNYAGNRRGFYVFILTPPPCKVFRADRFDIWESRNEAIKMEQFLEEVPEGYIGAFAVADEATENMTDTLEQILLRFGFSKQTYDRNELKLFGYGYAFAGIGVKGVKEGTAVQNWAKYDPSKKSIPIAVVGILKGGEKK

Secondary structure (DSSP, 8-state):
---------------------SSS-----------------SGGGS-------HHHHHHH-----HHHHHHHHHHHHHHHHHHHHHHHHHHHHHHHHHSGGGHHHHHHHHHHTT-HHHHHHHHHHHHHHSSSPPHHHHHHHHHHHTTTS-HHHHHHHHHHHHHHHHHHHHTT-S--PPPSGGGS--SS------HHHHHHHHHHHHHHHHHT-GGGTT----HHHHHHHHHHTT-EEETTSB-TTSS-B-SS-EEEEEEESSTT--EEEEETTEE---SSSEEEEEEEPSSSP-EEEEEEE-TTT-HHHHHHHHHHHHSSPTT-EEEEEEEE---TT--HHHHHHHHTTT----EEETTEEESS-TT-EEEEEEETT--TT-SEEEEE---TTS-PPPEEEEEE-PPPP--

Mean predicted aligned error: 8.19 Å

Radius of gyration: 28.55 Å; Cα contacts (8 Å, |Δi|>4): 688; chains: 1; bounding box: 66×60×85 Å

Foldseek 3Di:
DDDPDPDDDDDDDDDFDDDPDPDDDDDGDDPDDDDDDDDDDPPVPPPPPPPPPLVVVVVPPPDPDVVVSVVVVVVVVVVVVVVVVVVCVVVVVVCCCPALQCLCVVLVVCVVVVNLVSSQVSLVSNVLFAPPDALSSLVVNLVSCVVPDDPQVSLLSVLLSVLRVQLVVLLPDQADDDDLVSLPDDPPPAPDADPLLQLLLVVVVVLCCVPFNVNCPPPDDGSSSSVSSCVSNPAAEARAQDQFQQPAGAQAKWKWKAWFADPQWWIFTDTSNDTQIDRDFAKWKWKWAGPVTDTPDIDGFNQVVDLVSVVVLLVVLVVDDFFIKMKIWGTHFYDNNHDPSSQVSVQQQQEDRWYDDPNDTGSDYGRKIKTWMGTGRGHHNRGDIWIHDDDPVGNGGTMYIYMYHNHPPDD

pLDDT: mean 86.64, std 19.2, range [29.25, 98.88]

Solvent-accessible surface area (backbone atoms only — not comparable to full-atom values): 22862 Å² total; per-residue (Å²): 140,88,86,89,77,84,83,73,86,82,81,84,83,85,79,86,82,83,78,86,61,101,62,96,78,91,80,83,84,77,88,82,76,84,87,88,87,89,91,76,85,70,72,76,75,76,67,76,69,68,73,75,49,64,69,57,57,56,65,70,50,89,64,89,52,66,71,56,55,52,52,51,52,50,48,52,52,51,52,52,52,50,52,50,49,53,51,48,51,51,51,51,52,48,57,50,52,72,34,76,92,31,25,68,57,48,18,53,49,30,44,73,71,66,38,55,65,60,18,46,51,34,42,58,49,36,52,69,42,44,32,62,64,53,36,69,59,41,55,51,50,48,66,72,39,64,93,76,52,59,66,70,64,48,51,56,49,48,45,26,27,53,45,28,44,52,55,59,44,45,60,79,38,75,75,63,91,76,75,64,70,71,31,74,63,63,92,73,70,68,42,84,68,50,75,44,47,39,54,40,48,52,52,48,50,58,52,41,22,74,61,69,40,50,31,47,61,90,67,87,67,55,62,64,32,48,51,41,47,46,40,37,60,66,28,49,75,29,53,64,16,34,41,61,68,61,87,48,59,46,82,49,44,36,42,34,37,4,20,3,49,46,93,85,31,23,20,44,36,35,43,86,54,41,71,77,50,44,72,57,65,6,38,32,43,40,33,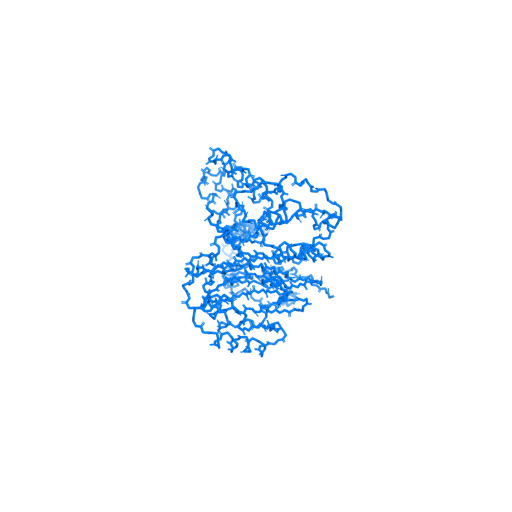29,43,52,71,81,62,43,84,71,52,71,54,73,31,39,16,49,83,33,55,68,31,29,53,50,47,43,53,59,59,68,71,51,58,74,60,26,34,41,37,40,25,20,4,20,36,51,48,82,31,64,43,72,69,46,51,53,56,47,31,35,20,3,40,67,72,48,24,75,39,102,85,43,80,32,76,68,41,76,26,24,6,34,10,34,39,28,30,29,73,41,62,62,64,18,28,41,73,33,47,7,58,51,47,94,89,50,90,49,54,19,61,5,32,29,33,35,31,38,43,62,80,87,125

Nearest PDB structures (foldseek):
  5lc2-assembly1_A  TM=7.974E-01  e=2.844E-06  Homo sapiens
  5ggi-assembly2_B  TM=7.667E-01  e=3.365E-06  Homo sapiens
  8c6i-assembly1_A  TM=6.337E-01  e=4.480E-07  Homo sapiens
  5ggl-assembly1_A  TM=7.209E-01  e=4.210E-06  Homo sapiens
  5lvz-assembly1_A  TM=3.191E-01  e=2.591E+00  Lachancea thermotolerans CBS 6340